Protein AF-A0A2V6CET7-F1 (afdb_monomer)

Mean predicted aligned error: 10.76 Å

Radius of gyration: 27.87 Å; Cα contacts (8 Å, |Δi|>4): 980; chains: 1; bounding box: 82×52×76 Å

Sequence (504 aa):
MLVLAQSVVQAQPVLPATASALKFRVLALAESGGHHVEFTKAATPWLTKCGNENGFEVDYITNTTAITDAFLARYQLVLQLDFVPYGWKPEAMAAFKAYIEEGRGGWVGLHHATLLGDFDGYPMWPWFSDFMGSIKFKNYIPKFSSGTVRVEDKAHPCMKDVPESFIISREEWYTYDRSPRANVHVLASVDESTYSDSSAVRMGDHPVIWTNERMAARNVYIFMGHGPWLFEDKAFTTLFRNAILWAAKKFGYDGVEIDGKRPHGNPLDWPKARCQELQRLAVGDGIEIHGVAANNDFSNPVPEVRETQICFVRELIRMTADLGAKHLRVFLAWWGITRHPKLATYDIAEGYWPIVHGKFSEEEIWGWCRESLIECARYAGEMGVTLALQNHKPIIKDHHDVLRMVREVSSPHLQVCLDAPLMPDKSAAAMRDAALAVGSMQVMSHFGGEFERNADGNITGVDRIDGVVTGETNQYYRDFARAMHEIGYNGYISYELCHQLPVV

pLDDT: mean 90.45, std 14.43, range [25.98, 98.88]

Nearest PDB structures (foldseek):
  4jqs-assembly1_A  TM=8.456E-01  e=1.223E-18  Bacteroides uniformis ATCC 8492
  4ovx-assembly1_A  TM=7.929E-01  e=1.196E-08  Planctopirus limnophila DSM 3776
  5hmq-assembly3_D  TM=7.119E-01  e=1.009E-07  Pseudomonas putida KT2440
  5hmq-assembly3_E  TM=7.057E-01  e=1.870E-07  Pseudomonas putida KT2440
  5hmq-assembly1_C  TM=7.026E-01  e=2.618E-07  Pseudomonas putida KT2440

Secondary structure (DSSP, 8-state):
---------PPPP------PPP-EEEEEEE--SGGGHHHHHHHHHHHHHHHHHHTEEEEEESSSTT--HHHHTT-SEEEEEB--SSS--HHHHHHHHHHHHTTSSEEEEEGGGG--SSBTTBPP-HHHHHHTTS--EEEE-SS-EEEEEEES-SSSGGGTT--SEEEEEEE--EEESS-GGGTSEEEEEEEGGG-SS------SS-EEEEE-TTSSS-EEEE---S-GGGGG-HHHHHHHHHHHHHHT-SSS-SEEEEESSTTS--TTT--HHHHHHHHHHHHHTT-EEEEEE---B---SSHHHHHHHHHHHHHHHHHHHHTT-SEEEE-SB----EEETTEEESHHHHHHHHHHHTTS-HHHHHHHHHHHHHHHHHHHHHTT-EEEEE--TTT--SHHHHHHHHHHHT-TTEEEE--GGG-S--SHHHHHHHHHHHGGGB-EEEE-SEEEE-TTS-EEEEEEETTEEEEE-HHHHHHHHHHHHHTT--SEEEE---SPPP--

Foldseek 3Di:
DDDDDDDDDDDDDDDDDPPPQQAAEEEEQAADDDQQNQLSVLVVVLVVVLCSVQRHDYDYDPAQPQAALVSCLRHQEYEHQLPAPWPHDPRNVVNVVCCWQVLSHFYEHEANLQQAACPPNTGGDQVSCLQQLVWHWDDKDPFWWKWKKAFPDCPPQLNPVADRIDIDHTDTDIATPADSVVQWAAGIFTDPVRIPDPDPDDRDGGGQKTFGPNISQTYIYHNDRRHSCLVVDPNSSSSVSSSVLCRSQSDPAQADEWECDPPTNPLVVQDLVNLVVVLSVCSNNNYYNAEYEQQAEQQFPDVVNNVVRLVRLLSRLVSCLSNVHAEYEDEHHRLDWDDDPVDIHCVVSVVCVCVRPVVDDLVVSLVRSLVSVLSSLVSNVVSNHAYAYECDDDNRQALVSLVVSCVSSVHPRYAHAYELVSHPDLDLVRLLVSLVVRQPSHAEYEDEFDWDQDPVRDIWGFDDDPRDTDDTDPVSVVSNVVSCVVSVNDHYHYYDDDGDDPPD

Structure (mmCIF, N/CA/C/O backbone):
data_AF-A0A2V6CET7-F1
#
_entry.id   AF-A0A2V6CET7-F1
#
loop_
_atom_site.group_PDB
_atom_site.id
_atom_site.type_symbol
_atom_site.label_atom_id
_atom_site.label_alt_id
_atom_site.label_comp_id
_atom_site.label_asym_id
_atom_site.label_entity_id
_atom_site.label_seq_id
_atom_site.pdbx_PDB_ins_code
_atom_site.Cartn_x
_atom_site.Cartn_y
_atom_site.Cartn_z
_atom_site.occupancy
_atom_site.B_iso_or_equiv
_atom_site.auth_seq_id
_atom_site.auth_comp_id
_atom_site.auth_asym_id
_atom_site.auth_atom_id
_atom_site.pdbx_PDB_model_num
ATOM 1 N N . MET A 1 1 ? -50.188 14.843 19.629 1.00 36.59 1 MET A N 1
ATOM 2 C CA . MET A 1 1 ? -50.633 15.481 18.373 1.00 36.59 1 MET A CA 1
ATOM 3 C C . MET A 1 1 ? -50.030 14.672 17.231 1.00 36.59 1 MET A C 1
ATOM 5 O O . MET A 1 1 ? -48.868 14.869 16.915 1.00 36.59 1 MET A O 1
ATOM 9 N N . LEU A 1 2 ? -50.749 13.660 16.732 1.00 26.80 2 LEU A N 1
ATOM 10 C CA . LEU A 1 2 ? -50.300 12.854 15.591 1.00 26.80 2 LEU A CA 1
ATOM 11 C C . LEU A 1 2 ? -50.705 13.577 14.305 1.00 26.80 2 LEU A C 1
ATOM 13 O O . LEU A 1 2 ? -51.890 13.841 14.109 1.00 26.80 2 LEU A O 1
ATOM 17 N N . VAL A 1 3 ? -49.740 13.868 13.437 1.00 25.98 3 VAL A N 1
ATOM 18 C CA . VAL A 1 3 ? -49.997 14.294 12.059 1.00 25.98 3 VAL A CA 1
ATOM 19 C C . VAL A 1 3 ? -49.563 13.147 11.153 1.00 25.98 3 VAL A C 1
ATOM 21 O O . VAL A 1 3 ? -48.378 12.844 11.051 1.00 25.98 3 VAL A O 1
ATOM 24 N N . LEU A 1 4 ? -50.539 12.479 10.540 1.00 30.36 4 LEU A N 1
ATOM 25 C CA . LEU A 1 4 ? -50.331 11.504 9.472 1.00 30.36 4 LEU A CA 1
ATOM 26 C C . LEU A 1 4 ? -50.345 12.255 8.139 1.00 30.36 4 LEU A C 1
ATOM 28 O O . LEU A 1 4 ? -51.364 12.836 7.774 1.00 30.36 4 LEU A O 1
ATOM 32 N N . ALA A 1 5 ? -49.230 12.223 7.411 1.00 30.02 5 ALA A N 1
ATOM 33 C CA . ALA A 1 5 ? -49.164 12.642 6.017 1.00 30.02 5 ALA A CA 1
ATOM 34 C C . ALA A 1 5 ? -48.819 11.418 5.159 1.00 30.02 5 ALA A C 1
ATOM 36 O O . ALA A 1 5 ? -47.759 10.816 5.320 1.00 30.02 5 ALA A O 1
ATOM 37 N N . GLN A 1 6 ? -49.734 11.033 4.269 1.00 32.34 6 GLN A N 1
ATOM 38 C CA . GLN A 1 6 ? -49.473 10.050 3.219 1.00 32.34 6 GLN A CA 1
ATOM 39 C C . GLN A 1 6 ? -48.675 10.724 2.099 1.00 32.34 6 GLN A C 1
ATOM 41 O O . GLN A 1 6 ? -49.139 11.705 1.519 1.00 32.34 6 GLN A O 1
ATOM 46 N N . SER A 1 7 ? -47.495 10.193 1.776 1.00 31.02 7 SER A N 1
ATOM 47 C CA . SER A 1 7 ? -46.768 10.536 0.555 1.00 31.02 7 SER A CA 1
ATOM 48 C C . SER A 1 7 ? -47.032 9.480 -0.520 1.00 31.02 7 SER A C 1
ATOM 50 O O . SER A 1 7 ? -46.944 8.275 -0.291 1.00 31.02 7 SER A O 1
ATOM 52 N N . VAL A 1 8 ? -47.398 9.950 -1.711 1.00 34.56 8 VAL A N 1
ATOM 53 C CA . VAL A 1 8 ? -47.565 9.130 -2.913 1.00 34.56 8 VAL A CA 1
ATOM 54 C C . VAL A 1 8 ? -46.180 8.919 -3.523 1.00 34.56 8 VAL A C 1
ATOM 56 O O . VAL A 1 8 ? -45.536 9.880 -3.941 1.00 34.56 8 VAL A O 1
ATOM 59 N N . VAL A 1 9 ? -45.708 7.672 -3.567 1.00 34.59 9 VAL A N 1
ATOM 60 C CA . VAL A 1 9 ? -44.454 7.305 -4.239 1.00 34.59 9 VAL A CA 1
ATOM 61 C C . VAL A 1 9 ? -44.719 7.215 -5.742 1.00 34.59 9 VAL A C 1
ATOM 63 O O . VAL A 1 9 ? -45.340 6.265 -6.214 1.00 34.59 9 VAL A O 1
ATOM 66 N N . GLN A 1 10 ? -44.247 8.199 -6.509 1.00 34.28 10 GLN A N 1
ATOM 67 C CA . GLN A 1 10 ? -44.046 8.026 -7.947 1.00 34.28 10 GLN A CA 1
ATOM 68 C C . GLN A 1 10 ? -42.676 7.383 -8.176 1.00 34.28 10 GLN A C 1
ATOM 70 O O . GLN A 1 10 ? -41.649 7.935 -7.784 1.00 34.28 10 GLN A O 1
ATOM 75 N N . ALA A 1 11 ? -42.663 6.213 -8.814 1.00 33.47 11 ALA A N 1
ATOM 76 C CA . ALA A 1 11 ? -41.436 5.570 -9.265 1.00 33.47 11 ALA A CA 1
ATOM 77 C C . ALA A 1 11 ? -40.783 6.426 -10.364 1.00 33.47 11 ALA A C 1
ATOM 79 O O . ALA A 1 11 ? -41.362 6.620 -11.433 1.00 33.47 11 ALA A O 1
ATOM 80 N N . GLN A 1 12 ? -39.583 6.946 -10.097 1.00 32.34 12 GLN A N 1
ATOM 81 C CA . GLN A 1 12 ? -38.742 7.544 -11.131 1.00 32.34 12 GLN A CA 1
ATOM 82 C C . GLN A 1 12 ? -38.093 6.445 -11.987 1.00 32.34 12 GLN A C 1
ATOM 84 O O . GLN A 1 12 ? -37.747 5.384 -11.461 1.00 32.34 12 GLN A O 1
ATOM 89 N N . PRO A 1 13 ? -37.904 6.678 -13.297 1.00 33.34 13 PRO A N 1
ATOM 90 C CA . PRO A 1 13 ? -37.226 5.725 -14.159 1.00 33.34 13 PRO A CA 1
ATOM 91 C C . PRO A 1 13 ? -35.753 5.613 -13.751 1.00 33.34 13 PRO A C 1
ATOM 93 O O . PRO A 1 13 ? -35.038 6.611 -13.659 1.00 33.34 13 PRO A O 1
ATOM 96 N N . VAL A 1 14 ? -35.303 4.380 -13.520 1.00 34.56 14 VAL A N 1
ATOM 97 C CA . VAL A 1 14 ? -33.890 4.052 -13.320 1.00 34.56 14 VAL A CA 1
ATOM 98 C C . VAL A 1 14 ? -33.174 4.268 -14.651 1.00 34.56 14 VAL A C 1
ATOM 100 O O . VAL A 1 14 ? -33.350 3.493 -15.590 1.00 34.56 14 VAL A O 1
ATOM 103 N N . LEU A 1 15 ? -32.385 5.337 -14.753 1.00 32.38 15 LEU A N 1
ATOM 104 C CA . LEU A 1 15 ? -31.419 5.474 -15.839 1.00 32.38 15 LEU A CA 1
ATOM 105 C C . LEU A 1 15 ? -30.267 4.483 -15.595 1.00 32.38 15 LEU A C 1
ATOM 107 O O . LEU A 1 15 ? -29.809 4.370 -14.453 1.00 32.38 15 LEU A O 1
ATOM 111 N N . PRO A 1 16 ? -29.768 3.772 -16.623 1.00 31.78 16 PRO A N 1
ATOM 112 C CA . PRO A 1 16 ? -28.618 2.900 -16.453 1.00 31.78 16 PRO A CA 1
ATOM 113 C C . PRO A 1 16 ? -27.387 3.765 -16.168 1.00 31.78 16 PRO A C 1
ATOM 115 O O . PRO A 1 16 ? -26.960 4.557 -17.008 1.00 31.78 16 PRO A O 1
ATOM 118 N N . ALA A 1 17 ? -26.805 3.615 -14.982 1.00 34.66 17 ALA A N 1
ATOM 119 C CA . ALA A 1 17 ? -25.507 4.189 -14.672 1.00 34.66 17 ALA A CA 1
ATOM 120 C C . ALA A 1 17 ? -24.415 3.328 -15.320 1.00 34.66 17 ALA A C 1
ATOM 122 O O . ALA A 1 17 ? -23.943 2.363 -14.729 1.00 34.66 17 ALA A O 1
ATOM 123 N N . THR A 1 18 ? -23.980 3.685 -16.525 1.00 36.72 18 THR A N 1
ATOM 124 C CA . THR A 1 18 ? -22.641 3.313 -17.003 1.00 36.72 18 THR A CA 1
ATOM 125 C C . THR A 1 18 ? -21.735 4.527 -16.865 1.00 36.72 18 THR A C 1
ATOM 127 O O . THR A 1 18 ? -21.389 5.185 -17.844 1.00 36.72 18 THR A O 1
ATOM 130 N N . ALA A 1 19 ? -21.393 4.862 -15.620 1.00 36.75 19 ALA A N 1
ATOM 131 C CA . ALA A 1 19 ? -20.262 5.734 -15.342 1.00 36.75 19 ALA A CA 1
ATOM 132 C C . ALA A 1 19 ? -18.995 4.886 -15.503 1.00 36.75 19 ALA A C 1
ATOM 134 O O . ALA A 1 19 ? -18.751 3.980 -14.707 1.00 36.75 19 ALA A O 1
ATOM 135 N N . SER A 1 20 ? -18.229 5.138 -16.567 1.00 38.84 20 SER A N 1
ATOM 136 C CA . SER A 1 20 ? -16.895 4.559 -16.739 1.00 38.84 20 SER A CA 1
ATOM 137 C C . SER A 1 20 ? -16.069 4.852 -15.486 1.00 38.84 20 SER A C 1
ATOM 139 O O . SER A 1 20 ? -15.962 6.014 -15.088 1.00 38.84 20 SER A O 1
ATOM 141 N N . ALA A 1 21 ? -15.510 3.819 -14.852 1.00 50.22 21 ALA A N 1
ATOM 142 C CA . ALA A 1 21 ? -14.551 3.994 -13.767 1.00 50.22 21 ALA A CA 1
ATOM 143 C C . ALA A 1 21 ? -13.409 4.907 -14.252 1.00 50.22 21 ALA A C 1
ATOM 145 O O . ALA A 1 21 ? -12.924 4.741 -15.374 1.00 50.22 21 ALA A O 1
ATOM 146 N N . LEU A 1 22 ? -13.025 5.901 -13.444 1.00 57.75 22 LEU A N 1
ATOM 147 C CA . LEU A 1 22 ? -11.852 6.732 -13.715 1.00 57.75 22 LEU A CA 1
ATOM 148 C C . LEU A 1 22 ? -10.616 5.834 -13.634 1.00 57.75 22 LEU A C 1
ATOM 150 O O . LEU A 1 22 ? -10.411 5.153 -12.633 1.00 57.75 22 LEU A O 1
ATOM 154 N N . LYS A 1 23 ? -9.839 5.808 -14.713 1.00 77.94 23 LYS A N 1
ATOM 155 C CA . LYS A 1 23 ? -8.645 4.980 -14.870 1.00 77.94 23 LYS A CA 1
ATOM 156 C C . LYS A 1 23 ? -7.393 5.846 -14.708 1.00 77.94 23 LYS A C 1
ATOM 158 O O . LYS A 1 23 ? -7.368 6.956 -15.246 1.00 77.94 23 LYS A O 1
ATOM 163 N N . PHE A 1 24 ? -6.358 5.361 -14.015 1.00 85.00 24 PHE A N 1
ATOM 164 C CA . PHE A 1 24 ? -5.068 6.065 -14.004 1.00 85.00 24 PHE A CA 1
ATOM 165 C C . PHE A 1 24 ? -4.405 5.980 -15.380 1.00 85.00 24 PHE A C 1
ATOM 167 O O . PHE A 1 24 ? -4.705 5.087 -16.178 1.00 85.00 24 PHE A O 1
ATOM 174 N N . ARG 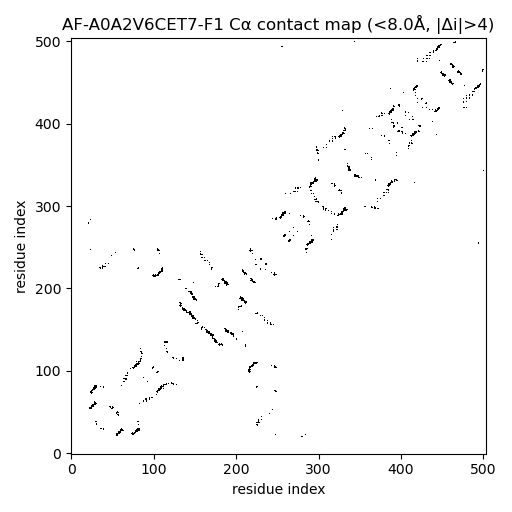A 1 25 ? -3.523 6.931 -15.695 1.00 92.12 25 ARG A N 1
ATOM 175 C CA . ARG A 1 25 ? -2.948 7.028 -17.041 1.00 92.12 25 ARG A CA 1
ATOM 176 C C . ARG A 1 25 ? -1.490 6.605 -17.052 1.00 92.12 25 ARG A C 1
ATOM 178 O O . ARG A 1 25 ? -0.673 7.111 -16.284 1.00 92.12 25 ARG A O 1
ATOM 185 N N . VAL A 1 26 ? -1.171 5.715 -17.981 1.00 96.81 26 VAL A N 1
ATOM 186 C CA . VAL A 1 26 ? 0.175 5.233 -18.282 1.00 96.81 26 VAL A CA 1
ATOM 187 C C . VAL A 1 26 ? 0.640 5.877 -19.581 1.00 96.81 26 VAL A C 1
ATOM 189 O O . VAL A 1 26 ? -0.079 5.863 -20.579 1.00 96.81 26 VAL A O 1
ATOM 192 N N . LEU A 1 27 ? 1.850 6.426 -19.585 1.00 98.38 27 LEU A N 1
ATOM 193 C CA . LEU A 1 27 ? 2.544 6.813 -20.806 1.00 98.38 27 LEU A CA 1
ATOM 194 C C . LEU A 1 27 ? 3.457 5.667 -21.236 1.00 98.38 27 LEU A C 1
ATOM 196 O O . LEU A 1 27 ? 4.448 5.406 -20.562 1.00 98.38 27 LEU A O 1
ATOM 200 N N . ALA A 1 28 ? 3.164 5.015 -22.356 1.00 98.25 28 ALA A N 1
ATOM 201 C CA . ALA A 1 28 ? 4.056 4.029 -22.950 1.00 98.25 28 ALA A CA 1
ATOM 202 C C . ALA A 1 28 ? 4.987 4.683 -23.981 1.00 98.25 28 ALA A C 1
ATOM 204 O O . ALA A 1 28 ? 4.533 5.186 -25.012 1.00 98.25 28 ALA A O 1
ATOM 205 N N . LEU A 1 29 ? 6.293 4.647 -23.713 1.00 97.12 29 LEU A N 1
ATOM 206 C CA . LEU A 1 29 ? 7.338 4.929 -24.696 1.00 97.12 29 LEU A CA 1
ATOM 207 C C . LEU A 1 29 ? 7.558 3.647 -25.492 1.00 97.12 29 LEU A C 1
ATOM 209 O O . LEU A 1 29 ? 8.215 2.730 -25.010 1.00 97.12 29 LEU A O 1
ATOM 213 N N . ALA A 1 30 ? 6.934 3.563 -26.658 1.00 94.69 30 ALA A N 1
ATOM 214 C CA . ALA A 1 30 ? 6.940 2.382 -27.504 1.00 94.69 30 ALA A CA 1
ATOM 215 C C . ALA A 1 30 ? 8.091 2.447 -28.508 1.00 94.69 30 ALA A C 1
ATOM 217 O O . ALA A 1 30 ? 8.163 3.388 -29.306 1.00 94.69 30 ALA A O 1
ATOM 218 N N . GLU A 1 31 ? 8.960 1.438 -28.494 1.00 88.19 31 GLU A N 1
ATOM 219 C CA . GLU A 1 31 ? 9.963 1.267 -29.542 1.00 88.19 31 GLU A CA 1
ATOM 220 C C . GLU A 1 31 ? 9.274 1.132 -30.908 1.00 88.19 31 GLU A C 1
ATOM 222 O O . GLU A 1 31 ? 8.283 0.416 -31.071 1.00 88.19 31 GLU A O 1
ATOM 227 N N . SER A 1 32 ? 9.755 1.888 -31.894 1.00 83.50 32 SER A N 1
ATOM 228 C CA . SER A 1 32 ? 9.086 2.003 -33.200 1.00 83.50 32 SER A CA 1
ATOM 229 C C . SER A 1 32 ? 9.902 1.443 -34.357 1.00 83.50 32 SER A C 1
ATOM 231 O O . SER A 1 32 ? 9.399 1.372 -35.481 1.00 83.50 32 SER A O 1
ATOM 233 N N . GLY A 1 33 ? 11.132 1.003 -34.085 1.00 77.25 33 GLY A N 1
ATOM 234 C CA . GLY A 1 33 ? 12.022 0.396 -35.063 1.00 77.25 33 GLY A CA 1
ATOM 235 C C . GLY A 1 33 ? 12.698 -0.874 -34.551 1.00 77.25 33 GLY A C 1
ATOM 236 O O . GLY A 1 33 ? 12.640 -1.220 -33.377 1.00 77.25 33 GLY A O 1
ATOM 237 N N . GLY A 1 34 ? 13.353 -1.588 -35.465 1.00 79.75 34 GLY A N 1
ATOM 238 C CA . GLY A 1 34 ? 14.201 -2.726 -35.114 1.00 79.75 34 GLY A CA 1
ATOM 239 C C . GLY A 1 34 ? 13.441 -3.993 -34.715 1.00 79.75 34 GLY A C 1
ATOM 240 O O . GLY A 1 34 ? 12.342 -4.271 -35.199 1.00 79.75 34 GLY A O 1
ATOM 241 N N . HIS A 1 35 ? 14.083 -4.808 -33.879 1.00 80.31 35 HIS A N 1
ATOM 242 C CA . HIS A 1 35 ? 13.651 -6.174 -33.586 1.00 80.31 35 HIS A CA 1
ATOM 243 C C . HIS A 1 35 ? 12.563 -6.280 -32.500 1.00 80.31 35 HIS A C 1
ATOM 245 O O . HIS A 1 35 ? 11.993 -7.356 -32.321 1.00 80.31 35 HIS A O 1
ATOM 251 N N . HIS A 1 36 ? 12.224 -5.167 -31.845 1.00 85.62 36 HIS A N 1
ATOM 252 C CA . HIS A 1 36 ? 11.301 -5.095 -30.701 1.00 85.62 36 HIS A CA 1
ATOM 253 C C . HIS A 1 36 ? 9.884 -4.674 -31.097 1.00 85.62 36 HIS A C 1
ATOM 255 O O . HIS A 1 36 ? 8.946 -4.818 -30.318 1.00 85.62 36 HIS A O 1
ATOM 261 N N . VAL A 1 37 ? 9.687 -4.252 -32.351 1.00 88.44 37 VAL A N 1
ATOM 262 C CA . VAL A 1 37 ? 8.378 -3.843 -32.891 1.00 88.44 37 VAL A CA 1
ATOM 263 C C . VAL A 1 37 ? 7.308 -4.920 -32.685 1.00 88.44 37 VAL A C 1
ATOM 265 O O . VAL A 1 37 ? 6.156 -4.604 -32.389 1.00 88.44 37 VAL A O 1
ATOM 268 N N . GLU A 1 38 ? 7.662 -6.198 -32.827 1.00 91.75 38 GLU A N 1
ATOM 269 C CA . GLU A 1 38 ? 6.712 -7.296 -32.620 1.00 91.75 38 GLU A CA 1
ATOM 270 C C . GLU A 1 38 ? 6.340 -7.479 -31.142 1.00 91.75 38 GLU A C 1
ATOM 272 O O . GLU A 1 38 ? 5.182 -7.780 -30.848 1.00 91.75 38 GLU A O 1
ATOM 277 N N . PHE A 1 39 ? 7.265 -7.230 -30.206 1.00 94.12 39 PHE A N 1
ATOM 278 C CA . PHE A 1 39 ? 6.939 -7.192 -28.781 1.00 94.12 39 PHE A CA 1
ATOM 279 C C . PHE A 1 39 ? 5.983 -6.038 -28.476 1.00 94.12 39 PHE A C 1
ATOM 281 O O . PHE A 1 39 ? 4.922 -6.266 -27.898 1.00 94.12 39 PHE A O 1
ATOM 288 N N . THR A 1 40 ? 6.283 -4.823 -28.945 1.00 92.19 40 THR A N 1
ATOM 289 C CA . THR A 1 40 ? 5.416 -3.650 -28.765 1.00 92.19 40 THR A CA 1
ATOM 290 C C . THR A 1 40 ? 4.009 -3.888 -29.325 1.00 92.19 40 THR A C 1
ATOM 292 O O . THR A 1 40 ? 3.017 -3.598 -28.654 1.00 92.19 40 THR A O 1
ATOM 295 N N . LYS A 1 41 ? 3.897 -4.477 -30.526 1.00 93.50 41 LYS A N 1
ATOM 296 C CA . LYS A 1 41 ? 2.606 -4.837 -31.138 1.00 93.50 41 LYS A CA 1
ATOM 297 C C . LYS A 1 41 ? 1.816 -5.848 -30.309 1.00 93.50 41 LYS A C 1
ATOM 299 O O . LYS A 1 41 ? 0.597 -5.721 -30.229 1.00 93.50 41 LYS A O 1
ATOM 304 N N . ALA A 1 42 ? 2.478 -6.842 -29.714 1.00 95.94 42 ALA A N 1
ATOM 305 C CA . ALA A 1 42 ? 1.832 -7.817 -28.833 1.00 95.94 42 ALA A CA 1
ATOM 306 C C . ALA A 1 42 ? 1.465 -7.215 -27.465 1.00 95.94 42 ALA A C 1
ATOM 308 O O . ALA A 1 42 ? 0.424 -7.555 -26.896 1.00 95.94 42 ALA A O 1
ATOM 309 N N . ALA A 1 43 ? 2.267 -6.267 -26.974 1.00 96.19 43 ALA A N 1
ATOM 310 C CA . ALA A 1 43 ? 2.027 -5.565 -25.723 1.00 96.19 43 ALA A CA 1
ATOM 311 C C . ALA A 1 43 ? 0.759 -4.715 -25.772 1.00 96.19 43 ALA A C 1
ATOM 313 O O . ALA A 1 43 ? 0.022 -4.690 -24.793 1.00 96.19 43 ALA A O 1
ATOM 314 N N . THR A 1 44 ? 0.460 -4.053 -26.895 1.00 95.25 44 THR A N 1
ATOM 315 C CA . THR A 1 44 ? -0.713 -3.170 -27.009 1.00 95.25 44 THR A CA 1
ATOM 316 C C . THR A 1 44 ? -2.044 -3.848 -26.641 1.00 95.25 44 THR A C 1
ATOM 318 O O . THR A 1 44 ? -2.693 -3.376 -25.705 1.00 95.25 44 THR A O 1
ATOM 321 N N . PRO A 1 45 ? -2.483 -4.950 -27.289 1.00 96.81 45 PRO A N 1
ATOM 322 C CA . PRO A 1 45 ? -3.738 -5.609 -26.927 1.00 96.81 45 PRO A CA 1
ATOM 323 C C . PRO A 1 45 ? -3.706 -6.207 -25.514 1.00 96.81 45 PRO A C 1
ATOM 325 O O . PRO A 1 45 ? -4.733 -6.201 -24.829 1.00 96.81 45 PRO A O 1
ATOM 328 N N . TRP A 1 46 ? -2.544 -6.680 -25.047 1.00 98.25 46 TRP A N 1
ATOM 329 C CA . TRP A 1 46 ? -2.396 -7.178 -23.681 1.00 98.25 46 TRP A CA 1
ATOM 330 C C . TRP A 1 46 ? -2.573 -6.059 -22.647 1.00 98.25 46 TRP A C 1
ATOM 332 O O . TRP A 1 46 ? -3.355 -6.215 -21.713 1.00 98.25 46 TRP A O 1
ATOM 342 N N . LEU A 1 47 ? -1.926 -4.907 -22.843 1.00 98.00 47 LEU A N 1
ATOM 343 C CA . LEU A 1 47 ? -2.022 -3.727 -21.982 1.00 98.00 47 LEU A CA 1
ATOM 344 C C . LEU A 1 47 ? -3.428 -3.130 -21.998 1.00 98.00 47 LEU A C 1
ATOM 346 O O . LEU A 1 47 ? -3.922 -2.733 -20.950 1.00 98.00 47 LEU A O 1
ATOM 350 N N . THR A 1 48 ? -4.110 -3.112 -23.147 1.00 95.62 48 THR A N 1
ATOM 351 C CA . THR A 1 48 ? -5.519 -2.700 -23.217 1.00 95.62 48 THR A CA 1
ATOM 352 C C . THR A 1 48 ? -6.405 -3.612 -22.372 1.00 95.62 48 THR A C 1
ATOM 354 O O . THR A 1 48 ? -7.233 -3.126 -21.601 1.00 95.62 48 THR A O 1
ATOM 357 N N . LYS A 1 49 ? -6.229 -4.935 -22.477 1.00 94.88 49 LYS A N 1
ATOM 358 C CA . LYS A 1 49 ? -6.976 -5.894 -21.655 1.00 94.88 49 LYS A CA 1
ATOM 359 C C . LYS A 1 49 ? -6.647 -5.727 -20.168 1.00 94.88 49 LYS A C 1
ATOM 361 O O . LYS A 1 49 ? -7.557 -5.571 -19.361 1.00 94.88 49 LYS A O 1
ATOM 366 N N . CYS A 1 50 ? -5.361 -5.696 -19.830 1.00 93.81 50 CYS A N 1
ATOM 367 C CA . CYS A 1 50 ? -4.863 -5.523 -18.470 1.00 93.81 50 CYS A CA 1
ATOM 368 C C . CYS A 1 50 ? -5.377 -4.215 -17.846 1.00 93.81 50 CYS A C 1
ATOM 370 O O . CYS A 1 50 ? -5.868 -4.220 -16.721 1.00 93.81 50 CYS A O 1
ATOM 372 N N . GLY A 1 51 ? -5.367 -3.114 -18.599 1.00 89.44 51 GLY A N 1
ATOM 373 C CA . GLY A 1 51 ? -5.890 -1.821 -18.167 1.00 89.44 51 GLY A CA 1
ATOM 374 C C . GLY A 1 51 ? -7.395 -1.819 -17.923 1.00 89.44 51 GLY A C 1
ATOM 375 O O . GLY A 1 51 ? -7.860 -1.244 -16.941 1.00 89.44 51 GLY A O 1
ATOM 376 N N . ASN A 1 52 ? -8.170 -2.525 -18.751 1.00 85.38 52 ASN A N 1
ATOM 377 C CA . ASN A 1 52 ? -9.605 -2.700 -18.518 1.00 85.38 52 ASN A CA 1
ATOM 378 C C . ASN A 1 52 ? -9.904 -3.536 -17.265 1.00 85.38 52 ASN A C 1
ATOM 380 O O . ASN A 1 52 ? -10.882 -3.259 -16.577 1.00 85.38 52 ASN A O 1
ATOM 384 N N . GLU A 1 53 ? -9.070 -4.532 -16.961 1.00 83.50 53 GLU A N 1
ATOM 385 C CA . GLU A 1 53 ? -9.213 -5.386 -15.775 1.00 83.50 53 GLU A CA 1
ATOM 386 C C . GLU A 1 53 ? -8.719 -4.708 -14.485 1.00 83.50 53 GLU A C 1
ATOM 388 O O . GLU A 1 53 ? -9.206 -5.040 -13.408 1.00 83.50 53 GLU A O 1
ATOM 393 N N . ASN A 1 54 ? -7.775 -3.762 -14.580 1.00 80.69 54 ASN A N 1
ATOM 394 C CA . ASN A 1 54 ? -7.064 -3.209 -13.419 1.00 80.69 54 ASN A CA 1
ATOM 395 C C . ASN A 1 54 ? -7.116 -1.672 -13.307 1.00 80.69 54 ASN A C 1
ATOM 397 O O . ASN A 1 54 ? -6.390 -1.092 -12.506 1.00 80.69 54 ASN A O 1
ATOM 401 N N . GLY A 1 55 ? -7.967 -1.002 -14.087 1.00 82.56 55 GLY A N 1
ATOM 402 C CA . GLY A 1 55 ? -8.269 0.418 -13.894 1.00 82.56 55 GLY A CA 1
ATOM 403 C C . GLY A 1 55 ? -7.233 1.400 -14.452 1.00 82.56 55 GLY A C 1
ATOM 404 O O . GLY A 1 55 ? -7.020 2.447 -13.845 1.00 82.56 55 GLY A O 1
ATOM 405 N N . PHE A 1 56 ? -6.624 1.115 -15.610 1.00 88.12 56 PHE A N 1
ATOM 406 C CA . PHE A 1 56 ? -5.715 2.057 -16.282 1.00 88.12 56 PHE A CA 1
ATOM 407 C C . PHE A 1 56 ? -5.907 2.157 -17.797 1.00 88.12 56 PHE A C 1
ATOM 409 O O . PHE A 1 56 ? -6.451 1.260 -18.443 1.00 88.12 56 PHE A O 1
ATOM 416 N N . GLU A 1 57 ? -5.450 3.268 -18.372 1.00 94.31 57 GLU A N 1
ATOM 417 C CA . GLU A 1 57 ? -5.357 3.482 -19.822 1.00 94.31 57 GLU A CA 1
ATOM 418 C C . GLU A 1 57 ? -3.930 3.817 -20.220 1.00 94.31 57 GLU A C 1
ATOM 420 O O . GLU A 1 57 ? -3.167 4.368 -19.426 1.00 94.31 57 GLU A O 1
ATOM 425 N N . VAL A 1 58 ? -3.575 3.482 -21.458 1.00 97.31 58 VAL A N 1
ATOM 426 C CA . VAL A 1 58 ? -2.223 3.665 -21.978 1.00 97.31 58 VAL A CA 1
ATOM 427 C C . VAL A 1 58 ? -2.259 4.614 -23.168 1.00 97.31 58 VAL A C 1
ATOM 429 O O . VAL A 1 58 ? -2.870 4.299 -24.190 1.00 97.31 58 VAL A O 1
ATOM 432 N N . ASP A 1 59 ? -1.572 5.746 -23.039 1.00 97.81 59 ASP A N 1
ATOM 433 C CA . ASP A 1 59 ? -1.233 6.611 -24.166 1.00 97.81 59 ASP A CA 1
ATOM 434 C C . ASP A 1 59 ? 0.137 6.184 -24.700 1.00 97.81 59 ASP A C 1
ATOM 436 O O . ASP A 1 59 ? 1.099 6.077 -23.940 1.00 97.81 59 ASP A O 1
ATOM 440 N N . TYR A 1 60 ? 0.244 5.968 -26.009 1.00 97.25 60 TYR A N 1
ATOM 441 C CA . TYR A 1 60 ? 1.486 5.532 -26.647 1.00 97.25 60 TYR A CA 1
ATOM 442 C C . TYR A 1 60 ? 2.160 6.698 -27.366 1.00 97.25 60 TYR A C 1
ATOM 444 O O . TYR A 1 60 ? 1.522 7.405 -28.149 1.00 97.25 60 TYR A O 1
ATOM 452 N N . ILE A 1 61 ? 3.465 6.860 -27.152 1.00 97.06 61 ILE A N 1
ATOM 453 C CA . ILE A 1 61 ? 4.321 7.725 -27.966 1.00 97.06 61 ILE A CA 1
ATOM 454 C C . ILE A 1 61 ? 5.536 6.938 -28.454 1.00 97.06 61 ILE A C 1
ATOM 456 O O . ILE A 1 61 ? 6.043 6.065 -27.761 1.00 97.06 61 ILE A O 1
ATOM 460 N N . THR A 1 62 ? 6.012 7.267 -29.650 1.00 95.19 62 THR A N 1
ATOM 461 C CA . THR A 1 62 ? 7.162 6.606 -30.298 1.00 95.19 62 THR A CA 1
ATOM 462 C C . THR A 1 62 ? 8.391 7.508 -30.388 1.00 95.19 62 THR A C 1
ATOM 464 O O . THR A 1 62 ? 9.366 7.200 -31.063 1.00 95.19 62 THR A O 1
ATOM 467 N N . ASN A 1 63 ? 8.332 8.678 -29.754 1.00 94.69 63 ASN A N 1
ATOM 468 C CA . ASN A 1 63 ? 9.450 9.594 -29.594 1.00 94.69 63 ASN A CA 1
ATOM 469 C C . ASN A 1 63 ? 9.205 10.487 -28.376 1.00 94.69 63 ASN A C 1
ATOM 471 O O . ASN A 1 63 ? 8.074 10.642 -27.922 1.00 94.69 63 ASN A O 1
ATOM 475 N N . THR A 1 64 ? 10.258 11.133 -27.890 1.00 96.62 64 THR A N 1
ATOM 476 C CA . THR A 1 64 ? 10.235 11.890 -26.633 1.00 96.62 64 THR A CA 1
ATOM 477 C C . THR A 1 64 ? 10.014 13.393 -26.816 1.00 96.62 64 THR A C 1
ATOM 479 O O . THR A 1 64 ? 10.100 14.146 -25.854 1.00 96.62 64 THR A O 1
ATOM 482 N N . THR A 1 65 ? 9.680 13.866 -28.027 1.00 96.31 65 THR A N 1
ATOM 483 C CA . THR A 1 65 ? 9.558 15.312 -28.317 1.00 96.31 65 THR A CA 1
ATOM 484 C C . THR A 1 65 ? 8.465 16.004 -27.503 1.00 96.31 65 THR A C 1
ATOM 486 O O . THR A 1 65 ? 8.599 17.185 -27.210 1.00 96.31 65 THR A O 1
ATOM 489 N N . ALA A 1 66 ? 7.393 15.296 -27.146 1.00 95.88 66 ALA A N 1
ATOM 490 C CA . ALA A 1 66 ? 6.297 15.865 -26.365 1.00 95.88 66 ALA A CA 1
ATOM 491 C C . ALA A 1 66 ? 6.567 15.883 -24.848 1.00 95.88 66 ALA A C 1
ATOM 493 O O . ALA A 1 66 ? 5.783 16.474 -24.109 1.00 95.88 66 ALA A O 1
ATOM 494 N N . ILE A 1 67 ? 7.633 15.220 -24.379 1.00 98.12 67 ILE A N 1
ATOM 495 C CA . ILE A 1 67 ? 7.908 15.058 -22.951 1.00 98.12 67 ILE A CA 1
ATOM 496 C C . ILE A 1 67 ? 8.408 16.382 -22.367 1.00 98.12 67 ILE A C 1
ATOM 498 O O . ILE A 1 67 ? 9.503 16.845 -22.671 1.00 98.12 67 ILE A O 1
ATOM 502 N N . THR A 1 68 ? 7.590 16.937 -21.481 1.00 98.25 68 THR A N 1
ATOM 503 C CA . THR A 1 68 ? 7.849 18.090 -20.612 1.00 98.25 68 THR A CA 1
ATOM 504 C C . THR A 1 68 ? 7.261 17.792 -19.230 1.00 98.25 68 THR A C 1
ATOM 506 O O . THR A 1 68 ? 6.474 16.851 -19.088 1.00 98.25 68 THR A O 1
ATOM 509 N N . ASP A 1 69 ? 7.566 18.602 -18.212 1.00 93.50 69 ASP A N 1
ATOM 510 C CA . ASP A 1 69 ? 6.961 18.452 -16.877 1.00 93.50 69 ASP A CA 1
ATOM 511 C C . ASP A 1 69 ? 5.426 18.462 -16.934 1.00 93.50 69 ASP A C 1
ATOM 513 O O . ASP A 1 69 ? 4.761 17.594 -16.367 1.00 93.50 69 ASP A O 1
ATOM 517 N N . ALA A 1 70 ? 4.855 19.411 -17.684 1.00 93.50 70 ALA A N 1
ATOM 518 C CA . ALA A 1 70 ? 3.410 19.532 -17.862 1.00 93.50 70 ALA A CA 1
ATOM 519 C C . ALA A 1 70 ? 2.812 18.330 -18.610 1.00 93.50 70 ALA A C 1
ATOM 521 O O . ALA A 1 70 ? 1.684 17.918 -18.333 1.00 93.50 70 ALA A O 1
ATOM 522 N N . PHE A 1 71 ? 3.558 17.751 -19.554 1.00 96.31 71 PHE A N 1
ATOM 523 C CA . PHE A 1 71 ? 3.128 16.551 -20.260 1.00 96.31 71 PHE A CA 1
ATOM 524 C C . PHE A 1 71 ? 3.096 15.336 -19.327 1.00 96.31 71 PHE A C 1
ATOM 526 O O . PHE A 1 71 ? 2.091 14.619 -19.327 1.00 96.31 71 PHE A O 1
ATOM 533 N N . LEU A 1 72 ? 4.163 15.132 -18.541 1.00 95.69 72 LEU A N 1
ATOM 534 C CA . LEU A 1 72 ? 4.309 14.008 -17.610 1.00 95.69 72 LEU A CA 1
ATOM 535 C C . LEU A 1 72 ? 3.356 14.093 -16.415 1.00 95.69 72 LEU A C 1
ATOM 537 O O . LEU A 1 72 ? 2.881 13.059 -15.967 1.00 95.69 72 LEU A O 1
ATOM 541 N N . ALA A 1 73 ? 2.979 15.294 -15.965 1.00 90.81 73 ALA A N 1
ATOM 542 C CA . ALA A 1 73 ? 2.024 15.494 -14.866 1.00 90.81 73 ALA A CA 1
ATOM 543 C C . ALA A 1 73 ? 0.638 14.847 -15.092 1.00 90.81 73 ALA A C 1
ATOM 545 O O . ALA A 1 73 ? -0.163 14.739 -14.167 1.00 90.81 73 ALA A O 1
ATOM 546 N N . ARG A 1 74 ? 0.335 14.423 -16.325 1.00 92.31 74 ARG A N 1
ATOM 547 C CA . ARG A 1 74 ? -0.914 13.743 -16.701 1.00 92.31 74 ARG A CA 1
ATOM 548 C C . ARG A 1 74 ? -0.869 12.224 -16.518 1.00 92.31 74 ARG A C 1
ATOM 550 O O . ARG A 1 74 ? -1.874 11.580 -16.823 1.00 92.31 74 ARG A O 1
ATOM 557 N N . TYR A 1 75 ? 0.275 11.667 -16.124 1.00 93.25 75 TYR A N 1
ATOM 558 C CA . TYR A 1 75 ? 0.532 10.230 -16.076 1.00 93.25 75 TYR A CA 1
ATOM 559 C C . TYR A 1 75 ? 1.051 9.817 -14.700 1.00 93.25 75 TYR A C 1
ATOM 561 O O . TYR A 1 75 ? 1.918 10.473 -14.133 1.00 93.25 75 TYR A O 1
ATOM 569 N N . GLN A 1 76 ? 0.519 8.711 -14.182 1.00 92.25 76 GLN A N 1
ATOM 570 C CA . GLN A 1 76 ? 0.953 8.094 -12.925 1.00 92.25 76 GLN A CA 1
ATOM 571 C C . GLN A 1 76 ? 2.115 7.119 -13.147 1.00 92.25 76 GLN A C 1
ATOM 573 O O . GLN A 1 76 ? 2.812 6.756 -12.203 1.00 92.25 76 GLN A O 1
ATOM 578 N N . LEU A 1 77 ? 2.327 6.683 -14.391 1.00 96.75 77 LEU A N 1
ATOM 579 C CA . LEU A 1 77 ? 3.369 5.733 -14.757 1.00 96.75 77 LEU A CA 1
ATOM 580 C C . LEU A 1 77 ? 3.960 6.078 -16.124 1.00 96.75 77 LEU A C 1
ATOM 582 O O . LEU A 1 77 ? 3.220 6.251 -17.095 1.00 96.75 77 LEU A O 1
ATOM 586 N N . VAL A 1 78 ? 5.289 6.088 -16.214 1.00 98.44 78 VAL A N 1
ATOM 587 C CA . VAL A 1 78 ? 6.013 6.001 -17.486 1.00 98.44 78 VAL A CA 1
ATOM 588 C C . VAL A 1 78 ? 6.438 4.550 -17.692 1.00 98.44 78 VAL A C 1
ATOM 590 O O . VAL A 1 78 ? 7.239 4.010 -16.934 1.00 98.44 78 VAL A O 1
ATOM 593 N N . LEU A 1 79 ? 5.892 3.915 -18.721 1.00 98.62 79 LEU A N 1
ATOM 594 C CA . LEU A 1 79 ? 6.257 2.579 -19.165 1.00 98.62 79 LEU A CA 1
ATOM 595 C C . LEU A 1 79 ? 7.218 2.704 -20.350 1.00 98.62 79 LEU A C 1
ATOM 597 O O . LEU A 1 79 ? 6.816 3.054 -21.457 1.00 98.62 79 LEU A O 1
ATOM 601 N N . GLN A 1 80 ? 8.495 2.424 -20.130 1.00 97.88 80 GLN A N 1
ATOM 602 C CA . GLN A 1 80 ? 9.496 2.380 -21.188 1.00 97.88 80 GLN A CA 1
ATOM 603 C C . GLN A 1 80 ? 9.458 0.996 -21.845 1.00 97.88 80 GLN A C 1
ATOM 605 O O . GLN A 1 80 ? 10.156 0.071 -21.434 1.00 97.88 80 GLN A O 1
ATOM 610 N N . LEU A 1 81 ? 8.565 0.869 -22.830 1.00 96.31 81 LEU A N 1
ATOM 611 C CA . LEU A 1 81 ? 8.245 -0.343 -23.583 1.00 96.31 81 LEU A CA 1
ATOM 612 C C . LEU A 1 81 ? 9.300 -0.552 -24.684 1.00 96.31 81 LEU A C 1
ATOM 614 O O . LEU A 1 81 ? 9.049 -0.308 -25.866 1.00 96.31 81 LEU A O 1
ATOM 618 N N . ASP A 1 82 ? 10.498 -0.919 -24.226 1.00 93.81 82 ASP A N 1
ATOM 619 C CA . ASP A 1 82 ? 11.732 -1.146 -24.993 1.00 93.81 82 ASP A CA 1
ATOM 620 C C . ASP A 1 82 ? 12.291 0.073 -25.734 1.00 93.81 82 ASP A C 1
ATOM 622 O O . ASP A 1 82 ? 13.150 -0.056 -26.602 1.00 93.81 82 ASP A O 1
ATOM 626 N N . PHE A 1 83 ? 11.843 1.278 -25.380 1.00 95.00 83 PHE A N 1
ATOM 627 C CA . PHE A 1 83 ? 12.414 2.500 -25.937 1.00 95.00 83 PHE A CA 1
ATOM 628 C C . PHE A 1 83 ? 13.835 2.728 -25.405 1.00 95.00 83 PHE A C 1
ATOM 630 O O . PHE A 1 83 ? 14.066 2.661 -24.195 1.00 95.00 83 PHE A O 1
ATOM 637 N N . VAL A 1 84 ? 14.789 3.041 -26.280 1.00 93.94 84 VAL A N 1
ATOM 638 C CA . VAL A 1 84 ? 16.198 3.254 -25.896 1.00 93.94 84 VAL A CA 1
ATOM 639 C C . VAL A 1 84 ? 16.421 4.498 -25.005 1.00 93.94 84 VAL A C 1
ATOM 641 O O . VAL A 1 84 ? 15.733 5.509 -25.172 1.00 93.94 84 VAL A O 1
ATOM 644 N N . PRO A 1 85 ? 17.398 4.492 -24.072 1.00 94.44 85 PRO A N 1
ATOM 645 C CA . PRO A 1 85 ? 17.675 5.599 -23.144 1.00 94.44 85 PRO A CA 1
ATOM 646 C C . PRO A 1 85 ? 18.648 6.658 -23.711 1.00 94.44 85 PRO A C 1
ATOM 648 O O . PRO A 1 85 ? 19.314 7.367 -22.955 1.00 94.44 85 PRO A O 1
ATOM 651 N N . TYR A 1 86 ? 18.767 6.766 -25.037 1.00 94.62 86 TYR A N 1
ATOM 652 C CA . TYR A 1 86 ? 19.622 7.737 -25.727 1.00 94.62 86 TYR A CA 1
ATOM 653 C C . TYR A 1 86 ? 18.867 8.429 -26.868 1.00 94.62 86 TYR A C 1
ATOM 655 O O . TYR A 1 86 ? 17.788 8.007 -27.272 1.00 94.62 86 TYR A O 1
ATOM 663 N N . GLY A 1 87 ? 19.397 9.552 -27.360 1.00 93.06 87 GLY A N 1
ATOM 664 C CA . GLY A 1 87 ? 18.733 10.356 -28.398 1.00 93.06 87 GLY A CA 1
ATOM 665 C C . GLY A 1 87 ? 17.537 11.184 -27.909 1.00 93.06 87 GLY A C 1
ATOM 666 O O . GLY A 1 87 ? 16.873 11.847 -28.707 1.00 93.06 87 GLY A O 1
ATOM 667 N N . TRP A 1 88 ? 17.266 11.194 -26.599 1.00 96.44 88 TRP A N 1
ATOM 668 C CA . TRP A 1 88 ? 16.233 12.038 -26.002 1.00 96.44 88 TRP A CA 1
ATOM 669 C C . TRP A 1 88 ? 16.669 13.504 -26.046 1.00 96.44 88 TRP A C 1
ATOM 671 O O . TRP A 1 88 ? 17.844 13.832 -25.875 1.00 96.44 88 TRP A O 1
ATOM 681 N N . LYS A 1 89 ? 15.715 14.412 -26.260 1.00 96.19 89 LYS A N 1
ATOM 682 C CA . LYS A 1 89 ? 15.999 15.852 -26.205 1.00 96.19 89 LYS A CA 1
ATOM 683 C C . LYS A 1 89 ? 16.309 16.275 -24.761 1.00 96.19 89 LYS A C 1
ATOM 685 O O . LYS A 1 89 ? 15.696 15.723 -23.846 1.00 96.19 89 LYS A O 1
ATOM 690 N N . PRO A 1 90 ? 17.161 17.295 -24.536 1.00 97.38 90 PRO A N 1
ATOM 691 C CA . PRO A 1 90 ? 17.503 17.760 -23.188 1.00 97.38 90 PRO A CA 1
ATOM 692 C C . PRO A 1 90 ? 16.294 18.078 -22.297 1.00 97.38 90 PRO A C 1
ATOM 694 O O . PRO A 1 90 ? 16.315 17.772 -21.110 1.00 97.38 90 PRO A O 1
ATOM 697 N N . GLU A 1 91 ? 15.223 18.638 -22.867 1.00 98.19 91 GLU A N 1
ATOM 698 C CA . GLU A 1 91 ? 13.973 18.919 -22.147 1.00 98.19 91 GLU A CA 1
ATOM 699 C C . GLU A 1 91 ? 13.285 17.638 -21.649 1.00 98.19 91 GLU A C 1
ATOM 701 O O . GLU A 1 91 ? 12.931 17.545 -20.475 1.00 98.19 91 GLU A O 1
ATOM 706 N N . ALA A 1 92 ? 13.183 16.616 -22.503 1.00 98.38 92 ALA A N 1
ATOM 707 C CA . ALA A 1 92 ? 12.627 15.316 -22.136 1.00 98.38 92 ALA A CA 1
ATOM 708 C C . ALA A 1 92 ? 13.477 14.612 -21.071 1.00 98.38 92 ALA A C 1
ATOM 710 O O . ALA A 1 92 ? 12.937 14.029 -20.133 1.00 98.38 92 ALA A O 1
ATOM 711 N N . MET A 1 93 ? 14.807 14.695 -21.197 1.00 98.38 93 MET A N 1
ATOM 712 C CA . MET A 1 93 ? 15.745 14.148 -20.216 1.00 98.38 93 MET A CA 1
ATOM 713 C C . MET A 1 93 ? 15.569 14.806 -18.842 1.00 98.38 93 MET A C 1
ATOM 715 O O . MET A 1 93 ? 15.507 14.111 -17.830 1.00 98.38 93 MET A O 1
ATOM 719 N N . ALA A 1 94 ? 15.467 16.138 -18.806 1.00 98.50 94 ALA A N 1
ATOM 720 C CA . ALA A 1 94 ? 15.280 16.899 -17.575 1.00 98.50 94 ALA A CA 1
ATOM 721 C C . ALA A 1 94 ? 13.922 16.605 -16.917 1.00 98.50 94 ALA A C 1
ATOM 723 O O . ALA A 1 94 ? 13.882 16.318 -15.722 1.00 98.50 94 ALA A O 1
ATOM 724 N N . ALA A 1 95 ? 12.837 16.602 -17.697 1.00 98.50 95 ALA A N 1
ATOM 725 C CA . ALA A 1 95 ? 11.495 16.307 -17.199 1.00 98.50 95 ALA A CA 1
ATOM 726 C C . ALA A 1 95 ? 11.380 14.871 -16.663 1.00 98.50 95 ALA A C 1
ATOM 728 O O . ALA A 1 95 ? 10.813 14.650 -15.595 1.00 98.50 95 ALA A O 1
ATOM 729 N N . PHE A 1 96 ? 11.955 13.888 -17.367 1.00 98.62 96 PHE A N 1
ATOM 730 C CA . PHE A 1 96 ? 11.979 12.502 -16.901 1.00 98.62 96 PHE A CA 1
ATOM 731 C C . PHE A 1 96 ? 12.792 12.352 -15.613 1.00 98.62 96 PHE A C 1
ATOM 733 O O . PHE A 1 96 ? 12.317 11.744 -14.658 1.00 98.62 96 PHE A O 1
ATOM 740 N N . LYS A 1 97 ? 13.982 12.962 -15.550 1.00 98.50 97 LYS A N 1
ATOM 741 C CA . LYS A 1 97 ? 14.804 12.972 -14.337 1.00 98.50 97 LYS A CA 1
ATOM 742 C C . LYS A 1 97 ? 14.036 13.539 -13.137 1.00 98.50 97 LYS A C 1
ATOM 744 O O . LYS A 1 97 ? 13.967 12.876 -12.107 1.00 98.50 97 LYS A O 1
ATOM 749 N N . ALA A 1 98 ? 13.415 14.710 -13.284 1.00 96.25 98 ALA A N 1
ATOM 750 C CA . ALA A 1 98 ? 12.623 15.332 -12.221 1.00 96.25 98 ALA A CA 1
ATOM 751 C C . ALA A 1 98 ? 11.421 14.465 -11.812 1.00 96.25 98 ALA A C 1
ATOM 753 O O . ALA A 1 98 ? 11.148 14.293 -10.629 1.00 96.25 98 ALA A O 1
ATOM 754 N N . TYR A 1 99 ? 10.729 13.861 -12.781 1.00 95.88 99 TYR A N 1
ATOM 755 C CA . TYR A 1 99 ? 9.614 12.949 -12.524 1.00 95.88 99 TYR A CA 1
ATOM 756 C C . TYR A 1 99 ? 10.016 11.761 -11.627 1.00 95.88 99 TYR A C 1
ATOM 758 O O . TYR A 1 99 ? 9.252 11.398 -10.730 1.00 95.88 99 TYR A O 1
ATOM 766 N N . ILE A 1 100 ? 11.219 11.206 -11.828 1.00 97.00 100 ILE A N 1
ATOM 767 C CA . ILE A 1 100 ? 11.764 10.099 -11.028 1.00 97.00 100 ILE A CA 1
ATOM 768 C C . ILE A 1 100 ? 12.291 10.571 -9.663 1.00 97.00 100 ILE A C 1
ATOM 770 O O . ILE A 1 100 ? 11.955 9.982 -8.634 1.00 97.00 100 ILE A O 1
ATOM 774 N N . GLU A 1 101 ? 13.100 11.633 -9.630 1.00 93.81 101 GLU A N 1
ATOM 775 C CA . GLU A 1 101 ? 13.737 12.127 -8.398 1.00 93.81 101 GLU A CA 1
ATOM 776 C C . GLU A 1 101 ? 12.733 12.728 -7.407 1.00 93.81 101 GLU A C 1
ATOM 778 O O . GLU A 1 101 ? 12.935 12.626 -6.201 1.00 93.81 101 GLU A O 1
ATOM 783 N N . GLU A 1 102 ? 11.635 13.310 -7.895 1.00 88.75 102 GLU A N 1
ATOM 784 C CA . GLU A 1 102 ? 10.610 13.946 -7.059 1.00 88.75 102 GLU A CA 1
ATOM 785 C C . GLU A 1 102 ? 9.400 13.042 -6.769 1.00 88.75 102 GLU A C 1
ATOM 787 O O . GLU A 1 102 ? 8.483 13.454 -6.061 1.00 88.75 102 GLU A O 1
ATOM 792 N N . GLY A 1 103 ? 9.356 11.824 -7.322 1.00 87.88 103 GLY A N 1
ATOM 793 C CA . GLY A 1 103 ? 8.262 10.882 -7.059 1.00 87.88 103 GLY A CA 1
ATOM 794 C C . GLY A 1 103 ? 6.913 11.334 -7.620 1.00 87.88 103 GLY A C 1
ATOM 795 O O . GLY A 1 103 ? 5.871 11.099 -7.011 1.00 87.88 103 GLY A O 1
ATOM 796 N N . ARG A 1 104 ? 6.907 11.998 -8.786 1.00 86.00 104 ARG A N 1
ATOM 797 C CA . ARG A 1 104 ? 5.671 12.509 -9.417 1.00 86.00 104 ARG A CA 1
ATOM 798 C C . ARG A 1 104 ? 4.777 11.395 -9.987 1.00 86.00 104 ARG A C 1
ATOM 800 O O . ARG A 1 104 ? 3.610 11.641 -10.282 1.00 86.00 104 ARG A O 1
ATOM 807 N N . GLY A 1 105 ? 5.320 10.188 -10.103 1.00 90.12 105 GLY A N 1
ATOM 808 C CA . GLY A 1 105 ? 4.638 8.939 -10.430 1.00 90.12 105 GLY A CA 1
ATOM 809 C C . GLY A 1 105 ? 5.639 7.784 -10.347 1.00 90.12 105 GLY A C 1
ATOM 810 O O . GLY A 1 105 ? 6.598 7.868 -9.580 1.00 90.12 105 GLY A O 1
ATOM 811 N N . GLY A 1 106 ? 5.449 6.727 -11.133 1.00 95.25 106 GLY A N 1
ATOM 812 C CA . GLY A 1 106 ? 6.380 5.597 -11.205 1.00 95.25 106 GLY A CA 1
ATOM 813 C C . GLY A 1 106 ? 6.968 5.340 -12.585 1.00 95.25 106 GLY A C 1
ATOM 814 O O . GLY A 1 106 ? 6.579 5.969 -13.576 1.00 95.25 106 GLY A O 1
ATOM 815 N N . TRP A 1 107 ? 7.877 4.365 -12.649 1.00 98.44 107 TRP A N 1
ATOM 816 C CA . TRP A 1 107 ? 8.494 3.892 -13.888 1.00 98.44 107 TRP A CA 1
ATOM 817 C C . TRP A 1 107 ? 8.602 2.368 -13.961 1.00 98.44 107 TRP A C 1
ATOM 819 O O . TRP A 1 107 ? 8.974 1.706 -12.994 1.00 98.44 107 TRP A O 1
ATOM 829 N N . VAL A 1 108 ? 8.318 1.817 -15.138 1.00 98.81 108 VAL A N 1
ATOM 830 C CA . VAL A 1 108 ? 8.656 0.433 -15.488 1.00 98.81 108 VAL A CA 1
ATOM 831 C C . VAL A 1 108 ? 9.470 0.471 -16.771 1.00 98.81 108 VAL A C 1
ATOM 833 O O . VAL A 1 108 ? 8.984 0.983 -17.778 1.00 98.81 108 VAL A O 1
ATOM 836 N N . GLY A 1 109 ? 10.688 -0.061 -16.745 1.00 98.44 109 GLY A N 1
ATOM 837 C CA . GLY A 1 109 ? 11.539 -0.160 -17.929 1.00 98.44 109 GLY A CA 1
ATOM 838 C C . GLY A 1 109 ? 11.776 -1.587 -18.360 1.00 98.44 109 GLY A C 1
ATOM 839 O O . GLY A 1 109 ? 11.987 -2.457 -17.517 1.00 98.44 109 GLY A O 1
ATOM 840 N N . LEU A 1 110 ? 11.769 -1.802 -19.672 1.00 98.19 110 LEU A N 1
ATOM 841 C CA . LEU A 1 110 ? 11.994 -3.106 -20.276 1.00 98.19 110 LEU A CA 1
ATOM 842 C C . LEU A 1 110 ? 13.276 -3.130 -21.102 1.00 98.19 110 LEU A C 1
ATOM 844 O O . LEU A 1 110 ? 13.622 -2.126 -21.726 1.00 98.19 110 LEU A O 1
ATOM 848 N N . HIS A 1 111 ? 13.969 -4.270 -21.060 1.00 95.69 111 HIS A N 1
ATOM 849 C CA . HIS A 1 111 ? 15.013 -4.713 -21.989 1.00 95.69 111 HIS A CA 1
ATOM 850 C C . HIS A 1 111 ? 15.971 -3.613 -22.474 1.00 95.69 111 HIS A C 1
ATOM 852 O O . HIS A 1 111 ? 16.995 -3.366 -21.838 1.00 95.69 111 HIS A O 1
ATOM 858 N N . HIS A 1 112 ? 15.616 -2.900 -23.546 1.00 94.81 112 HIS A N 1
ATOM 859 C CA . HIS A 1 112 ? 16.371 -1.787 -24.128 1.00 94.81 112 HIS A CA 1
ATOM 860 C C . HIS A 1 112 ? 16.629 -0.601 -23.197 1.00 94.81 112 HIS A C 1
ATOM 862 O O . HIS A 1 112 ? 17.558 0.165 -23.449 1.00 94.81 112 HIS A O 1
ATOM 868 N N . ALA A 1 113 ? 15.882 -0.448 -22.103 1.00 96.06 113 ALA A N 1
ATOM 869 C CA . ALA A 1 113 ? 16.155 0.574 -21.096 1.00 96.06 113 ALA A CA 1
ATOM 870 C C . ALA A 1 113 ? 17.583 0.483 -20.515 1.00 96.06 113 ALA A C 1
ATOM 872 O O . ALA A 1 113 ? 18.092 1.475 -19.997 1.00 96.06 113 ALA A O 1
ATOM 873 N N . THR A 1 114 ? 18.260 -0.667 -20.633 1.00 96.44 114 THR A N 1
ATOM 874 C CA . THR A 1 114 ? 19.661 -0.851 -20.218 1.00 96.44 114 THR A CA 1
ATOM 875 C C . THR A 1 114 ? 20.664 -0.869 -21.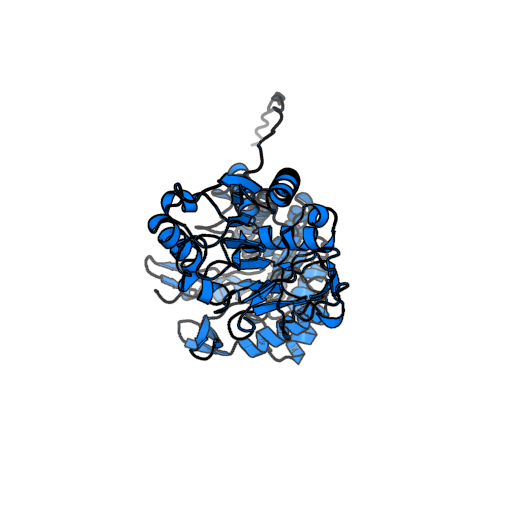366 1.00 96.44 114 THR A C 1
ATOM 877 O O . THR A 1 114 ? 21.842 -1.161 -21.134 1.00 96.44 114 THR A O 1
ATOM 880 N N . LEU A 1 115 ? 20.261 -0.495 -22.587 1.00 94.81 115 LEU A N 1
ATOM 881 C CA . LEU A 1 115 ? 21.174 -0.262 -23.709 1.00 94.81 115 LEU A CA 1
ATOM 882 C C . LEU A 1 115 ? 21.938 1.061 -23.496 1.00 94.81 115 LEU A C 1
ATOM 884 O O . LEU A 1 115 ? 21.773 2.056 -24.199 1.00 94.81 115 LEU A O 1
ATOM 888 N N . LEU A 1 116 ? 22.749 1.079 -22.437 1.00 96.06 116 LEU A N 1
ATOM 889 C CA . LEU A 1 116 ? 23.458 2.232 -21.903 1.00 96.06 116 LEU A CA 1
ATOM 890 C C . LEU A 1 116 ? 24.894 2.226 -22.404 1.00 96.06 116 LEU A C 1
ATOM 892 O O . LEU A 1 116 ? 25.703 1.390 -22.009 1.00 96.06 116 LEU A O 1
ATOM 896 N N . GLY A 1 117 ? 25.214 3.163 -23.282 1.00 96.12 117 GLY A N 1
ATOM 897 C CA . GLY A 1 117 ? 26.520 3.265 -23.909 1.00 96.12 117 GLY A CA 1
ATOM 898 C C . GLY A 1 117 ? 26.538 4.373 -24.948 1.00 96.12 117 GLY A C 1
ATOM 899 O O . GLY A 1 117 ? 25.628 5.195 -25.008 1.00 96.12 117 GLY A O 1
ATOM 900 N N . ASP A 1 118 ? 27.605 4.398 -25.735 1.00 95.94 118 ASP A N 1
ATOM 901 C CA . ASP A 1 118 ? 27.769 5.337 -26.836 1.00 95.94 118 ASP A CA 1
ATOM 902 C C . ASP A 1 118 ? 27.201 4.676 -28.099 1.00 95.94 118 ASP A C 1
ATOM 904 O O . ASP A 1 118 ? 27.845 3.809 -28.694 1.00 95.94 118 ASP A O 1
ATOM 908 N N . PHE A 1 119 ? 25.971 5.041 -28.463 1.00 94.25 119 PHE A N 1
ATOM 909 C CA . PHE A 1 119 ? 25.196 4.402 -29.530 1.00 94.25 119 PHE A CA 1
ATOM 910 C C . PHE A 1 119 ? 24.636 5.443 -30.491 1.00 94.25 119 PHE A C 1
ATOM 912 O O . PHE A 1 119 ? 24.240 6.529 -30.078 1.00 94.25 119 PHE A O 1
ATOM 919 N N . ASP A 1 120 ? 24.620 5.122 -31.786 1.00 90.81 120 ASP A N 1
ATOM 920 C CA . ASP A 1 120 ? 23.995 5.937 -32.840 1.00 90.81 120 ASP A CA 1
ATOM 921 C C . ASP A 1 120 ? 24.419 7.422 -32.856 1.00 90.81 120 ASP A C 1
ATOM 923 O O . ASP A 1 120 ? 23.666 8.305 -33.259 1.00 90.81 120 ASP A O 1
ATOM 927 N N . GLY A 1 121 ? 25.650 7.710 -32.419 1.00 93.75 121 GLY A N 1
ATOM 928 C CA . GLY A 1 121 ? 26.188 9.072 -32.326 1.00 93.75 121 GLY A CA 1
ATOM 929 C C . GLY A 1 121 ? 25.763 9.852 -31.075 1.00 93.75 121 GLY A C 1
ATOM 930 O O . GLY A 1 121 ? 26.124 11.021 -30.942 1.00 93.75 121 GLY A O 1
ATOM 931 N N . TYR A 1 122 ? 25.045 9.220 -30.146 1.00 95.81 122 TYR A N 1
ATOM 932 C CA . TYR A 1 122 ? 24.652 9.786 -28.860 1.00 95.81 122 TYR A CA 1
ATOM 933 C C . TYR A 1 122 ? 25.544 9.250 -27.730 1.00 95.81 122 TYR A C 1
ATOM 935 O O . TYR A 1 122 ? 25.777 8.041 -27.653 1.00 95.81 122 TYR A O 1
ATOM 943 N N . PRO A 1 123 ? 26.048 10.124 -26.838 1.00 95.94 123 PRO A N 1
ATOM 944 C CA . PRO A 1 123 ? 26.816 9.685 -25.682 1.00 95.94 123 PRO A CA 1
ATOM 945 C C . PRO A 1 123 ? 25.911 9.015 -24.646 1.00 95.94 123 PRO A C 1
ATOM 947 O O . PRO A 1 123 ? 24.724 9.338 -24.531 1.00 95.94 123 PRO A O 1
ATOM 950 N N . MET A 1 124 ? 26.498 8.141 -23.829 1.00 96.69 124 MET A N 1
ATOM 951 C CA . MET A 1 124 ? 25.792 7.528 -22.704 1.00 96.69 124 MET A CA 1
ATOM 952 C C . MET A 1 124 ? 25.268 8.596 -21.737 1.00 96.69 124 MET A C 1
ATOM 954 O O . MET A 1 124 ? 26.022 9.469 -21.308 1.00 96.69 124 MET A O 1
ATOM 958 N N . TRP A 1 125 ? 24.000 8.495 -21.336 1.00 97.50 125 TRP A N 1
ATOM 959 C CA . TRP A 1 125 ? 23.403 9.381 -20.338 1.00 97.50 125 TRP A CA 1
ATOM 960 C C . TRP A 1 125 ? 23.861 8.982 -18.920 1.00 97.50 125 TRP A C 1
ATOM 962 O O . TRP A 1 125 ? 23.406 7.958 -18.405 1.00 97.50 125 TRP A O 1
ATOM 972 N N . PRO A 1 126 ? 24.725 9.769 -18.237 1.00 97.62 126 PRO A N 1
ATOM 973 C CA . PRO A 1 126 ? 25.338 9.315 -16.985 1.00 97.62 126 PRO A CA 1
ATOM 974 C C . PRO A 1 126 ? 24.331 9.129 -15.848 1.00 97.62 126 PRO A C 1
ATOM 976 O O . PRO A 1 126 ? 24.440 8.181 -15.080 1.00 97.62 126 PRO A O 1
ATOM 979 N N . TRP A 1 127 ? 23.324 10.005 -15.767 1.00 98.25 127 TRP A N 1
ATOM 980 C CA . TRP A 1 127 ? 22.268 9.894 -14.759 1.00 98.25 127 TRP A CA 1
ATOM 981 C C . TRP A 1 127 ? 21.422 8.630 -14.954 1.00 98.25 127 TRP A C 1
ATOM 983 O O . TRP A 1 127 ? 21.140 7.948 -13.978 1.00 98.25 127 TRP A O 1
ATOM 993 N N . PHE A 1 128 ? 21.075 8.272 -16.197 1.00 98.50 128 PHE A N 1
ATOM 994 C CA . PHE A 1 128 ? 20.303 7.052 -16.453 1.00 98.50 128 PHE A CA 1
ATOM 995 C C . PHE A 1 128 ? 21.130 5.799 -16.131 1.00 98.50 128 PHE A C 1
ATOM 997 O O . PHE A 1 128 ? 20.608 4.838 -15.579 1.00 98.50 128 PHE A O 1
ATOM 1004 N N . SER A 1 129 ? 22.441 5.822 -16.397 1.00 98.25 129 SER A N 1
ATOM 1005 C CA . SER A 1 129 ? 23.338 4.743 -15.966 1.00 98.25 129 SER A CA 1
ATOM 1006 C C . SER A 1 129 ? 23.359 4.588 -14.442 1.00 98.25 129 SER A C 1
ATOM 1008 O O . SER A 1 129 ? 23.161 3.474 -13.964 1.00 98.25 129 SER A O 1
ATOM 1010 N N . ASP A 1 130 ? 23.505 5.678 -13.675 1.00 98.12 130 ASP A N 1
ATOM 1011 C CA . ASP A 1 130 ? 23.426 5.639 -12.201 1.00 98.12 130 ASP A CA 1
ATOM 1012 C C . ASP A 1 130 ? 22.062 5.131 -11.709 1.00 98.12 130 ASP A C 1
ATOM 1014 O O . ASP A 1 130 ? 21.993 4.264 -10.834 1.00 98.12 130 ASP A O 1
ATOM 1018 N N . PHE A 1 131 ? 20.977 5.609 -12.326 1.00 98.44 131 PHE A N 1
ATOM 1019 C CA . PHE A 1 131 ? 19.614 5.155 -12.061 1.00 98.44 131 PHE A CA 1
ATOM 1020 C C . PHE A 1 131 ? 19.465 3.637 -12.259 1.00 98.44 131 PHE A C 1
ATOM 1022 O O . PHE A 1 131 ? 18.832 2.974 -11.439 1.00 98.44 131 PHE A O 1
ATOM 1029 N N . MET A 1 132 ? 20.134 3.072 -13.264 1.00 98.19 132 MET A N 1
ATOM 1030 C CA . MET A 1 132 ? 20.142 1.638 -13.570 1.00 98.19 132 MET A CA 1
ATOM 1031 C C . MET A 1 132 ? 21.177 0.815 -12.784 1.00 98.19 132 MET A C 1
ATOM 1033 O O . MET A 1 132 ? 21.398 -0.353 -13.100 1.00 98.19 132 MET A O 1
ATOM 1037 N N . GLY A 1 133 ? 21.805 1.382 -11.751 1.00 97.69 133 GLY A N 1
ATOM 1038 C CA . GLY A 1 133 ? 22.787 0.685 -10.914 1.00 97.69 133 GLY A CA 1
ATOM 1039 C C . GLY A 1 133 ? 24.243 0.886 -11.341 1.00 97.69 133 GLY A C 1
ATOM 1040 O O . GLY A 1 133 ? 25.111 0.089 -10.979 1.00 97.69 133 GLY A O 1
ATOM 1041 N N . SER A 1 134 ? 24.518 1.961 -12.080 1.00 97.44 134 SER A N 1
ATOM 1042 C CA . SER A 1 134 ? 25.839 2.353 -12.594 1.00 97.44 134 SER A CA 1
ATOM 1043 C C . SER A 1 134 ? 26.435 1.344 -13.574 1.00 97.44 134 SER A C 1
ATOM 1045 O O . SER A 1 134 ? 27.637 1.075 -13.556 1.00 97.44 134 SER A O 1
ATOM 1047 N N . ILE A 1 135 ? 25.574 0.780 -14.423 1.00 97.75 135 ILE A N 1
ATOM 1048 C CA . ILE A 1 135 ? 25.933 -0.203 -15.448 1.00 97.75 135 ILE A CA 1
ATOM 1049 C C . ILE A 1 135 ? 26.162 0.454 -16.812 1.00 97.75 135 ILE A C 1
ATOM 1051 O O . ILE A 1 135 ? 25.512 1.443 -17.167 1.00 97.75 135 ILE A O 1
ATOM 1055 N N . LYS A 1 136 ? 27.059 -0.139 -17.602 1.00 98.06 136 LYS A N 1
ATOM 1056 C CA . LYS A 1 136 ? 27.228 0.123 -19.036 1.00 98.06 136 LYS A CA 1
ATOM 1057 C C . LYS A 1 136 ? 27.045 -1.181 -19.809 1.00 98.06 136 LYS A C 1
ATOM 1059 O O . LYS A 1 136 ? 27.584 -2.215 -19.413 1.00 98.06 136 LYS A O 1
ATOM 1064 N N . PHE A 1 137 ? 26.315 -1.136 -20.920 1.00 98.00 137 PHE A N 1
ATOM 1065 C CA . PHE A 1 137 ? 26.200 -2.262 -21.841 1.00 98.00 137 PHE A CA 1
ATOM 1066 C C . PHE A 1 137 ? 27.588 -2.702 -22.321 1.00 98.00 137 PHE A C 1
ATOM 1068 O O . PHE A 1 137 ? 28.414 -1.875 -22.717 1.00 98.00 137 PHE A O 1
ATOM 1075 N N . LYS A 1 138 ? 27.843 -4.012 -22.296 1.00 97.06 138 LYS A N 1
ATOM 1076 C CA . LYS A 1 138 ? 29.131 -4.595 -22.683 1.00 97.06 138 LYS A CA 1
ATOM 1077 C C . LYS A 1 138 ? 29.016 -5.500 -23.901 1.00 97.06 138 LYS A C 1
ATOM 1079 O O . LYS A 1 138 ? 29.824 -5.378 -24.817 1.00 97.06 138 LYS A O 1
ATOM 1084 N N . ASN A 1 139 ? 28.079 -6.443 -23.883 1.00 95.00 139 ASN A N 1
ATOM 1085 C CA . ASN A 1 139 ? 27.886 -7.418 -24.957 1.00 95.00 139 ASN A CA 1
ATOM 1086 C C . ASN A 1 139 ? 26.520 -8.104 -24.821 1.00 95.00 139 ASN A C 1
ATOM 1088 O O . ASN A 1 139 ? 25.822 -7.874 -23.839 1.00 95.00 139 ASN A O 1
ATOM 1092 N N . TYR A 1 140 ? 26.175 -9.000 -25.740 1.00 94.62 140 TYR A N 1
ATOM 1093 C CA . TYR A 1 140 ? 24.947 -9.792 -25.697 1.00 94.62 140 TYR A CA 1
ATOM 1094 C C . TYR A 1 140 ? 25.150 -11.183 -26.305 1.00 94.62 140 TYR A C 1
ATOM 1096 O O . TYR A 1 140 ? 26.130 -11.416 -27.017 1.00 94.62 140 TYR A O 1
ATOM 1104 N N . ILE A 1 141 ? 24.243 -12.120 -26.016 1.00 92.31 141 ILE A N 1
ATOM 1105 C CA . ILE A 1 141 ? 24.173 -13.408 -26.718 1.00 92.31 141 ILE A CA 1
ATOM 1106 C C . ILE A 1 141 ? 23.427 -13.193 -28.048 1.00 92.31 141 ILE A C 1
ATOM 1108 O O . ILE A 1 141 ? 22.221 -12.973 -28.015 1.00 92.31 141 ILE A O 1
ATOM 1112 N N . PRO A 1 142 ? 24.083 -13.301 -29.225 1.00 83.19 142 PRO A N 1
ATOM 1113 C CA . PRO A 1 142 ? 23.453 -12.940 -30.505 1.00 83.19 142 PRO A CA 1
ATOM 1114 C C . PRO A 1 142 ? 22.364 -13.906 -30.990 1.00 83.19 142 PRO A C 1
ATOM 1116 O O . PRO A 1 142 ? 21.651 -13.620 -31.947 1.00 83.19 142 PRO A O 1
ATOM 1119 N N . LYS A 1 143 ? 22.274 -15.097 -30.387 1.00 86.50 143 LYS A N 1
ATOM 1120 C CA . LYS A 1 143 ? 21.190 -16.054 -30.624 1.00 86.50 143 LYS A CA 1
ATOM 1121 C C . LYS A 1 143 ? 20.277 -16.055 -29.410 1.00 86.50 143 LYS A C 1
ATOM 1123 O O . LYS A 1 143 ? 20.769 -16.126 -28.289 1.00 86.50 143 LYS A O 1
ATOM 1128 N N . PHE A 1 144 ? 18.964 -16.078 -29.634 1.00 91.50 144 PHE A N 1
ATOM 1129 C CA . PHE A 1 144 ? 18.021 -16.271 -28.536 1.00 91.50 144 PHE A CA 1
ATOM 1130 C C . PHE A 1 144 ? 18.360 -17.539 -27.756 1.00 91.50 144 PHE A C 1
ATOM 1132 O O . PHE A 1 144 ? 18.475 -18.619 -28.340 1.00 91.50 144 PHE A O 1
ATOM 1139 N N . SER A 1 145 ? 18.484 -17.397 -26.441 1.00 93.56 145 SER A N 1
ATOM 1140 C CA . SER A 1 145 ? 18.729 -18.507 -25.528 1.00 93.56 145 SER A CA 1
ATOM 1141 C C . SER A 1 145 ? 17.641 -18.547 -24.470 1.00 93.56 145 SER A C 1
ATOM 1143 O O . SER A 1 145 ? 17.176 -17.500 -24.013 1.00 93.56 145 SER A O 1
ATOM 1145 N N . SER A 1 146 ? 17.267 -19.751 -24.040 1.00 96.12 146 SER A N 1
ATOM 1146 C CA . SER A 1 146 ? 16.497 -19.888 -22.812 1.00 96.12 146 SER A CA 1
ATOM 1147 C C . SER A 1 146 ? 17.355 -19.526 -21.600 1.00 96.12 146 SER A C 1
ATOM 1149 O O . SER A 1 146 ? 18.582 -19.549 -21.693 1.00 96.12 146 SER A O 1
ATOM 1151 N N . GLY A 1 147 ? 16.727 -19.253 -20.462 1.00 96.56 147 GLY A N 1
ATOM 1152 C CA . GLY A 1 147 ? 17.388 -19.083 -19.171 1.00 96.56 147 GLY A CA 1
ATOM 1153 C C . GLY A 1 147 ? 16.392 -19.214 -18.023 1.00 96.56 147 GLY A C 1
ATOM 1154 O O . GLY A 1 147 ? 15.245 -18.782 -18.132 1.00 96.56 147 GLY A O 1
ATOM 1155 N N . THR A 1 148 ? 16.818 -19.841 -16.930 1.00 98.38 148 THR A N 1
ATOM 1156 C CA . THR A 1 148 ? 16.024 -19.939 -15.701 1.00 98.38 148 THR A CA 1
ATOM 1157 C C . THR A 1 148 ? 16.263 -18.698 -14.859 1.00 98.38 148 THR A C 1
ATOM 1159 O O . THR A 1 148 ? 17.382 -18.455 -14.413 1.00 98.38 148 THR A O 1
ATOM 1162 N N . VAL A 1 149 ? 15.211 -17.929 -14.614 1.00 98.69 149 VAL A N 1
ATOM 1163 C CA . VAL A 1 149 ? 15.220 -16.794 -13.694 1.00 98.69 149 VAL A CA 1
ATOM 1164 C C . VAL A 1 149 ? 14.841 -17.292 -12.303 1.00 98.69 149 VAL A C 1
ATOM 1166 O O . VAL A 1 149 ? 13.867 -18.029 -12.145 1.00 98.69 149 VAL A O 1
ATOM 1169 N N . ARG A 1 150 ? 15.623 -16.909 -11.292 1.00 98.75 150 ARG A N 1
ATOM 1170 C CA . ARG A 1 150 ? 15.399 -17.217 -9.876 1.00 98.75 150 ARG A CA 1
ATOM 1171 C C . ARG A 1 150 ? 14.968 -15.946 -9.154 1.00 98.75 150 ARG A C 1
ATOM 1173 O O . ARG A 1 150 ? 15.665 -14.935 -9.229 1.00 98.75 150 ARG A O 1
ATOM 1180 N N . VAL A 1 151 ? 13.833 -16.008 -8.465 1.00 98.69 151 VAL A N 1
ATOM 1181 C CA . VAL A 1 151 ? 13.335 -14.914 -7.626 1.00 98.69 151 VAL A CA 1
ATOM 1182 C C . VAL A 1 151 ? 14.153 -14.871 -6.338 1.00 98.69 151 VAL A C 1
ATOM 1184 O O . VAL A 1 151 ? 14.282 -15.879 -5.646 1.00 98.69 151 VAL A O 1
ATOM 1187 N N . GLU A 1 152 ? 14.707 -13.701 -6.029 1.00 98.44 152 GLU A N 1
ATOM 1188 C CA . GLU A 1 152 ? 15.508 -13.458 -4.824 1.00 98.44 152 GLU A CA 1
ATOM 1189 C C . GLU A 1 152 ? 14.675 -12.825 -3.704 1.00 98.44 152 GLU A C 1
ATOM 1191 O O . GLU A 1 152 ? 14.850 -13.177 -2.539 1.00 98.44 152 GLU A O 1
ATOM 1196 N N . ASP A 1 153 ? 13.723 -11.953 -4.054 1.00 96.62 153 ASP A N 1
ATOM 1197 C CA . ASP A 1 153 ? 12.802 -11.321 -3.107 1.00 96.62 153 ASP A CA 1
ATOM 1198 C C . ASP A 1 153 ? 11.343 -11.638 -3.458 1.00 96.62 153 ASP A C 1
ATOM 1200 O O . ASP A 1 153 ? 10.683 -10.946 -4.235 1.00 96.62 153 ASP A O 1
ATOM 1204 N N . LYS A 1 154 ? 10.825 -12.706 -2.848 1.00 93.69 154 LYS A N 1
ATOM 1205 C CA . LYS A 1 154 ? 9.433 -13.146 -3.011 1.00 93.69 154 LYS A CA 1
ATOM 1206 C C . LYS A 1 154 ? 8.430 -12.265 -2.252 1.00 93.69 154 LYS A C 1
ATOM 1208 O O . LYS A 1 154 ? 7.234 -12.352 -2.519 1.00 93.69 154 LYS A O 1
ATOM 1213 N N . ALA A 1 155 ? 8.890 -11.455 -1.296 1.00 90.31 155 ALA A N 1
ATOM 1214 C CA . ALA A 1 155 ? 8.027 -10.575 -0.512 1.00 90.31 155 ALA A CA 1
ATOM 1215 C C . ALA A 1 155 ? 7.701 -9.276 -1.263 1.00 90.31 155 ALA A C 1
ATOM 1217 O O . ALA A 1 155 ? 6.660 -8.667 -1.004 1.00 90.31 155 ALA A O 1
ATOM 1218 N N . HIS A 1 156 ? 8.550 -8.867 -2.212 1.00 93.00 156 HIS A N 1
ATOM 1219 C CA . HIS A 1 156 ? 8.316 -7.668 -3.008 1.00 93.00 156 HIS A CA 1
ATOM 1220 C C . HIS A 1 156 ? 6.973 -7.740 -3.769 1.00 93.00 156 HIS A C 1
ATOM 1222 O O . HIS A 1 156 ? 6.709 -8.741 -4.444 1.00 93.00 156 HIS A O 1
ATOM 1228 N N . PRO A 1 157 ? 6.137 -6.678 -3.775 1.00 91.88 157 PRO A N 1
ATOM 1229 C CA . PRO A 1 157 ? 4.824 -6.701 -4.430 1.00 91.88 157 PRO A CA 1
ATOM 1230 C C . PRO A 1 157 ? 4.848 -7.087 -5.917 1.00 91.88 157 PRO A C 1
ATOM 1232 O O . PRO A 1 157 ? 3.937 -7.765 -6.392 1.00 91.88 157 PRO A O 1
ATOM 1235 N N . CYS A 1 158 ? 5.905 -6.719 -6.651 1.00 95.25 158 CYS A N 1
ATOM 1236 C CA . CYS A 1 158 ? 6.098 -7.141 -8.047 1.00 95.25 158 CYS A CA 1
ATOM 1237 C C . CYS A 1 158 ? 6.164 -8.672 -8.215 1.00 95.25 158 CYS A C 1
ATOM 1239 O O . CYS A 1 158 ? 5.735 -9.186 -9.246 1.00 95.25 158 CYS A O 1
ATOM 1241 N N . MET A 1 159 ? 6.642 -9.399 -7.201 1.00 97.75 159 MET A N 1
ATOM 1242 C CA . MET A 1 159 ? 6.825 -10.856 -7.220 1.00 97.75 159 MET A CA 1
ATOM 1243 C C . MET A 1 159 ? 5.634 -11.635 -6.655 1.00 97.75 159 MET A C 1
ATOM 1245 O O . MET A 1 159 ? 5.665 -12.865 -6.603 1.00 97.75 159 MET A O 1
ATOM 1249 N N . LYS A 1 160 ? 4.548 -10.951 -6.273 1.00 92.25 160 LYS A N 1
ATOM 1250 C CA . LYS A 1 160 ? 3.329 -11.611 -5.799 1.00 92.25 160 LYS A CA 1
ATOM 1251 C C . LYS A 1 160 ? 2.787 -12.583 -6.855 1.00 92.25 160 LYS A C 1
ATOM 1253 O O . LYS A 1 160 ? 2.550 -12.201 -7.998 1.00 92.25 160 LYS A O 1
ATOM 1258 N N . ASP A 1 161 ? 2.569 -13.835 -6.457 1.00 94.62 161 ASP A N 1
ATOM 1259 C CA . ASP A 1 161 ? 2.108 -14.936 -7.320 1.00 94.62 161 ASP A CA 1
ATOM 1260 C C . ASP A 1 161 ? 3.052 -15.290 -8.490 1.00 94.62 161 ASP A C 1
ATOM 1262 O O . ASP A 1 161 ? 2.689 -16.077 -9.370 1.00 94.62 161 ASP A O 1
ATOM 1266 N N . VAL A 1 162 ? 4.281 -14.762 -8.493 1.00 98.00 162 VAL A N 1
ATOM 1267 C CA . VAL A 1 162 ? 5.354 -15.199 -9.392 1.00 98.00 162 VAL A CA 1
ATOM 1268 C C . VAL A 1 162 ? 6.026 -16.439 -8.773 1.00 98.00 162 VAL A C 1
ATOM 1270 O O . VAL A 1 162 ? 6.312 -16.446 -7.571 1.00 98.00 162 VAL A O 1
ATOM 1273 N N . PRO A 1 163 ? 6.258 -17.521 -9.541 1.00 98.06 163 PRO A N 1
ATOM 1274 C CA . PRO A 1 163 ? 6.969 -18.697 -9.041 1.00 98.06 163 PRO A CA 1
ATOM 1275 C C . PRO A 1 163 ? 8.382 -18.362 -8.543 1.00 98.06 163 PRO A C 1
ATOM 1277 O O . PRO A 1 163 ? 9.021 -17.455 -9.062 1.00 98.06 163 PRO A O 1
ATOM 1280 N N . GLU A 1 164 ? 8.908 -19.146 -7.595 1.00 97.75 164 GLU A N 1
ATOM 1281 C CA . GLU A 1 164 ? 10.284 -18.985 -7.077 1.00 97.75 164 GLU A CA 1
ATOM 1282 C C . GLU A 1 164 ? 11.357 -19.072 -8.170 1.00 97.75 164 GLU A C 1
ATOM 1284 O O . GLU A 1 164 ? 12.431 -18.483 -8.056 1.00 97.75 164 GLU A O 1
ATOM 1289 N N . SER A 1 165 ? 11.059 -19.787 -9.252 1.00 98.12 165 SER A N 1
ATOM 1290 C CA . SER A 1 165 ? 11.827 -19.748 -10.486 1.00 98.12 165 SER A CA 1
ATOM 1291 C C . SER A 1 165 ? 10.927 -19.974 -11.697 1.00 98.12 165 SER A C 1
ATOM 1293 O O . SER A 1 165 ? 9.907 -20.662 -11.618 1.00 98.12 165 SER A O 1
ATOM 1295 N N . PHE A 1 166 ? 11.302 -19.393 -12.832 1.00 98.19 166 PHE A N 1
ATOM 1296 C CA . PHE A 1 166 ? 10.594 -19.546 -14.102 1.00 98.19 166 PHE A CA 1
ATOM 1297 C C . PHE A 1 166 ? 11.581 -19.545 -15.269 1.00 98.19 166 PHE A C 1
ATOM 1299 O O . PHE A 1 166 ? 12.685 -19.013 -15.170 1.00 98.19 166 PHE A O 1
ATOM 1306 N N . ILE A 1 167 ? 11.201 -20.180 -16.376 1.00 97.75 167 ILE A N 1
ATOM 1307 C CA . ILE A 1 167 ? 12.053 -20.295 -17.561 1.00 97.75 167 ILE A CA 1
ATOM 1308 C C . ILE A 1 167 ? 11.601 -19.258 -18.576 1.00 97.75 167 ILE A C 1
ATOM 1310 O O . ILE A 1 167 ? 10.488 -19.339 -19.081 1.00 97.75 167 ILE A O 1
ATOM 1314 N N . ILE A 1 168 ? 12.496 -18.350 -18.945 1.00 97.25 168 ILE A N 1
ATOM 1315 C CA . ILE A 1 168 ? 12.332 -17.556 -20.157 1.00 97.25 168 ILE A CA 1
ATOM 1316 C C . ILE A 1 168 ? 12.865 -18.393 -21.308 1.00 97.25 168 ILE A C 1
ATOM 1318 O O . ILE A 1 168 ? 14.043 -18.738 -21.341 1.00 97.25 168 ILE A O 1
ATOM 1322 N N . SER A 1 169 ? 11.986 -18.791 -22.224 1.00 94.44 169 SER A N 1
ATOM 1323 C CA . SER A 1 169 ? 12.315 -19.761 -23.275 1.00 94.44 169 SER A CA 1
ATOM 1324 C C . SER A 1 169 ? 13.212 -19.185 -24.370 1.00 94.44 169 SER A C 1
ATOM 1326 O O . SER A 1 169 ? 13.978 -19.925 -24.988 1.00 94.44 169 SER A O 1
ATOM 1328 N N . ARG A 1 170 ? 13.109 -17.878 -24.631 1.00 93.94 170 ARG A N 1
ATOM 1329 C CA . ARG A 1 170 ? 13.818 -17.179 -25.706 1.00 93.94 170 ARG A CA 1
ATOM 1330 C C . ARG A 1 170 ? 14.050 -15.724 -25.307 1.00 93.94 170 ARG A C 1
ATOM 1332 O O . ARG A 1 170 ? 13.085 -14.976 -25.194 1.00 93.94 170 ARG A O 1
ATOM 1339 N N . GLU A 1 171 ? 15.303 -15.328 -25.125 1.00 94.50 171 GLU A N 1
ATOM 1340 C CA . GLU A 1 171 ? 15.674 -13.931 -24.862 1.00 94.50 171 GLU A CA 1
ATOM 1341 C C . GLU A 1 171 ? 17.084 -13.619 -25.390 1.00 94.50 171 GLU A C 1
ATOM 1343 O O . GLU A 1 171 ? 17.908 -14.525 -25.568 1.00 94.50 171 GLU A O 1
ATOM 1348 N N . GLU A 1 172 ? 17.336 -12.346 -25.693 1.00 94.19 172 GLU A N 1
ATOM 1349 C CA . GLU A 1 172 ? 18.648 -11.794 -26.031 1.00 94.19 172 GLU A CA 1
ATOM 1350 C C . GLU A 1 172 ? 19.337 -11.318 -24.748 1.00 94.19 172 GLU A C 1
ATOM 1352 O O . GLU A 1 172 ? 19.143 -10.202 -24.272 1.00 94.19 172 GLU A O 1
ATOM 1357 N N . TRP A 1 173 ? 20.138 -12.193 -24.140 1.00 95.69 173 TRP A N 1
ATOM 1358 C CA . TRP A 1 173 ? 20.777 -11.871 -22.867 1.00 95.69 173 TRP A CA 1
ATOM 1359 C C . TRP A 1 173 ? 21.933 -10.874 -23.056 1.00 95.69 173 TRP A C 1
ATOM 1361 O O . TRP A 1 173 ? 23.039 -11.254 -23.445 1.00 95.69 173 TRP A O 1
ATOM 1371 N N . TYR A 1 174 ? 21.673 -9.597 -22.776 1.00 96.25 174 TYR A N 1
ATOM 1372 C CA . TYR A 1 174 ? 22.658 -8.546 -22.510 1.00 96.25 174 TYR A CA 1
ATOM 1373 C C . TYR A 1 174 ? 23.561 -8.878 -21.329 1.00 96.25 174 TYR A C 1
ATOM 1375 O O . TYR A 1 174 ? 23.190 -9.575 -20.398 1.00 96.25 174 TYR A O 1
ATOM 1383 N N . THR A 1 175 ? 24.771 -8.342 -21.375 1.00 97.19 175 THR A N 1
ATOM 1384 C CA . THR A 1 175 ? 25.742 -8.359 -20.288 1.00 97.19 175 THR A CA 1
ATOM 1385 C C . THR A 1 175 ? 26.238 -6.942 -20.078 1.00 97.19 175 THR A C 1
ATOM 1387 O O . THR A 1 175 ? 26.416 -6.175 -21.034 1.00 97.19 175 THR A O 1
ATOM 1390 N N . TYR A 1 176 ? 26.496 -6.607 -18.822 1.00 97.88 176 TYR A N 1
ATOM 1391 C CA . TYR A 1 176 ? 26.973 -5.290 -18.431 1.00 97.88 176 TYR A CA 1
ATOM 1392 C C . TYR A 1 176 ? 28.441 -5.344 -18.000 1.00 97.88 176 TYR A C 1
ATOM 1394 O O . TYR A 1 176 ? 29.030 -6.412 -17.813 1.00 97.88 176 TYR A O 1
ATOM 1402 N N . ASP A 1 177 ? 29.067 -4.180 -17.866 1.00 97.12 177 ASP A N 1
ATOM 1403 C CA . ASP A 1 177 ? 30.445 -4.063 -17.388 1.00 97.12 177 ASP A CA 1
ATOM 1404 C C . ASP A 1 177 ? 30.614 -4.468 -15.913 1.00 97.12 177 ASP A C 1
ATOM 1406 O O . ASP A 1 177 ? 31.718 -4.845 -15.513 1.00 97.12 177 ASP A O 1
ATOM 1410 N N . ARG A 1 178 ? 29.527 -4.435 -15.131 1.00 96.69 178 ARG A N 1
ATOM 1411 C CA . ARG A 1 178 ? 29.450 -4.842 -13.721 1.00 96.69 178 ARG A CA 1
ATOM 1412 C C . ARG A 1 178 ? 28.029 -5.248 -13.322 1.00 96.69 178 ARG A C 1
ATOM 1414 O O . ARG A 1 178 ? 27.071 -4.859 -13.984 1.00 96.69 178 ARG A O 1
ATOM 1421 N N . SER A 1 179 ? 27.893 -5.972 -12.210 1.00 97.88 179 SER A N 1
ATOM 1422 C CA . SER A 1 179 ? 26.584 -6.229 -11.589 1.00 97.88 179 SER A CA 1
ATOM 1423 C C . SER A 1 179 ? 26.009 -4.949 -10.963 1.00 97.88 179 SER A C 1
ATOM 1425 O O . SER A 1 179 ? 26.745 -4.256 -10.251 1.00 97.88 179 SER A O 1
ATOM 1427 N N . PRO A 1 180 ? 24.712 -4.634 -11.171 1.00 97.81 180 PRO A N 1
ATOM 1428 C CA . PRO A 1 180 ? 24.070 -3.469 -10.561 1.00 97.81 180 PRO A CA 1
ATOM 1429 C C . PRO A 1 180 ? 23.828 -3.642 -9.055 1.00 97.81 180 PRO A C 1
ATOM 1431 O O . PRO A 1 180 ? 23.557 -2.658 -8.370 1.00 97.81 180 PRO A O 1
ATOM 1434 N N . ARG A 1 181 ? 23.938 -4.871 -8.526 1.00 97.44 181 ARG A N 1
ATOM 1435 C CA . ARG A 1 181 ? 23.510 -5.296 -7.179 1.00 97.44 181 ARG A CA 1
ATOM 1436 C C . ARG A 1 181 ? 23.991 -4.410 -6.027 1.00 97.44 181 ARG A C 1
ATOM 1438 O O . ARG A 1 181 ? 23.310 -4.310 -5.018 1.00 97.44 181 ARG A O 1
ATOM 1445 N N . ALA A 1 182 ? 25.150 -3.765 -6.154 1.00 96.31 182 ALA A N 1
ATOM 1446 C CA . ALA A 1 182 ? 25.660 -2.866 -5.116 1.00 96.31 182 ALA A CA 1
ATOM 1447 C C . ALA A 1 182 ? 24.849 -1.561 -4.970 1.00 96.31 182 ALA A C 1
ATOM 1449 O O . ALA A 1 182 ? 24.944 -0.902 -3.940 1.00 96.31 182 ALA A O 1
ATOM 1450 N N . ASN A 1 183 ? 24.081 -1.182 -5.995 1.00 96.69 183 ASN A N 1
ATOM 1451 C CA . ASN A 1 183 ? 23.410 0.116 -6.107 1.00 96.69 183 ASN A CA 1
ATOM 1452 C C . ASN A 1 183 ? 21.880 0.007 -6.233 1.00 96.69 183 ASN A C 1
ATOM 1454 O O . ASN A 1 183 ? 21.210 1.038 -6.327 1.00 96.69 183 ASN A O 1
ATOM 1458 N N . VAL A 1 184 ? 21.341 -1.215 -6.292 1.00 98.25 184 VAL A N 1
ATOM 1459 C CA . VAL A 1 184 ? 19.918 -1.506 -6.521 1.00 98.25 184 VAL A CA 1
ATOM 1460 C C . VAL A 1 184 ? 19.468 -2.666 -5.639 1.00 98.25 184 VAL A C 1
ATOM 1462 O O . VAL A 1 184 ? 20.277 -3.508 -5.251 1.00 98.25 184 VAL A O 1
ATOM 1465 N N . HIS A 1 185 ? 18.167 -2.751 -5.378 1.00 98.50 185 HIS A N 1
ATOM 1466 C CA . HIS A 1 185 ? 17.558 -3.912 -4.738 1.00 98.50 185 HIS A CA 1
ATOM 1467 C C . HIS A 1 185 ? 17.160 -4.937 -5.805 1.00 98.50 185 HIS A C 1
ATOM 1469 O O . HIS A 1 185 ? 16.310 -4.674 -6.663 1.00 98.50 185 HIS A O 1
ATOM 1475 N N . VAL A 1 186 ? 17.830 -6.091 -5.798 1.00 98.75 186 VAL A N 1
ATOM 1476 C CA . VAL A 1 186 ? 17.643 -7.154 -6.796 1.00 98.75 186 VAL A CA 1
ATOM 1477 C C . VAL A 1 186 ? 16.433 -8.002 -6.425 1.00 98.75 186 VAL A C 1
ATOM 1479 O O . VAL A 1 186 ? 16.374 -8.574 -5.342 1.00 98.75 186 VAL A O 1
ATOM 1482 N N . LEU A 1 187 ? 15.486 -8.121 -7.356 1.00 98.81 187 LEU A N 1
ATOM 1483 C CA . LEU A 1 187 ? 14.285 -8.935 -7.182 1.00 98.81 187 LEU A CA 1
ATOM 1484 C C . LEU A 1 187 ? 14.443 -10.327 -7.806 1.00 98.81 187 LEU A C 1
ATOM 1486 O O . LEU A 1 187 ? 13.865 -11.293 -7.306 1.00 98.81 187 LEU A O 1
ATOM 1490 N N . ALA A 1 188 ? 15.209 -10.446 -8.894 1.00 98.81 188 ALA A N 1
ATOM 1491 C CA . ALA A 1 188 ? 15.517 -11.726 -9.526 1.00 98.81 188 ALA A CA 1
ATOM 1492 C C . ALA A 1 188 ? 16.804 -11.682 -10.361 1.00 98.81 188 ALA A C 1
ATOM 1494 O O . ALA A 1 188 ? 17.131 -10.655 -10.967 1.00 98.81 188 ALA A O 1
ATOM 1495 N N . SER A 1 189 ? 17.459 -12.837 -10.472 1.00 98.75 189 SER A N 1
ATOM 1496 C CA . SER A 1 189 ? 18.651 -13.049 -11.303 1.00 98.75 189 SER A CA 1
ATOM 1497 C C . SER A 1 189 ? 18.487 -14.251 -12.219 1.00 98.75 189 SER A C 1
ATOM 1499 O O . SER A 1 189 ? 17.778 -15.206 -11.894 1.00 98.75 189 SER A O 1
ATOM 1501 N N . VAL A 1 190 ? 19.155 -14.221 -13.369 1.00 98.12 190 VAL A N 1
ATOM 1502 C CA . VAL A 1 190 ? 19.175 -15.357 -14.291 1.00 98.12 190 VAL A CA 1
ATOM 1503 C C . VAL A 1 190 ? 20.329 -16.305 -13.964 1.00 98.12 190 VAL A C 1
ATOM 1505 O O . VAL A 1 190 ? 21.453 -15.891 -13.695 1.00 98.12 190 VAL A O 1
ATOM 1508 N N . ASP A 1 191 ? 20.044 -17.605 -13.978 1.00 97.31 191 ASP A N 1
ATOM 1509 C CA . ASP A 1 191 ? 21.031 -18.665 -13.812 1.00 97.31 191 ASP A CA 1
ATOM 1510 C C . ASP A 1 191 ? 21.662 -18.995 -15.168 1.00 97.31 191 ASP A C 1
ATOM 1512 O O . ASP A 1 191 ? 21.141 -19.800 -15.948 1.00 97.31 191 ASP A O 1
ATOM 1516 N N . GLU A 1 192 ? 22.804 -18.369 -15.457 1.00 95.94 192 GLU A N 1
ATOM 1517 C CA . GLU A 1 192 ? 23.482 -18.499 -16.751 1.00 95.94 192 GLU A CA 1
ATOM 1518 C C . GLU A 1 192 ? 23.994 -19.924 -17.052 1.00 95.94 192 GLU A C 1
ATOM 1520 O O . GLU A 1 192 ? 24.370 -20.230 -18.190 1.00 95.94 192 GLU A O 1
ATOM 1525 N N . SER A 1 193 ? 24.020 -20.820 -16.054 1.00 94.75 193 SER A N 1
ATOM 1526 C CA . SER A 1 193 ? 24.336 -22.240 -16.269 1.00 94.75 193 SER A CA 1
ATOM 1527 C C . SER A 1 193 ? 23.215 -22.982 -17.004 1.00 94.75 193 SER A C 1
ATOM 1529 O O . SER A 1 193 ? 23.454 -24.030 -17.599 1.00 94.75 193 SER A O 1
ATOM 1531 N N . THR A 1 194 ? 22.005 -22.413 -17.010 1.00 96.12 194 THR A N 1
ATOM 1532 C CA . THR A 1 194 ? 20.811 -22.991 -17.645 1.00 96.12 194 THR A CA 1
ATOM 1533 C C . THR A 1 194 ? 20.564 -22.501 -19.071 1.00 96.12 194 THR A C 1
ATOM 1535 O O . THR A 1 194 ? 19.546 -22.849 -19.674 1.00 96.12 194 THR A O 1
ATOM 1538 N N . TYR A 1 195 ? 21.469 -21.690 -19.624 1.00 95.50 195 TYR A N 1
ATOM 1539 C CA . TYR A 1 195 ? 21.338 -21.233 -21.001 1.00 95.50 195 TYR A CA 1
ATOM 1540 C C . TYR A 1 195 ? 21.379 -22.402 -21.982 1.00 95.50 195 TYR A C 1
ATOM 1542 O O . TYR A 1 195 ? 22.272 -23.246 -21.925 1.00 95.50 195 TYR A O 1
ATOM 1550 N N . SER A 1 196 ? 20.408 -22.439 -22.899 1.00 91.75 196 SER A N 1
ATOM 1551 C CA . SER A 1 196 ? 20.353 -23.451 -23.958 1.00 91.75 196 SER A CA 1
ATOM 1552 C C . SER A 1 196 ? 21.465 -23.278 -24.990 1.00 91.75 196 SER A C 1
ATOM 1554 O O . SER A 1 196 ? 21.816 -24.232 -25.680 1.00 91.75 196 SER A O 1
ATOM 1556 N N . ASP A 1 197 ? 21.981 -22.057 -25.138 1.00 82.62 197 ASP A N 1
ATOM 1557 C CA . ASP A 1 197 ? 23.079 -21.769 -26.051 1.00 82.62 197 ASP A CA 1
ATOM 1558 C C . ASP A 1 197 ? 24.451 -21.985 -25.392 1.00 82.62 197 ASP A C 1
ATOM 1560 O O . ASP A 1 197 ? 24.676 -21.672 -24.219 1.00 82.62 197 ASP A O 1
ATOM 1564 N N . SER A 1 198 ? 25.406 -22.471 -26.188 1.00 77.69 198 SER A N 1
ATOM 1565 C CA . SER A 1 198 ? 26.788 -22.706 -25.761 1.00 77.69 198 SER A CA 1
ATOM 1566 C C . SER A 1 198 ? 27.663 -21.446 -25.820 1.00 77.69 198 SER A C 1
ATOM 1568 O O . SER A 1 198 ? 28.890 -21.563 -25.832 1.00 77.69 198 SER A O 1
ATOM 1570 N N . SER A 1 199 ? 27.073 -20.247 -25.928 1.00 79.75 199 SER A N 1
ATOM 1571 C CA . SER A 1 199 ? 27.816 -18.985 -25.947 1.00 79.75 199 SER A CA 1
ATOM 1572 C C . SER A 1 199 ? 28.723 -18.864 -24.727 1.00 79.75 199 SER A C 1
ATOM 1574 O O . SER A 1 199 ? 28.318 -19.140 -23.599 1.00 79.75 199 SER A O 1
ATOM 1576 N N . ALA A 1 200 ? 29.949 -18.397 -24.962 1.00 85.69 200 ALA A N 1
ATOM 1577 C CA . ALA A 1 200 ? 30.896 -18.041 -23.910 1.00 85.69 200 ALA A CA 1
ATOM 1578 C C . ALA A 1 200 ? 30.578 -16.678 -23.262 1.00 85.69 200 ALA A C 1
ATOM 1580 O O . ALA A 1 200 ? 31.218 -16.302 -22.282 1.00 85.69 200 ALA A O 1
ATOM 1581 N N . VAL A 1 201 ? 29.618 -15.921 -23.807 1.00 91.19 201 VAL A N 1
ATOM 1582 C CA . VAL A 1 201 ? 29.175 -14.642 -23.242 1.00 91.19 201 VAL A CA 1
ATOM 1583 C C . VAL A 1 201 ? 28.386 -14.925 -21.965 1.00 91.19 201 VAL A C 1
ATOM 1585 O O . VAL A 1 201 ? 27.356 -15.605 -21.982 1.00 91.19 201 VAL A O 1
ATOM 1588 N N . ARG A 1 202 ? 28.935 -14.441 -20.852 1.00 91.62 202 ARG A N 1
ATOM 1589 C CA . ARG A 1 202 ? 28.467 -14.637 -19.481 1.00 91.62 202 ARG A CA 1
ATOM 1590 C C . ARG A 1 202 ? 28.816 -13.394 -18.665 1.00 91.62 202 ARG A C 1
ATOM 1592 O O . ARG A 1 202 ? 29.866 -12.786 -18.893 1.00 91.62 202 ARG A O 1
ATOM 1599 N N . MET A 1 203 ? 27.942 -13.020 -17.742 1.00 94.88 203 MET A N 1
ATOM 1600 C CA . MET A 1 203 ? 28.121 -11.896 -16.825 1.00 94.88 203 MET A CA 1
ATOM 1601 C C . MET A 1 203 ? 28.603 -12.353 -15.440 1.00 94.88 203 MET A C 1
ATOM 1603 O O . MET A 1 203 ? 29.297 -11.598 -14.758 1.00 94.88 203 MET A O 1
ATOM 1607 N N . GLY A 1 204 ? 28.294 -13.592 -15.039 1.00 94.75 204 GLY A N 1
ATOM 1608 C CA . GLY A 1 204 ? 28.501 -14.085 -13.678 1.00 94.75 204 GLY A CA 1
ATOM 1609 C C . GLY A 1 204 ? 27.291 -13.777 -12.797 1.00 94.75 204 GLY A C 1
ATOM 1610 O O . GLY A 1 204 ? 26.253 -14.413 -12.943 1.00 94.75 204 GLY A O 1
ATOM 1611 N N . ASP A 1 205 ? 27.417 -12.813 -11.880 1.00 97.00 205 ASP A N 1
ATOM 1612 C CA . ASP A 1 205 ? 26.251 -12.291 -11.155 1.00 97.00 205 ASP A CA 1
ATOM 1613 C C . ASP A 1 205 ? 25.395 -11.458 -12.114 1.00 97.00 205 ASP A C 1
ATOM 1615 O O . ASP A 1 205 ? 25.813 -10.377 -12.539 1.00 97.00 205 ASP A O 1
ATOM 1619 N N . HIS A 1 206 ? 24.220 -11.981 -12.467 1.00 97.94 206 HIS A N 1
ATOM 1620 C CA . HIS A 1 206 ? 23.376 -11.441 -13.529 1.00 97.94 206 HIS A CA 1
ATOM 1621 C C . HIS A 1 206 ? 21.947 -11.141 -13.037 1.00 97.94 206 HIS A C 1
ATOM 1623 O O . HIS A 1 206 ? 21.005 -11.877 -13.353 1.00 97.94 206 HIS A O 1
ATOM 1629 N N . PRO A 1 207 ? 21.759 -10.048 -12.273 1.00 98.50 207 PRO A N 1
ATOM 1630 C CA . PRO A 1 207 ? 20.437 -9.501 -11.993 1.00 98.50 207 PRO A CA 1
ATOM 1631 C C . PRO A 1 207 ? 19.681 -9.180 -13.281 1.00 98.50 207 PRO A C 1
ATOM 1633 O O . PRO A 1 207 ? 20.248 -8.614 -14.214 1.00 98.50 207 PRO A O 1
ATOM 1636 N N . VAL A 1 208 ? 18.394 -9.523 -13.318 1.00 98.56 208 VAL A N 1
ATOM 1637 C CA . VAL A 1 208 ? 17.504 -9.302 -14.475 1.00 98.56 208 VAL A CA 1
ATOM 1638 C C . VAL A 1 208 ? 16.200 -8.603 -14.096 1.00 98.56 208 VAL A C 1
ATOM 1640 O O . VAL A 1 208 ? 15.464 -8.143 -14.963 1.00 98.56 208 VAL A O 1
ATOM 1643 N N . ILE A 1 209 ? 15.895 -8.489 -12.804 1.00 98.81 209 ILE A N 1
ATOM 1644 C CA . ILE A 1 209 ? 14.783 -7.673 -12.313 1.00 98.81 209 ILE A CA 1
ATOM 1645 C C . ILE A 1 209 ? 15.249 -6.951 -11.052 1.00 98.81 209 ILE A C 1
ATOM 1647 O O . ILE A 1 209 ? 15.708 -7.606 -10.114 1.00 98.81 209 ILE A O 1
ATOM 1651 N N . TRP A 1 210 ? 15.140 -5.624 -11.011 1.00 98.81 210 TRP A N 1
ATOM 1652 C CA . TRP A 1 210 ? 15.559 -4.829 -9.850 1.00 98.81 210 TRP A CA 1
ATOM 1653 C C . TRP A 1 210 ? 14.826 -3.488 -9.745 1.00 98.81 210 TRP A C 1
ATOM 1655 O O . TRP A 1 210 ? 14.270 -2.990 -10.724 1.00 98.81 210 TRP A O 1
ATOM 1665 N N . THR A 1 211 ? 14.854 -2.900 -8.548 1.00 98.50 211 THR A N 1
ATOM 1666 C CA . THR A 1 211 ? 14.372 -1.543 -8.230 1.00 98.50 211 THR A CA 1
ATOM 1667 C C . THR A 1 211 ? 15.515 -0.696 -7.668 1.00 98.50 211 THR A C 1
ATOM 1669 O O . THR A 1 211 ? 16.405 -1.209 -6.990 1.00 98.50 211 THR A O 1
ATOM 1672 N N . ASN A 1 212 ? 15.511 0.606 -7.940 1.00 97.62 212 ASN A N 1
ATOM 1673 C CA . ASN A 1 212 ? 16.418 1.570 -7.330 1.00 97.62 212 ASN A CA 1
ATOM 1674 C C . ASN A 1 212 ? 15.684 2.378 -6.250 1.00 97.62 212 ASN A C 1
ATOM 1676 O O . ASN A 1 212 ? 15.044 3.391 -6.532 1.00 97.62 212 ASN A O 1
ATOM 1680 N N . GLU A 1 213 ? 15.815 1.946 -4.998 1.00 92.81 213 GLU A N 1
ATOM 1681 C CA . GLU A 1 213 ? 15.141 2.551 -3.839 1.00 92.81 213 GLU A CA 1
ATOM 1682 C C . GLU A 1 213 ? 15.698 3.927 -3.437 1.00 92.81 213 GLU A C 1
ATOM 1684 O O . GLU A 1 213 ? 15.140 4.587 -2.564 1.00 92.81 213 GLU A O 1
ATOM 1689 N N . ARG A 1 214 ? 16.783 4.396 -4.076 1.00 94.38 214 ARG A N 1
ATOM 1690 C CA . ARG A 1 214 ? 17.301 5.760 -3.867 1.00 94.38 214 ARG A CA 1
ATOM 1691 C C . ARG A 1 214 ? 16.417 6.829 -4.512 1.00 94.38 214 ARG A C 1
ATOM 1693 O O . ARG A 1 214 ? 16.571 8.005 -4.193 1.00 94.38 214 ARG A O 1
ATOM 1700 N N . MET A 1 215 ? 15.542 6.442 -5.440 1.00 92.56 215 MET A N 1
ATOM 1701 C CA . MET A 1 215 ? 14.637 7.359 -6.131 1.00 92.56 215 MET A CA 1
ATOM 1702 C C . MET A 1 215 ? 13.325 7.502 -5.361 1.00 92.56 215 MET A C 1
ATOM 1704 O O . MET A 1 215 ? 12.812 6.525 -4.821 1.00 92.56 215 MET A O 1
ATOM 1708 N N . ALA A 1 216 ? 12.744 8.705 -5.357 1.00 87.56 216 ALA A N 1
ATOM 1709 C CA . ALA A 1 216 ? 11.436 8.925 -4.742 1.00 87.56 216 ALA A CA 1
ATOM 1710 C C . ALA A 1 216 ? 10.308 8.224 -5.521 1.00 87.56 216 ALA A C 1
ATOM 1712 O O . ALA A 1 216 ? 9.357 7.722 -4.922 1.00 87.56 216 ALA A O 1
ATOM 1713 N N . ALA A 1 217 ? 10.413 8.162 -6.854 1.00 91.12 217 ALA A N 1
ATOM 1714 C CA . ALA A 1 217 ? 9.497 7.394 -7.687 1.00 91.12 217 ALA A CA 1
ATOM 1715 C C . ALA A 1 217 ? 9.724 5.889 -7.527 1.00 91.12 217 ALA A C 1
ATOM 1717 O O . ALA A 1 217 ? 10.845 5.389 -7.680 1.00 91.12 217 ALA A O 1
ATOM 1718 N N . ARG A 1 218 ? 8.631 5.141 -7.344 1.00 94.00 218 ARG A N 1
ATOM 1719 C CA . ARG A 1 218 ? 8.660 3.681 -7.466 1.00 94.00 218 ARG A CA 1
ATOM 1720 C C . ARG A 1 218 ? 9.087 3.304 -8.876 1.00 94.00 218 ARG A C 1
ATOM 1722 O O . ARG A 1 218 ? 8.518 3.782 -9.859 1.00 94.00 218 ARG A O 1
ATOM 1729 N N . ASN A 1 219 ? 10.092 2.449 -8.977 1.00 97.44 219 ASN A N 1
ATOM 1730 C CA . ASN A 1 219 ? 10.679 2.079 -10.250 1.00 97.44 219 ASN A CA 1
ATOM 1731 C C . ASN A 1 219 ? 11.025 0.594 -10.273 1.00 97.44 219 ASN A C 1
ATOM 1733 O O . ASN A 1 219 ? 11.393 0.022 -9.256 1.00 97.44 219 ASN A O 1
ATOM 1737 N N . VAL A 1 220 ? 10.877 -0.050 -11.423 1.00 98.62 220 VAL A N 1
ATOM 1738 C CA . VAL A 1 220 ? 11.348 -1.422 -11.606 1.00 98.62 220 VAL A CA 1
ATOM 1739 C C . VAL A 1 220 ? 11.806 -1.616 -13.037 1.00 98.62 220 VAL A C 1
ATOM 1741 O O . VAL A 1 220 ? 11.124 -1.236 -13.989 1.00 98.62 220 VAL A O 1
ATOM 1744 N N . TYR A 1 221 ? 12.976 -2.217 -13.183 1.00 98.81 221 TYR A N 1
ATOM 1745 C CA . TYR A 1 221 ? 13.456 -2.706 -14.459 1.00 98.81 221 TYR A CA 1
ATOM 1746 C C . TYR A 1 221 ? 13.176 -4.198 -14.581 1.00 98.81 221 TYR A C 1
ATOM 1748 O O . TYR A 1 221 ? 13.402 -4.958 -13.637 1.00 98.81 221 TYR A O 1
ATOM 1756 N N . ILE A 1 222 ? 12.696 -4.606 -15.751 1.00 98.75 222 ILE A N 1
ATOM 1757 C CA . ILE A 1 222 ? 12.495 -5.997 -16.135 1.00 98.75 222 ILE A CA 1
ATOM 1758 C C . ILE A 1 222 ? 13.302 -6.228 -17.408 1.00 98.75 222 ILE A C 1
ATOM 1760 O O . ILE A 1 222 ? 13.074 -5.598 -18.434 1.00 98.75 222 ILE A O 1
ATOM 1764 N N . PHE A 1 223 ? 14.245 -7.156 -17.353 1.00 98.31 223 PHE A N 1
ATOM 1765 C CA . PHE A 1 223 ? 15.132 -7.431 -18.476 1.00 98.31 223 PHE A CA 1
ATOM 1766 C C . PHE A 1 223 ? 14.411 -7.960 -19.712 1.00 98.31 223 PHE A C 1
ATOM 1768 O O . PHE A 1 223 ? 14.809 -7.668 -20.836 1.00 98.31 223 PHE A O 1
ATOM 1775 N N . MET A 1 224 ? 13.373 -8.767 -19.514 1.00 96.88 224 MET A N 1
ATOM 1776 C CA . MET A 1 224 ? 12.656 -9.401 -20.611 1.00 96.88 224 MET A CA 1
ATOM 1777 C C . MET A 1 224 ? 11.813 -8.384 -21.382 1.00 96.88 224 MET A C 1
ATOM 1779 O O . MET A 1 224 ? 11.057 -7.624 -20.777 1.00 96.88 224 MET A O 1
ATOM 1783 N N . GLY A 1 225 ? 11.907 -8.423 -22.710 1.00 92.62 225 GLY A N 1
ATOM 1784 C CA . GLY A 1 225 ? 11.186 -7.492 -23.589 1.00 92.62 225 GLY A CA 1
ATOM 1785 C C . GLY A 1 225 ? 11.442 -7.677 -25.084 1.00 92.62 225 GLY A C 1
ATOM 1786 O O . GLY A 1 225 ? 10.870 -6.970 -25.901 1.00 92.62 225 GLY A O 1
ATOM 1787 N N . HIS A 1 226 ? 12.261 -8.643 -25.510 1.00 92.06 226 HIS A N 1
ATOM 1788 C CA . HIS A 1 226 ? 12.617 -8.701 -26.928 1.00 92.06 226 HIS A CA 1
ATOM 1789 C C . HIS A 1 226 ? 11.489 -9.226 -27.835 1.00 92.06 226 HIS A C 1
ATOM 1791 O O . HIS A 1 226 ? 11.352 -8.782 -28.979 1.00 92.06 226 HIS A O 1
ATOM 1797 N N . GLY A 1 227 ? 10.688 -10.200 -27.387 1.00 91.56 227 GLY A N 1
ATOM 1798 C CA . GLY A 1 227 ? 9.814 -10.952 -28.294 1.00 91.56 227 GLY A CA 1
ATOM 1799 C C . GLY A 1 227 ? 8.379 -11.175 -27.819 1.00 91.56 227 GLY A C 1
ATOM 1800 O O . GLY A 1 227 ? 8.137 -11.363 -26.627 1.00 91.56 227 GLY A O 1
ATOM 1801 N N . PRO A 1 228 ? 7.408 -11.252 -28.750 1.00 94.75 228 PRO A N 1
ATOM 1802 C CA . PRO A 1 228 ? 5.978 -11.321 -28.430 1.00 94.75 228 PRO A CA 1
ATOM 1803 C C . PRO A 1 228 ? 5.569 -12.575 -27.643 1.00 94.75 228 PRO A C 1
ATOM 1805 O O . PRO A 1 228 ? 4.562 -12.553 -26.940 1.00 94.75 228 PRO A O 1
ATOM 1808 N N . TRP A 1 229 ? 6.360 -13.651 -27.717 1.00 95.12 229 TRP A N 1
ATOM 1809 C CA . TRP A 1 229 ? 6.136 -14.897 -26.972 1.00 95.12 229 TRP A CA 1
ATOM 1810 C C . TRP A 1 229 ? 6.111 -14.695 -25.452 1.00 95.12 229 TRP A C 1
ATOM 1812 O O . TRP A 1 229 ? 5.527 -15.507 -24.741 1.00 95.12 229 TRP A O 1
ATOM 1822 N N . LEU A 1 230 ? 6.695 -13.608 -24.937 1.00 96.56 230 LEU A N 1
ATOM 1823 C CA . LEU A 1 230 ? 6.639 -13.270 -23.514 1.00 96.56 230 LEU A CA 1
ATOM 1824 C C . LEU A 1 230 ? 5.196 -13.087 -23.012 1.00 96.56 230 LEU A C 1
ATOM 1826 O O . LEU A 1 230 ? 4.910 -13.401 -21.861 1.00 96.56 230 LEU A O 1
ATOM 1830 N N . PHE A 1 231 ? 4.256 -12.671 -23.867 1.00 97.12 231 PHE A N 1
ATOM 1831 C CA . PHE A 1 231 ? 2.844 -12.527 -23.486 1.00 97.12 231 PHE A CA 1
ATOM 1832 C C . PHE A 1 231 ? 2.082 -13.859 -23.378 1.00 97.12 231 PHE A C 1
ATOM 1834 O O . PHE A 1 231 ? 0.951 -13.874 -22.890 1.00 97.12 231 PHE A O 1
ATOM 1841 N N . GLU A 1 232 ? 2.696 -14.974 -23.784 1.00 95.81 232 GLU A N 1
ATOM 1842 C CA . GLU A 1 232 ? 2.201 -16.334 -23.532 1.00 95.81 232 GLU A CA 1
ATOM 1843 C C . GLU A 1 232 ? 2.736 -16.897 -22.201 1.00 95.81 232 GLU A C 1
ATOM 1845 O O . GLU A 1 232 ? 2.186 -17.863 -21.666 1.00 95.81 232 GLU A O 1
ATOM 1850 N N . ASP A 1 233 ? 3.778 -16.279 -21.632 1.00 97.19 233 ASP A N 1
ATOM 1851 C CA . ASP A 1 233 ? 4.383 -16.690 -20.370 1.00 97.19 233 ASP A CA 1
ATOM 1852 C C . ASP A 1 233 ? 3.624 -16.105 -19.166 1.00 97.19 233 ASP A C 1
ATOM 1854 O O . ASP A 1 233 ? 3.479 -14.889 -18.978 1.00 97.19 233 ASP A O 1
ATOM 1858 N N . LYS A 1 234 ? 3.122 -16.996 -18.306 1.00 97.69 234 LYS A N 1
ATOM 1859 C CA . LYS A 1 234 ? 2.327 -16.607 -17.137 1.00 97.69 234 LYS A CA 1
ATOM 1860 C C . LYS A 1 234 ? 3.158 -15.890 -16.071 1.00 97.69 234 LYS A C 1
ATOM 1862 O O . LYS A 1 234 ? 2.624 -15.000 -15.409 1.00 97.69 234 LYS A O 1
ATOM 1867 N N . ALA A 1 235 ? 4.423 -16.262 -15.879 1.00 98.06 235 ALA A N 1
ATOM 1868 C CA . ALA A 1 235 ? 5.286 -15.614 -14.898 1.00 98.06 235 ALA A CA 1
ATOM 1869 C C . ALA A 1 235 ? 5.615 -14.185 -15.346 1.00 98.06 235 ALA A C 1
ATOM 1871 O O . ALA A 1 235 ? 5.427 -13.252 -14.565 1.00 98.06 235 ALA A O 1
ATOM 1872 N N . PHE A 1 236 ? 5.980 -14.000 -16.620 1.00 98.38 236 PHE A N 1
ATOM 1873 C CA . PHE A 1 236 ? 6.214 -12.677 -17.201 1.00 98.38 236 PHE A CA 1
ATOM 1874 C C . PHE A 1 236 ? 4.974 -11.780 -17.115 1.00 98.38 236 PHE A C 1
ATOM 1876 O O . PHE A 1 236 ? 5.046 -10.673 -16.587 1.00 98.38 236 PHE A O 1
ATOM 1883 N N . THR A 1 237 ? 3.813 -12.250 -17.580 1.00 98.31 237 THR A N 1
ATOM 1884 C CA . THR A 1 237 ? 2.584 -11.433 -17.577 1.00 98.31 237 THR A CA 1
ATOM 1885 C C . THR A 1 237 ? 2.086 -11.107 -16.164 1.00 98.31 237 THR A C 1
ATOM 1887 O O . THR A 1 237 ? 1.574 -10.009 -15.933 1.00 98.31 237 THR A O 1
ATOM 1890 N N . THR A 1 238 ? 2.280 -12.012 -15.198 1.00 98.31 238 THR A N 1
ATOM 1891 C CA . THR A 1 238 ? 1.990 -11.759 -13.775 1.00 98.31 238 THR A CA 1
ATOM 1892 C C . THR A 1 238 ? 2.913 -10.680 -13.211 1.00 98.31 238 THR A C 1
ATOM 1894 O O . THR A 1 238 ? 2.420 -9.686 -12.676 1.00 98.31 238 THR A O 1
ATOM 1897 N N . LEU A 1 239 ? 4.229 -10.831 -13.392 1.00 98.62 239 LEU A N 1
ATOM 1898 C CA . LEU A 1 239 ? 5.234 -9.846 -12.984 1.00 98.62 239 LEU A CA 1
ATOM 1899 C C . LEU A 1 239 ? 4.952 -8.473 -13.602 1.00 98.62 239 LEU A C 1
ATOM 1901 O O . LEU A 1 239 ? 4.952 -7.467 -12.897 1.00 98.62 239 LEU A O 1
ATOM 1905 N N . PHE A 1 240 ? 4.693 -8.426 -14.909 1.00 98.62 240 PHE A N 1
ATOM 1906 C CA . PHE A 1 240 ? 4.526 -7.176 -15.638 1.00 98.62 240 PHE A CA 1
ATOM 1907 C C . PHE A 1 240 ? 3.284 -6.405 -15.177 1.00 98.62 240 PHE A C 1
ATOM 1909 O O . PHE A 1 240 ? 3.355 -5.201 -14.929 1.00 98.62 240 PHE A O 1
ATOM 1916 N N . ARG A 1 241 ? 2.160 -7.103 -14.961 1.00 97.75 241 ARG A N 1
ATOM 1917 C CA . ARG A 1 241 ? 0.965 -6.506 -14.348 1.00 97.75 241 ARG A CA 1
ATOM 1918 C C . ARG A 1 241 ? 1.279 -5.969 -12.953 1.00 97.75 241 ARG A C 1
ATOM 1920 O O . ARG A 1 241 ? 0.933 -4.830 -12.653 1.00 97.75 241 ARG A O 1
ATOM 1927 N N . ASN A 1 242 ? 1.919 -6.770 -12.101 1.00 97.19 242 ASN A N 1
ATOM 1928 C CA . ASN A 1 242 ? 2.221 -6.360 -10.730 1.00 97.19 242 ASN A CA 1
ATOM 1929 C C . ASN A 1 242 ? 3.146 -5.132 -10.697 1.00 97.19 242 ASN A C 1
ATOM 1931 O O . ASN A 1 242 ? 2.909 -4.221 -9.910 1.00 97.19 242 ASN A O 1
ATOM 1935 N N . ALA A 1 243 ? 4.150 -5.081 -11.578 1.00 97.88 243 ALA A N 1
ATOM 1936 C CA . ALA A 1 243 ? 5.064 -3.954 -11.736 1.00 97.88 243 ALA A CA 1
ATOM 1937 C C . ALA A 1 243 ? 4.330 -2.654 -12.095 1.00 97.88 243 ALA A C 1
ATOM 1939 O O . ALA A 1 243 ? 4.553 -1.634 -11.446 1.00 97.88 243 ALA A O 1
ATOM 1940 N N . ILE A 1 244 ? 3.410 -2.701 -13.068 1.00 96.50 244 ILE A N 1
ATOM 1941 C CA . ILE A 1 244 ? 2.580 -1.551 -13.466 1.00 96.50 244 ILE A CA 1
ATOM 1942 C C . ILE A 1 244 ? 1.761 -1.036 -12.278 1.00 96.50 244 ILE A C 1
ATOM 1944 O O . ILE A 1 244 ? 1.803 0.154 -11.968 1.00 96.50 244 ILE A O 1
ATOM 1948 N N . LEU A 1 245 ? 1.042 -1.927 -11.590 1.00 91.31 245 LEU A N 1
ATOM 1949 C CA . LEU A 1 245 ? 0.155 -1.544 -10.486 1.00 91.31 245 LEU A CA 1
ATOM 1950 C C . LEU A 1 245 ? 0.923 -1.038 -9.266 1.00 91.31 245 LEU A C 1
ATOM 1952 O O . LEU A 1 245 ? 0.481 -0.109 -8.596 1.00 91.31 245 LEU A O 1
ATOM 1956 N N . TRP A 1 246 ? 2.075 -1.637 -8.970 1.00 91.94 246 TRP A N 1
ATOM 1957 C CA . TRP A 1 246 ? 2.909 -1.218 -7.853 1.00 91.94 246 TRP A CA 1
ATOM 1958 C C . TRP A 1 246 ? 3.571 0.138 -8.113 1.00 91.94 246 TRP A C 1
ATOM 1960 O O . TRP A 1 246 ? 3.544 0.995 -7.225 1.00 91.94 246 TRP A O 1
ATOM 1970 N N . ALA A 1 247 ? 4.127 0.341 -9.312 1.00 93.06 247 ALA A N 1
ATOM 1971 C CA . ALA A 1 247 ? 4.830 1.569 -9.668 1.00 93.06 247 ALA A CA 1
ATOM 1972 C C . ALA A 1 247 ? 3.879 2.766 -9.810 1.00 93.06 247 ALA A C 1
ATOM 1974 O O . ALA A 1 247 ? 4.247 3.875 -9.444 1.00 93.06 247 ALA A O 1
ATOM 1975 N N . ALA A 1 248 ? 2.645 2.556 -10.280 1.00 88.50 248 ALA A N 1
ATOM 1976 C CA . ALA A 1 248 ? 1.671 3.634 -10.460 1.00 88.50 248 ALA A CA 1
ATOM 1977 C C . ALA A 1 248 ? 1.124 4.234 -9.147 1.00 88.50 248 ALA A C 1
ATOM 1979 O O . ALA A 1 248 ? 0.513 5.304 -9.186 1.00 88.50 248 ALA A O 1
ATOM 1980 N N . LYS A 1 249 ? 1.325 3.589 -7.984 1.00 77.81 249 LYS A N 1
ATOM 1981 C CA . LYS A 1 249 ? 0.837 4.130 -6.704 1.00 77.81 249 LYS A CA 1
ATOM 1982 C C . LYS A 1 249 ? 1.597 5.407 -6.339 1.00 77.81 249 LYS A C 1
ATOM 1984 O O . LYS A 1 249 ? 2.800 5.372 -6.084 1.00 77.81 249 LYS A O 1
ATOM 1989 N N . LYS A 1 250 ? 0.868 6.521 -6.243 1.00 64.19 250 LYS A N 1
ATOM 1990 C CA . LYS A 1 250 ? 1.413 7.839 -5.882 1.00 64.19 250 LYS A CA 1
ATOM 1991 C C . LYS A 1 250 ? 1.927 7.902 -4.446 1.00 64.19 250 LYS A C 1
ATOM 1993 O O . LYS A 1 250 ? 2.929 8.554 -4.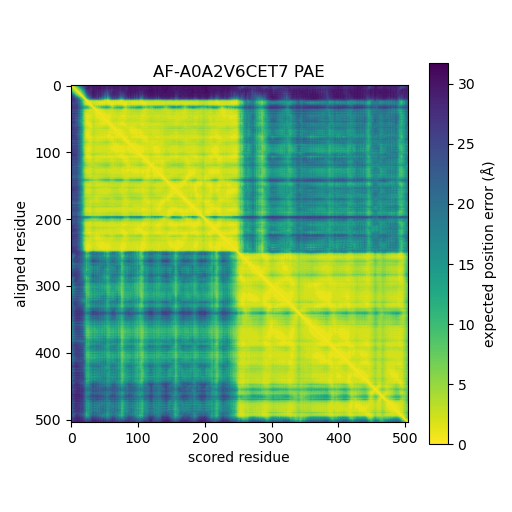171 1.00 64.19 250 LYS A O 1
ATOM 1998 N N . PHE A 1 251 ? 1.220 7.257 -3.525 1.00 62.41 251 PHE A N 1
ATOM 1999 C CA . PHE A 1 251 ? 1.577 7.242 -2.116 1.00 62.41 251 PHE A CA 1
ATOM 2000 C C . PHE A 1 251 ? 2.036 5.844 -1.712 1.00 62.41 251 PHE A C 1
ATOM 2002 O O . PHE A 1 251 ? 1.542 4.838 -2.220 1.00 62.41 251 PHE A O 1
ATOM 2009 N N . GLY A 1 252 ? 2.983 5.781 -0.775 1.00 68.62 252 GLY A N 1
ATOM 2010 C CA . GLY A 1 252 ? 3.547 4.532 -0.263 1.00 68.62 252 GLY A CA 1
ATOM 2011 C C . GLY A 1 252 ? 2.539 3.596 0.420 1.00 68.62 252 GLY A C 1
ATOM 2012 O O . GLY A 1 252 ? 2.913 2.482 0.768 1.00 68.62 252 GLY A O 1
ATOM 2013 N N . TYR A 1 253 ? 1.297 4.044 0.609 1.00 78.25 253 TYR A N 1
ATOM 2014 C CA . TYR A 1 253 ? 0.266 3.391 1.404 1.00 78.25 253 TYR A CA 1
ATOM 2015 C C . TYR A 1 253 ? -0.606 2.448 0.574 1.00 78.25 253 TYR A C 1
ATOM 2017 O O . TYR A 1 253 ? -0.985 2.746 -0.558 1.00 78.25 253 TYR A O 1
ATOM 2025 N N . ASP A 1 254 ? -0.974 1.319 1.175 1.00 81.19 254 ASP A N 1
ATOM 2026 C CA . ASP A 1 254 ? -1.915 0.361 0.588 1.00 81.19 254 ASP A CA 1
ATOM 2027 C C . ASP A 1 254 ? -3.380 0.697 0.880 1.00 81.19 254 ASP A C 1
ATOM 2029 O O . ASP A 1 254 ? -4.282 0.152 0.243 1.00 81.19 254 ASP A O 1
ATOM 2033 N N . GLY A 1 255 ? -3.627 1.587 1.838 1.00 88.75 255 GLY A N 1
ATOM 2034 C CA . GLY A 1 255 ? -4.965 1.986 2.225 1.00 88.75 255 GLY A CA 1
ATOM 2035 C C . GLY A 1 255 ? -4.988 3.228 3.102 1.00 88.75 255 GLY A C 1
ATOM 2036 O O . GLY A 1 255 ? -3.950 3.724 3.538 1.00 88.75 255 GLY A O 1
ATOM 2037 N N . VAL A 1 256 ? -6.196 3.728 3.331 1.00 92.19 256 VAL A N 1
ATOM 2038 C CA . VAL A 1 256 ? -6.491 4.883 4.170 1.00 92.19 256 VAL A CA 1
ATOM 2039 C C . VAL A 1 256 ? -7.673 4.576 5.085 1.00 92.19 256 VAL A C 1
ATOM 2041 O O . VAL A 1 256 ? -8.672 3.990 4.658 1.00 92.19 256 VAL A O 1
ATOM 2044 N N . GLU A 1 257 ? -7.561 5.003 6.338 1.00 96.00 257 GLU A N 1
ATOM 2045 C CA . GLU A 1 257 ? -8.688 5.115 7.258 1.00 96.00 257 GLU A CA 1
ATOM 2046 C C . GLU A 1 257 ? -9.170 6.569 7.281 1.00 96.00 257 GLU A C 1
ATOM 2048 O O . GLU A 1 257 ? -8.368 7.500 7.386 1.00 96.00 257 GLU A O 1
ATOM 2053 N N . ILE A 1 258 ? -10.480 6.789 7.169 1.00 95.69 258 ILE A N 1
ATOM 2054 C CA . ILE A 1 258 ? -11.053 8.137 7.218 1.00 95.69 258 ILE A CA 1
ATOM 2055 C C . ILE A 1 258 ? -11.501 8.459 8.643 1.00 95.69 258 ILE A C 1
ATOM 2057 O O . ILE A 1 258 ? -12.447 7.867 9.158 1.00 95.69 258 ILE A O 1
ATOM 2061 N N . ASP A 1 259 ? -10.885 9.466 9.258 1.00 95.00 259 ASP A N 1
ATOM 2062 C CA . ASP A 1 259 ? -11.338 9.996 10.545 1.00 95.00 259 ASP A CA 1
ATOM 2063 C C . ASP A 1 259 ? -12.761 10.578 10.424 1.00 95.00 259 ASP A C 1
ATOM 2065 O O . ASP A 1 259 ? -13.010 11.531 9.680 1.00 95.00 259 ASP A O 1
ATOM 2069 N N . GLY A 1 260 ? -13.712 10.001 11.158 1.00 95.50 260 GLY A N 1
ATOM 2070 C CA . GLY A 1 260 ? -15.157 10.232 11.065 1.00 95.50 260 GLY A CA 1
ATOM 2071 C C . GLY A 1 260 ? -15.644 11.562 11.649 1.00 95.50 260 GLY A C 1
ATOM 2072 O O . GLY A 1 260 ? -16.781 11.681 12.105 1.00 95.50 260 GLY A O 1
ATOM 2073 N N . LYS A 1 261 ? -14.790 12.585 11.699 1.00 91.44 261 LYS A N 1
ATOM 2074 C CA . LYS A 1 261 ? -15.109 13.923 12.218 1.00 91.44 261 LYS A CA 1
ATOM 2075 C C . LYS A 1 261 ? -14.546 15.012 11.311 1.00 91.44 261 LYS A C 1
ATOM 2077 O O . LYS A 1 261 ? -13.744 14.772 10.415 1.00 91.44 261 LYS A O 1
ATOM 2082 N N . ARG A 1 262 ? -14.980 16.254 11.540 1.00 89.56 262 ARG A N 1
ATOM 2083 C CA . ARG A 1 262 ? -14.466 17.414 10.795 1.00 89.56 262 ARG A CA 1
ATOM 2084 C C . ARG A 1 262 ? -12.994 17.667 11.156 1.00 89.56 262 ARG A C 1
ATOM 2086 O O . ARG A 1 262 ? -12.658 17.568 12.336 1.00 89.56 262 ARG A O 1
ATOM 2093 N N . PRO A 1 263 ? -12.152 18.085 10.193 1.00 87.69 263 PRO A N 1
ATOM 2094 C CA . PRO A 1 263 ? -12.501 18.474 8.818 1.00 87.69 263 PRO A CA 1
ATOM 2095 C C . PRO A 1 263 ? -12.521 17.320 7.799 1.00 87.69 263 PRO A C 1
ATOM 2097 O O . PRO A 1 263 ? -12.764 17.579 6.625 1.00 87.69 263 PRO A O 1
ATOM 2100 N N . HIS A 1 264 ? -12.269 16.081 8.228 1.00 89.50 264 HIS A N 1
ATOM 2101 C CA . HIS A 1 264 ? -12.167 14.906 7.364 1.00 89.50 264 HIS A CA 1
ATOM 2102 C C . HIS A 1 264 ? -13.554 14.340 7.008 1.00 89.50 264 HIS A C 1
ATOM 2104 O O . HIS A 1 264 ? -14.275 14.944 6.216 1.00 89.50 264 HIS A O 1
ATOM 2110 N N . GLY A 1 265 ? -13.946 13.197 7.576 1.00 91.25 265 GLY A N 1
ATOM 2111 C CA . GLY A 1 265 ? -15.131 12.414 7.224 1.00 91.25 265 GLY A CA 1
ATOM 2112 C C . GLY A 1 265 ? -16.328 12.631 8.143 1.00 91.25 265 GLY A C 1
ATOM 2113 O O . GLY A 1 265 ? -16.845 11.673 8.702 1.00 91.25 265 GLY A O 1
ATOM 2114 N N . ASN A 1 266 ? -16.791 13.866 8.362 1.00 95.12 266 ASN A N 1
ATOM 2115 C CA . ASN A 1 266 ? -18.018 14.038 9.149 1.00 95.12 266 ASN A CA 1
ATOM 2116 C C . ASN A 1 266 ? -19.256 13.641 8.322 1.00 95.12 266 ASN A C 1
ATOM 2118 O O . ASN A 1 266 ? -19.496 14.261 7.289 1.00 95.12 266 ASN A O 1
ATOM 2122 N N . PRO A 1 267 ? -20.108 12.707 8.771 1.00 95.88 267 PRO A N 1
ATOM 2123 C CA . PRO A 1 267 ? -21.196 12.187 7.946 1.00 95.88 267 PRO A CA 1
ATOM 2124 C C . PRO A 1 267 ? -22.232 13.247 7.533 1.00 95.88 267 PRO A C 1
ATOM 2126 O O . PRO A 1 267 ? -22.927 13.050 6.538 1.00 95.88 267 PRO A O 1
ATOM 2129 N N . LEU A 1 268 ? -22.303 14.390 8.228 1.00 94.12 268 LEU A N 1
ATOM 2130 C CA . LEU A 1 268 ? -23.154 15.521 7.842 1.00 94.12 268 LEU A CA 1
ATOM 2131 C C . LEU A 1 268 ? -22.645 16.262 6.590 1.00 94.12 268 LEU A C 1
ATOM 2133 O O . LEU A 1 268 ? -23.439 16.887 5.895 1.00 94.12 268 LEU A O 1
ATOM 2137 N N . ASP A 1 269 ? -21.346 16.181 6.287 1.00 96.25 269 ASP A N 1
ATOM 2138 C CA . ASP A 1 269 ? -20.712 16.815 5.117 1.00 96.25 269 ASP A CA 1
ATOM 2139 C C . ASP A 1 269 ? -20.435 15.810 3.978 1.00 96.25 269 ASP A C 1
ATOM 2141 O O . ASP A 1 269 ? -19.876 16.170 2.932 1.00 96.25 269 ASP A O 1
ATOM 2145 N N . TRP A 1 270 ? -20.800 14.541 4.191 1.00 96.69 270 TRP A N 1
ATOM 2146 C CA . TRP A 1 270 ? -20.483 13.402 3.330 1.00 96.69 270 TRP A CA 1
ATOM 2147 C C . TRP A 1 270 ? -21.755 12.673 2.874 1.00 96.69 270 TRP A C 1
ATOM 2149 O O . TRP A 1 270 ? -22.085 11.579 3.356 1.00 96.69 270 TRP A O 1
ATOM 2159 N N . PRO A 1 271 ? -22.495 13.265 1.915 1.00 97.00 271 PRO A N 1
ATOM 2160 C CA . PRO A 1 271 ? -23.557 12.550 1.227 1.00 97.00 271 PRO A CA 1
ATOM 2161 C C . PRO A 1 271 ? -22.967 11.401 0.400 1.00 97.00 271 PRO A C 1
ATOM 2163 O O . PRO A 1 271 ? -21.801 11.433 -0.007 1.00 97.00 271 PRO A O 1
ATOM 2166 N N . LYS A 1 272 ? -23.803 10.409 0.081 1.00 97.38 272 LYS A N 1
ATOM 2167 C CA . LYS A 1 272 ? -23.414 9.219 -0.688 1.00 97.38 272 LYS A CA 1
ATOM 2168 C C . LYS A 1 272 ? -22.605 9.529 -1.950 1.00 97.38 272 LYS A C 1
ATOM 2170 O O . LYS A 1 272 ? -21.577 8.906 -2.185 1.00 97.38 272 LYS A O 1
ATOM 2175 N N . ALA A 1 273 ? -23.029 10.521 -2.736 1.00 94.94 273 ALA A N 1
ATOM 2176 C CA . ALA A 1 273 ? -22.354 10.890 -3.982 1.00 94.94 273 ALA A CA 1
ATOM 2177 C C . ALA A 1 273 ? -20.879 11.280 -3.770 1.00 94.94 273 ALA A C 1
ATOM 2179 O O . ALA A 1 273 ? -20.022 10.877 -4.556 1.00 94.94 273 ALA A O 1
ATOM 2180 N N . ARG A 1 274 ? -20.584 12.003 -2.681 1.00 95.81 274 ARG A N 1
ATOM 2181 C CA . ARG A 1 274 ? -19.223 12.408 -2.309 1.00 95.81 274 ARG A CA 1
ATOM 2182 C C . ARG A 1 274 ? -18.397 11.223 -1.806 1.00 95.81 274 ARG A C 1
ATOM 2184 O O . ARG A 1 274 ? -17.225 11.112 -2.144 1.00 95.81 274 ARG A O 1
ATOM 2191 N N . CYS A 1 275 ? -19.010 10.311 -1.049 1.00 96.81 275 CYS A N 1
ATOM 2192 C CA . CYS A 1 275 ? -18.353 9.072 -0.617 1.00 96.81 275 CYS A CA 1
ATOM 2193 C C . CYS A 1 275 ? -17.924 8.234 -1.828 1.00 96.81 275 CYS A C 1
ATOM 2195 O O . CYS A 1 275 ? -16.768 7.840 -1.942 1.00 96.81 275 CYS A O 1
ATOM 2197 N N . GLN A 1 276 ? -18.831 8.054 -2.789 1.00 89.62 276 GLN A N 1
ATOM 2198 C CA . GLN A 1 276 ? -18.556 7.320 -4.023 1.00 89.62 276 GLN A CA 1
ATOM 2199 C C . GLN A 1 276 ? -17.520 8.024 -4.912 1.00 89.62 276 GLN A C 1
ATOM 2201 O O . GLN A 1 276 ? -16.794 7.366 -5.650 1.00 89.62 276 GLN A O 1
ATOM 2206 N N . GLU A 1 277 ? -17.453 9.356 -4.882 1.00 85.44 277 GLU A N 1
ATOM 2207 C CA . GLU A 1 277 ? -16.394 10.112 -5.556 1.00 85.44 277 GLU A CA 1
ATOM 2208 C C . GLU A 1 277 ? -15.022 9.832 -4.943 1.00 85.44 277 GLU A C 1
ATOM 2210 O O . GLU A 1 277 ? -14.108 9.465 -5.680 1.00 85.44 277 GLU A O 1
ATOM 2215 N N . LEU A 1 278 ? -14.897 9.913 -3.615 1.00 87.94 278 LEU A N 1
ATOM 2216 C CA . LEU A 1 278 ? -13.649 9.577 -2.930 1.00 87.94 278 LEU A CA 1
ATOM 2217 C C . LEU A 1 278 ? -13.255 8.114 -3.163 1.00 87.94 278 LEU A C 1
ATOM 2219 O O . LEU A 1 278 ? -12.097 7.842 -3.455 1.00 87.94 278 LEU A O 1
ATOM 2223 N N . GLN A 1 279 ? -14.212 7.186 -3.103 1.00 85.38 279 GLN A N 1
ATOM 2224 C CA . GLN A 1 279 ? -13.972 5.775 -3.400 1.00 85.38 279 GLN A CA 1
ATOM 2225 C C . GLN A 1 279 ? -13.380 5.587 -4.804 1.00 85.38 279 GLN A C 1
ATOM 2227 O O . GLN A 1 279 ? -12.407 4.856 -4.969 1.00 85.38 279 GLN A O 1
ATOM 2232 N N . ARG A 1 280 ? -13.925 6.271 -5.822 1.00 75.06 280 ARG A N 1
ATOM 2233 C CA . ARG A 1 280 ? -13.390 6.212 -7.194 1.00 75.06 280 ARG A CA 1
ATOM 2234 C C . ARG A 1 280 ? -11.967 6.755 -7.285 1.00 75.06 280 ARG A C 1
ATOM 2236 O O . ARG A 1 280 ? -11.153 6.154 -7.978 1.00 75.06 280 ARG A O 1
ATOM 2243 N N . LEU A 1 281 ? -11.676 7.865 -6.606 1.00 76.31 281 LEU A N 1
ATOM 2244 C CA . LEU A 1 281 ? -10.326 8.437 -6.564 1.00 76.31 281 LEU A CA 1
ATOM 2245 C C . LEU A 1 281 ? -9.338 7.472 -5.899 1.00 76.31 281 LEU A C 1
ATOM 2247 O O . LEU A 1 281 ? -8.288 7.193 -6.466 1.00 76.31 281 LEU A O 1
ATOM 2251 N N . ALA A 1 282 ? -9.711 6.902 -4.753 1.00 76.38 282 ALA A N 1
ATOM 2252 C CA . ALA A 1 282 ? -8.878 5.958 -4.016 1.00 76.38 282 ALA A CA 1
ATOM 2253 C C . ALA A 1 282 ? -8.574 4.696 -4.845 1.00 76.38 282 ALA A C 1
ATOM 2255 O O . ALA A 1 282 ? -7.417 4.294 -4.953 1.00 76.38 282 ALA A O 1
ATOM 2256 N N . VAL A 1 283 ? -9.581 4.133 -5.527 1.00 71.19 283 VAL A N 1
ATOM 2257 C CA . VAL A 1 283 ? -9.391 3.013 -6.467 1.00 71.19 283 VAL A CA 1
ATOM 2258 C C . VAL A 1 283 ? -8.453 3.395 -7.615 1.00 71.19 283 VAL A C 1
ATOM 2260 O O . VAL A 1 283 ? -7.571 2.609 -7.953 1.00 71.19 283 VAL A O 1
ATOM 2263 N N . GLY A 1 284 ? -8.610 4.593 -8.190 1.00 56.56 284 GLY A N 1
ATOM 2264 C CA . GLY A 1 284 ? -7.733 5.098 -9.252 1.00 56.56 284 GLY A CA 1
ATOM 2265 C C . GLY A 1 284 ? -6.270 5.235 -8.816 1.00 56.56 284 GLY A C 1
ATOM 2266 O O . GLY A 1 284 ? -5.375 4.951 -9.606 1.00 56.56 284 GLY A O 1
ATOM 2267 N N . ASP A 1 285 ? -6.033 5.586 -7.552 1.00 66.31 285 ASP A N 1
ATOM 2268 C CA . ASP A 1 285 ? -4.694 5.699 -6.962 1.00 66.31 285 ASP A CA 1
ATOM 2269 C C . ASP A 1 285 ? -4.164 4.367 -6.383 1.00 66.31 285 ASP A C 1
ATOM 2271 O O . ASP A 1 285 ? -3.040 4.310 -5.876 1.00 66.31 285 ASP A O 1
ATOM 2275 N N . GLY A 1 286 ? -4.945 3.281 -6.454 1.00 66.56 286 GLY A N 1
ATOM 2276 C CA . GLY A 1 286 ? -4.574 1.971 -5.909 1.00 66.56 286 GLY A CA 1
ATOM 2277 C C . GLY A 1 286 ? -4.528 1.919 -4.375 1.00 66.56 286 GLY A C 1
ATOM 2278 O O . GLY A 1 286 ? -3.745 1.143 -3.813 1.00 66.56 286 GLY A O 1
ATOM 2279 N N . ILE A 1 287 ? -5.342 2.748 -3.714 1.00 79.62 287 ILE A N 1
ATOM 2280 C CA . ILE A 1 287 ? -5.459 2.893 -2.258 1.00 79.62 287 ILE A CA 1
ATOM 2281 C C . ILE A 1 287 ? -6.835 2.383 -1.818 1.00 79.62 287 ILE A C 1
ATOM 2283 O O . ILE A 1 287 ? -7.868 2.879 -2.265 1.00 79.62 287 ILE A O 1
ATOM 2287 N N . GLU A 1 288 ? -6.876 1.404 -0.915 1.00 85.44 288 GLU A N 1
ATOM 2288 C CA . GLU A 1 288 ? -8.138 0.936 -0.332 1.00 85.44 288 GLU A CA 1
ATOM 2289 C C . GLU A 1 288 ? -8.618 1.887 0.774 1.00 85.44 288 GLU A C 1
ATOM 2291 O O . GLU A 1 288 ? -7.865 2.218 1.686 1.00 85.44 288 GLU A O 1
ATOM 2296 N N . ILE A 1 289 ? -9.890 2.287 0.762 1.00 94.12 289 ILE A N 1
ATOM 2297 C CA . ILE A 1 289 ? -10.511 2.900 1.946 1.00 94.12 289 ILE A CA 1
ATOM 2298 C C . ILE A 1 289 ? -10.930 1.759 2.872 1.00 94.12 289 ILE A C 1
ATOM 2300 O O . ILE A 1 289 ? -12.033 1.227 2.759 1.00 94.12 289 ILE A O 1
ATOM 2304 N N . HIS A 1 290 ? -10.023 1.326 3.745 1.00 94.94 290 HIS A N 1
ATOM 2305 C CA . HIS A 1 290 ? -10.223 0.096 4.515 1.00 94.94 290 HIS A CA 1
ATOM 2306 C C . HIS A 1 290 ? -11.129 0.293 5.741 1.00 94.94 290 HIS A C 1
ATOM 2308 O O . HIS A 1 290 ? -11.680 -0.683 6.267 1.00 94.94 290 HIS A O 1
ATOM 2314 N N . GLY A 1 291 ? -11.297 1.539 6.198 1.00 97.19 291 GLY A N 1
ATOM 2315 C CA . GLY A 1 291 ? -12.094 1.845 7.378 1.00 97.19 291 GLY A CA 1
ATOM 2316 C C . GLY A 1 291 ? -12.447 3.319 7.564 1.00 97.19 291 GLY A C 1
ATOM 2317 O O . GLY A 1 291 ? -11.950 4.211 6.873 1.00 97.19 291 GLY A O 1
ATOM 2318 N N . VAL A 1 292 ? -13.329 3.550 8.530 1.00 98.19 292 VAL A N 1
ATOM 2319 C CA . VAL A 1 292 ? -13.678 4.864 9.079 1.00 98.19 292 VAL A CA 1
ATOM 2320 C C . VAL A 1 292 ? -13.480 4.816 10.593 1.00 98.19 292 VAL A C 1
ATOM 2322 O O . VAL A 1 292 ? -13.765 3.793 11.211 1.00 98.19 292 VAL A O 1
ATOM 2325 N N . ALA A 1 293 ? -13.065 5.925 11.201 1.00 97.00 293 ALA A N 1
ATOM 2326 C CA . ALA A 1 293 ? -12.811 6.028 12.637 1.00 97.00 293 ALA A CA 1
ATOM 2327 C C . ALA A 1 293 ? -13.877 6.871 13.370 1.00 97.00 293 ALA A C 1
ATOM 2329 O O . ALA A 1 293 ? -14.007 8.075 13.142 1.00 97.00 293 ALA A O 1
ATOM 2330 N N . ALA A 1 294 ? -14.643 6.272 14.286 1.00 96.94 294 ALA A N 1
ATOM 2331 C CA . ALA A 1 294 ? -15.661 6.964 15.079 1.00 96.94 294 ALA A CA 1
ATOM 2332 C C . ALA A 1 294 ? -15.089 7.580 16.361 1.00 96.94 294 ALA A C 1
ATOM 2334 O O . ALA A 1 294 ? -14.492 6.917 17.198 1.00 96.94 294 ALA A O 1
ATOM 2335 N N . ASN A 1 295 ? -15.349 8.864 16.579 1.00 93.75 295 ASN A N 1
ATOM 2336 C CA . ASN A 1 295 ? -14.930 9.582 17.783 1.00 93.75 295 ASN A CA 1
ATOM 2337 C C . ASN A 1 295 ? -16.086 9.651 18.805 1.00 93.75 295 ASN A C 1
ATOM 2339 O O . ASN A 1 295 ? -16.496 10.751 19.169 1.00 93.75 295 ASN A O 1
ATOM 2343 N N . ASN A 1 296 ? -16.659 8.505 19.192 1.00 96.69 296 ASN A N 1
ATOM 2344 C CA . ASN A 1 296 ? -17.909 8.426 19.963 1.00 96.69 296 ASN A CA 1
ATOM 2345 C C . ASN A 1 296 ? -17.722 8.169 21.474 1.00 96.69 296 ASN A C 1
ATOM 2347 O O . ASN A 1 296 ? -16.728 7.586 21.904 1.00 96.69 296 ASN A O 1
ATOM 2351 N N . ASP A 1 297 ? -18.734 8.538 22.263 1.00 96.81 297 ASP A N 1
ATOM 2352 C CA . ASP A 1 297 ? -18.806 8.296 23.713 1.00 96.81 297 ASP A CA 1
ATOM 2353 C C . ASP A 1 297 ? -20.173 7.712 24.117 1.00 96.81 297 ASP A C 1
ATOM 2355 O O . ASP A 1 297 ? -21.192 8.393 24.063 1.00 96.81 297 ASP A O 1
ATOM 2359 N N . PHE A 1 298 ? -20.213 6.447 24.530 1.00 98.25 298 PHE A N 1
ATOM 2360 C CA . PHE A 1 298 ? -21.420 5.770 25.014 1.00 98.25 298 PHE A CA 1
ATOM 2361 C C . PHE A 1 298 ? -21.536 5.741 26.544 1.00 98.25 298 PHE A C 1
ATOM 2363 O O . PHE A 1 298 ? -22.518 5.212 27.067 1.00 98.25 298 PHE A O 1
ATOM 2370 N N . SER A 1 299 ? -20.567 6.295 27.275 1.00 97.38 299 SER A N 1
ATOM 2371 C CA . SER A 1 299 ? -20.477 6.141 28.729 1.00 97.38 299 SER A CA 1
ATOM 2372 C C . SER A 1 299 ? -21.282 7.177 29.509 1.00 97.38 299 SER A C 1
ATOM 2374 O O . SER A 1 299 ? -21.472 7.029 30.715 1.00 97.38 299 SER A O 1
ATOM 2376 N N . ASN A 1 300 ? -21.753 8.234 28.844 1.00 96.44 300 ASN A N 1
ATOM 2377 C CA . ASN A 1 300 ? -22.407 9.351 29.513 1.00 96.44 300 ASN A CA 1
ATOM 2378 C C . ASN A 1 300 ? -23.675 8.897 30.266 1.00 96.44 300 ASN A C 1
ATOM 2380 O O . ASN A 1 300 ? -24.509 8.224 29.666 1.00 96.44 300 ASN A O 1
ATOM 2384 N N . PRO A 1 301 ? -23.896 9.283 31.536 1.00 96.75 301 PRO A N 1
ATOM 2385 C CA . PRO A 1 301 ? -25.073 8.883 32.311 1.00 96.75 301 PRO A CA 1
ATOM 2386 C C . PRO A 1 301 ? -26.382 9.500 31.806 1.00 96.75 301 PRO A C 1
ATOM 2388 O O . PRO A 1 301 ? -27.450 8.951 32.082 1.00 96.75 301 PRO A O 1
ATOM 2391 N N . VAL A 1 302 ? -26.324 10.607 31.057 1.00 97.50 302 VAL A N 1
ATOM 2392 C CA . VAL A 1 302 ? -27.502 11.275 30.490 1.00 97.50 302 VAL A CA 1
ATOM 2393 C C . VAL A 1 302 ? -27.956 10.524 29.231 1.00 97.50 302 VAL A C 1
ATOM 2395 O O . VAL A 1 302 ? -27.214 10.520 28.243 1.00 97.50 302 VAL A O 1
ATOM 2398 N N . PRO A 1 303 ? -29.158 9.911 29.219 1.00 97.56 303 PRO A N 1
ATOM 2399 C CA . PRO A 1 303 ? -29.625 9.116 28.084 1.00 97.56 303 PRO A CA 1
ATOM 2400 C C . PRO A 1 303 ? -29.607 9.885 26.765 1.00 97.56 303 PRO A C 1
ATOM 2402 O O . PRO A 1 303 ? -29.097 9.378 25.775 1.00 97.56 303 PRO A O 1
ATOM 2405 N N . GLU A 1 304 ? -30.056 11.138 26.754 1.00 98.31 304 GLU A N 1
ATOM 2406 C CA . GLU A 1 304 ? -30.116 11.965 25.549 1.00 98.31 304 GLU A CA 1
ATOM 2407 C C . GLU A 1 304 ? -28.729 12.208 24.938 1.00 98.31 304 GLU A C 1
ATOM 2409 O O . GLU A 1 304 ? -28.601 12.293 23.718 1.00 98.31 304 GLU A O 1
ATOM 2414 N N . VAL A 1 305 ? -27.673 12.269 25.758 1.00 97.00 305 VAL A N 1
ATOM 2415 C CA . VAL A 1 305 ? -26.298 12.356 25.248 1.00 97.00 305 VAL A CA 1
ATOM 2416 C C . VAL A 1 305 ? -25.916 11.050 24.556 1.00 97.00 305 VAL A C 1
ATOM 2418 O O . VAL A 1 305 ? -25.404 11.097 23.439 1.00 97.00 305 VAL A O 1
ATOM 2421 N N . ARG A 1 306 ? -26.233 9.889 25.141 1.00 97.38 306 ARG A N 1
ATOM 2422 C CA . ARG A 1 306 ? -25.974 8.587 24.503 1.00 97.38 306 ARG A CA 1
ATOM 2423 C C . ARG A 1 306 ? -26.765 8.408 23.207 1.00 97.38 306 ARG A C 1
ATOM 2425 O O . ARG A 1 306 ? -26.189 8.001 22.203 1.00 97.38 306 ARG A O 1
ATOM 2432 N N . GLU A 1 307 ? -28.035 8.807 23.179 1.00 98.19 307 GLU A N 1
ATOM 2433 C CA . GLU A 1 307 ? -28.881 8.751 21.977 1.00 98.19 307 GLU A CA 1
ATOM 2434 C C . GLU A 1 307 ? -28.270 9.543 20.809 1.00 98.19 307 GLU A C 1
ATOM 2436 O O . GLU A 1 307 ? -28.246 9.079 19.664 1.00 98.19 307 GLU A O 1
ATOM 2441 N N . THR A 1 308 ? -27.692 10.721 21.081 1.00 97.94 308 THR A N 1
ATOM 2442 C CA . THR A 1 308 ? -26.996 11.497 20.037 1.00 97.94 308 THR A CA 1
ATOM 2443 C C . THR A 1 308 ? -25.752 10.786 19.505 1.00 97.94 308 THR A C 1
ATOM 2445 O O . THR A 1 308 ? -25.447 10.894 18.317 1.00 97.94 308 THR A O 1
ATOM 2448 N N . GLN A 1 309 ? -25.064 10.017 20.350 1.00 97.75 309 GLN A N 1
ATOM 2449 C CA . GLN A 1 309 ? -23.856 9.275 19.992 1.00 97.75 309 GLN A CA 1
ATOM 2450 C C . GLN A 1 309 ? -24.209 8.034 19.169 1.00 97.75 309 GLN A C 1
ATOM 2452 O O . GLN A 1 309 ? -23.558 7.769 18.161 1.00 97.75 309 GLN A O 1
ATOM 2457 N N . ILE A 1 310 ? -25.304 7.346 19.506 1.00 98.69 310 ILE A N 1
ATOM 2458 C CA . ILE A 1 310 ? -25.868 6.257 18.694 1.00 98.69 310 ILE A CA 1
ATOM 2459 C C . ILE A 1 310 ? -26.288 6.786 17.315 1.00 98.69 310 ILE A C 1
ATOM 2461 O O . ILE A 1 310 ? -25.935 6.197 16.293 1.00 98.69 310 ILE A O 1
ATOM 2465 N N . CYS A 1 311 ? -26.971 7.936 17.250 1.00 98.44 311 CYS A N 1
ATOM 2466 C CA . CYS A 1 311 ? -27.337 8.567 15.976 1.00 98.44 311 CYS A CA 1
ATOM 2467 C C . CYS A 1 311 ? -26.108 8.930 15.132 1.00 98.44 311 CYS A C 1
ATOM 2469 O O . CYS A 1 311 ? -26.095 8.700 13.922 1.00 98.44 311 CYS A O 1
ATOM 2471 N N . PHE A 1 312 ? -25.068 9.476 15.763 1.00 98.06 312 PHE A N 1
ATOM 2472 C CA . PHE A 1 312 ? -23.817 9.813 15.093 1.00 98.06 312 PHE A CA 1
ATOM 2473 C C . PHE A 1 312 ? -23.105 8.572 14.541 1.00 98.06 312 PHE A C 1
ATOM 2475 O O . PHE A 1 312 ? -22.721 8.558 13.371 1.00 98.06 312 PHE A O 1
ATOM 2482 N N . VAL A 1 313 ? -22.994 7.506 15.340 1.00 98.69 313 VAL A N 1
ATOM 2483 C CA . VAL A 1 313 ? -22.405 6.232 14.905 1.00 98.69 313 VAL A CA 1
ATOM 2484 C C . VAL A 1 313 ? -23.235 5.591 13.795 1.00 98.69 313 VAL A C 1
ATOM 2486 O O . VAL A 1 313 ? -22.661 5.108 12.826 1.00 98.69 313 VAL A O 1
ATOM 2489 N N . ARG A 1 314 ? -24.570 5.664 13.840 1.00 98.62 314 ARG A N 1
ATOM 2490 C CA . ARG A 1 314 ? -25.431 5.189 12.745 1.00 98.62 314 ARG A CA 1
ATOM 2491 C C . ARG A 1 314 ? -25.154 5.915 11.426 1.00 98.62 314 ARG A C 1
ATOM 2493 O O . ARG A 1 314 ? -25.073 5.281 10.377 1.00 98.62 314 ARG A O 1
ATOM 2500 N N . GLU A 1 315 ? -24.970 7.232 11.462 1.00 98.56 315 GLU A N 1
ATOM 2501 C CA . GLU A 1 315 ? -24.609 7.999 10.265 1.00 98.56 315 GLU A CA 1
ATOM 2502 C C . GLU A 1 315 ? -23.183 7.703 9.774 1.00 98.56 315 GLU A C 1
ATOM 2504 O O . GLU A 1 315 ? -22.930 7.707 8.567 1.00 98.56 315 GLU A O 1
ATOM 2509 N N . LEU A 1 316 ? -22.258 7.383 10.682 1.00 98.69 316 LEU A N 1
ATOM 2510 C CA . LEU A 1 316 ? -20.930 6.889 10.317 1.00 98.69 316 LEU A CA 1
ATOM 2511 C C . LEU A 1 316 ? -20.980 5.493 9.695 1.00 98.69 316 LEU A C 1
ATOM 2513 O O . LEU A 1 316 ? -20.269 5.257 8.724 1.00 98.69 316 LEU A O 1
ATOM 2517 N N . ILE A 1 317 ? -21.839 4.593 10.179 1.00 98.88 317 ILE A N 1
ATOM 2518 C CA . ILE A 1 317 ? -22.077 3.277 9.565 1.00 98.88 317 ILE A CA 1
ATOM 2519 C C . ILE A 1 317 ? -22.559 3.468 8.123 1.00 98.88 317 ILE A C 1
ATOM 2521 O O . ILE A 1 317 ? -21.994 2.873 7.204 1.00 98.88 317 ILE A O 1
ATOM 2525 N N . ARG A 1 318 ? -23.526 4.371 7.902 1.00 98.56 318 ARG A N 1
ATOM 2526 C CA . ARG A 1 318 ? -23.974 4.736 6.550 1.00 98.56 318 ARG A CA 1
ATOM 2527 C C . ARG A 1 318 ? -22.819 5.222 5.684 1.00 98.56 318 ARG A C 1
ATOM 2529 O O . ARG A 1 318 ? -22.643 4.727 4.574 1.00 98.56 318 ARG A O 1
ATOM 2536 N N . MET A 1 319 ? -22.045 6.188 6.173 1.00 98.50 319 MET A N 1
ATOM 2537 C CA . MET A 1 319 ? -20.914 6.744 5.431 1.00 98.50 319 MET A CA 1
ATOM 2538 C C . MET A 1 319 ? -19.852 5.677 5.120 1.00 98.50 319 MET A C 1
ATOM 2540 O O . MET A 1 319 ? -19.338 5.649 4.008 1.00 98.50 319 MET A O 1
ATOM 2544 N N . THR A 1 320 ? -19.569 4.774 6.060 1.00 98.62 320 THR A N 1
ATOM 2545 C CA . THR A 1 320 ? -18.632 3.648 5.896 1.00 98.62 320 THR A CA 1
ATOM 2546 C C . THR A 1 320 ? -19.071 2.745 4.745 1.00 98.62 320 THR A C 1
ATOM 2548 O O . THR A 1 320 ? -18.288 2.482 3.832 1.00 98.62 320 THR A O 1
ATOM 2551 N N . ALA A 1 321 ? -20.351 2.362 4.720 1.00 98.25 321 ALA A N 1
ATOM 2552 C CA . ALA A 1 321 ? -20.924 1.581 3.628 1.00 98.25 321 ALA A CA 1
ATOM 2553 C C . ALA A 1 321 ? -20.900 2.340 2.287 1.00 98.25 321 ALA A C 1
ATOM 2555 O O . ALA A 1 321 ? -20.555 1.768 1.254 1.00 98.25 321 ALA A O 1
ATOM 2556 N N . ASP A 1 322 ? -21.227 3.637 2.283 1.00 97.94 322 ASP A N 1
ATOM 2557 C CA . ASP A 1 322 ? -21.213 4.471 1.072 1.00 97.94 322 ASP A CA 1
ATOM 2558 C C . ASP A 1 322 ? -19.789 4.715 0.521 1.00 97.94 322 ASP A C 1
ATOM 2560 O O . ASP A 1 322 ? -19.640 4.952 -0.679 1.00 97.94 322 ASP A O 1
ATOM 2564 N N . LEU A 1 323 ? -18.752 4.650 1.367 1.00 96.56 323 LEU A N 1
ATOM 2565 C CA . LEU A 1 323 ? -17.332 4.654 0.977 1.00 96.56 323 LEU A CA 1
ATOM 2566 C C . LEU A 1 323 ? -16.859 3.286 0.453 1.00 96.56 323 LEU A C 1
ATOM 2568 O O . LEU A 1 323 ? -15.780 3.191 -0.130 1.00 96.56 323 LEU A O 1
ATOM 2572 N N . GLY A 1 324 ? -17.651 2.229 0.657 1.00 95.56 324 GLY A N 1
ATOM 2573 C CA . GLY A 1 324 ? -17.273 0.845 0.372 1.00 95.56 324 GLY A CA 1
ATOM 2574 C C . GLY A 1 324 ? -16.248 0.264 1.346 1.00 95.56 324 GLY A C 1
ATOM 2575 O O . GLY A 1 324 ? -15.648 -0.765 1.041 1.00 95.56 324 GLY A O 1
ATOM 2576 N N . ALA A 1 325 ? -16.047 0.910 2.495 1.00 96.56 325 ALA A N 1
ATOM 2577 C CA . ALA A 1 325 ? -15.204 0.403 3.565 1.00 96.56 325 ALA A CA 1
ATOM 2578 C C . ALA A 1 325 ? -15.933 -0.714 4.326 1.00 96.56 325 ALA A C 1
ATOM 2580 O O . ALA A 1 325 ? -17.156 -0.694 4.475 1.00 96.56 325 ALA A O 1
ATOM 2581 N N . LYS A 1 326 ? -15.180 -1.693 4.836 1.00 93.31 326 LYS A N 1
ATOM 2582 C CA . LYS A 1 326 ? -15.753 -2.828 5.583 1.00 93.31 326 LYS A CA 1
ATOM 2583 C C . LYS A 1 326 ? -15.947 -2.531 7.061 1.00 93.31 326 LYS A C 1
ATOM 2585 O O . LYS A 1 326 ? -16.824 -3.119 7.693 1.00 93.31 326 LYS A O 1
ATOM 2590 N N . HIS A 1 327 ? -15.118 -1.650 7.611 1.00 98.31 327 HIS A N 1
ATOM 2591 C CA . HIS A 1 327 ? -14.996 -1.508 9.049 1.00 98.31 327 HIS A CA 1
ATOM 2592 C C . HIS A 1 327 ? -15.205 -0.073 9.527 1.00 98.31 327 HIS A C 1
ATOM 2594 O O . HIS A 1 327 ? -14.721 0.878 8.913 1.00 98.31 327 HIS A O 1
ATOM 2600 N N . LEU A 1 328 ? -15.882 0.060 10.666 1.00 98.69 328 LEU A N 1
ATOM 2601 C CA . LEU A 1 328 ? -15.977 1.300 11.429 1.00 98.69 328 LEU A CA 1
ATOM 2602 C C . LEU A 1 328 ? -15.334 1.079 12.798 1.00 98.69 328 LEU A C 1
ATOM 2604 O O . LEU A 1 328 ? -15.869 0.331 13.621 1.00 98.69 328 LEU A O 1
ATOM 2608 N N . ARG A 1 329 ? -14.200 1.726 13.057 1.00 98.25 329 ARG A N 1
ATOM 2609 C CA . ARG A 1 329 ? -13.562 1.706 14.371 1.00 98.25 329 ARG A CA 1
ATOM 2610 C C . ARG A 1 329 ? -14.409 2.491 15.359 1.00 98.25 329 ARG A C 1
ATOM 2612 O O . ARG A 1 329 ? -14.810 3.612 15.063 1.00 98.25 329 ARG A O 1
ATOM 2619 N N . VAL A 1 330 ? -14.667 1.933 16.537 1.00 98.44 330 VAL A N 1
ATOM 2620 C CA . VAL A 1 330 ? -15.489 2.566 17.580 1.00 98.44 330 VAL A CA 1
ATOM 2621 C C . VAL A 1 330 ? -14.775 2.598 18.924 1.00 98.44 330 VAL A C 1
ATOM 2623 O O . VAL A 1 330 ? -13.962 1.729 19.246 1.00 98.44 330 VAL A O 1
ATOM 2626 N N . PHE A 1 331 ? -15.122 3.605 19.717 1.00 97.69 331 PHE A N 1
ATOM 2627 C CA . PHE A 1 331 ? -14.750 3.717 21.121 1.00 97.69 331 PHE A CA 1
ATOM 2628 C C . PHE A 1 331 ? -15.932 3.355 22.022 1.00 97.69 331 PHE A C 1
ATOM 2630 O O . PHE A 1 331 ? -17.084 3.406 21.595 1.00 97.69 331 PHE A O 1
ATOM 2637 N N . LEU A 1 332 ? -15.665 3.037 23.292 1.00 97.44 332 LEU A N 1
ATOM 2638 C CA . LEU A 1 332 ? -16.722 3.073 24.309 1.00 97.44 332 LEU A CA 1
ATOM 2639 C C . LEU A 1 332 ? -16.911 4.470 24.891 1.00 97.44 332 LEU A C 1
ATOM 2641 O O . LEU A 1 332 ? -18.034 4.841 25.200 1.00 97.44 332 LEU A O 1
ATOM 2645 N N . ALA A 1 333 ? -15.822 5.213 25.075 1.00 95.69 333 ALA A N 1
ATOM 2646 C CA . ALA A 1 333 ? -15.813 6.386 25.938 1.00 95.69 333 ALA A CA 1
ATOM 2647 C C . ALA A 1 333 ? -14.753 7.402 25.499 1.00 95.69 333 ALA A C 1
ATOM 2649 O O . ALA A 1 333 ? -13.773 7.644 26.207 1.00 95.69 333 ALA A O 1
ATOM 2650 N N . TRP A 1 334 ? -14.902 7.967 24.298 1.00 93.31 334 TRP A N 1
ATOM 2651 C CA . TRP A 1 334 ? -13.976 8.994 23.843 1.00 93.31 334 TRP A CA 1
ATOM 2652 C C . TRP A 1 334 ? -14.325 10.375 24.396 1.00 93.31 334 TRP A C 1
ATOM 2654 O O . TRP A 1 334 ? -15.237 11.034 23.903 1.00 93.31 334 TRP A O 1
ATOM 2664 N N . TRP A 1 335 ? -13.555 10.853 25.374 1.00 87.75 335 TRP A N 1
ATOM 2665 C CA . TRP A 1 335 ? -13.780 12.165 25.994 1.00 87.75 335 TRP A CA 1
ATOM 2666 C C . TRP A 1 335 ? -13.588 13.358 25.042 1.00 87.75 335 TRP A C 1
ATOM 2668 O O . TRP A 1 335 ? -14.135 14.432 25.288 1.00 87.75 335 TRP A O 1
ATOM 2678 N N . GLY A 1 336 ? -12.868 13.186 23.928 1.00 88.19 336 GLY A N 1
ATOM 2679 C CA . GLY A 1 336 ? -12.699 14.214 22.900 1.00 88.19 336 GLY A CA 1
ATOM 2680 C C . GLY A 1 336 ? -11.536 15.182 23.145 1.00 88.19 336 GLY A C 1
ATOM 2681 O O . GLY A 1 336 ? -10.670 14.954 23.981 1.00 88.19 336 GLY A O 1
ATOM 2682 N N . ILE A 1 337 ? -11.511 16.269 22.367 1.00 87.62 337 ILE A N 1
ATOM 2683 C CA . ILE A 1 337 ? -10.513 17.349 22.453 1.00 87.62 337 ILE A CA 1
ATOM 2684 C C . ILE A 1 337 ? -11.197 18.705 22.581 1.00 87.62 337 ILE A C 1
ATOM 2686 O O . ILE A 1 337 ? -12.291 18.914 22.053 1.00 87.62 337 ILE A O 1
ATOM 2690 N N . THR A 1 338 ? -10.495 19.666 23.171 1.00 88.06 338 THR A N 1
ATOM 2691 C CA . THR A 1 338 ? -10.840 21.086 23.075 1.00 88.06 338 THR A CA 1
ATOM 2692 C C . THR A 1 338 ? -9.968 21.759 22.023 1.00 88.06 338 THR A C 1
ATOM 2694 O O . THR A 1 338 ? -8.774 21.490 21.919 1.00 88.06 338 THR A O 1
ATOM 2697 N N . ARG A 1 339 ? -10.566 22.629 21.200 1.00 83.81 339 ARG A N 1
ATOM 2698 C CA . ARG A 1 339 ? -9.864 23.359 20.135 1.00 83.81 339 ARG A CA 1
ATOM 2699 C C . ARG A 1 339 ? -9.792 24.848 20.452 1.00 83.81 339 ARG A C 1
ATOM 2701 O O . ARG A 1 339 ? -10.812 25.495 20.664 1.00 83.81 339 ARG A O 1
ATOM 2708 N N . HIS A 1 340 ? -8.589 25.395 20.374 1.00 80.31 340 HIS A N 1
ATOM 2709 C CA . HIS A 1 340 ? -8.272 26.817 20.334 1.00 80.31 340 HIS A CA 1
ATOM 2710 C C . HIS A 1 340 ? -7.670 27.144 18.949 1.00 80.31 340 HIS A C 1
ATOM 2712 O O . HIS A 1 340 ? -7.078 26.260 18.329 1.00 80.31 340 HIS A O 1
ATOM 2718 N N . PRO A 1 341 ? -7.749 28.383 18.424 1.00 80.88 341 PRO A N 1
ATOM 2719 C CA . PRO A 1 341 ? -7.231 28.714 17.087 1.00 80.88 341 PRO A CA 1
ATOM 2720 C C . PRO A 1 341 ? -5.784 28.294 16.773 1.00 80.88 341 PRO A C 1
ATOM 2722 O O . PRO A 1 341 ? -5.431 28.190 15.604 1.00 80.88 341 PRO A O 1
ATOM 2725 N N . LYS A 1 342 ? -4.944 28.068 17.792 1.00 78.00 342 LYS A N 1
ATOM 2726 C CA . LYS A 1 342 ? -3.530 27.678 17.645 1.00 78.00 342 LYS A CA 1
ATOM 2727 C C . LYS A 1 342 ? -3.194 26.277 18.170 1.00 78.00 342 LYS A C 1
ATOM 2729 O O . LYS A 1 342 ? -2.076 25.823 17.966 1.00 78.00 342 LYS A O 1
ATOM 2734 N N . LEU A 1 343 ? -4.106 25.632 18.896 1.00 77.31 343 LEU A N 1
ATOM 2735 C CA . LEU A 1 343 ? -3.805 24.425 19.668 1.00 77.31 343 LEU A CA 1
ATOM 2736 C C . LEU A 1 343 ? -5.066 23.579 19.852 1.00 77.31 343 LEU A C 1
ATOM 2738 O O . LEU A 1 343 ? -6.157 24.120 20.010 1.00 77.31 343 LEU A O 1
ATOM 2742 N N . ALA A 1 344 ? -4.907 22.262 19.868 1.00 81.56 344 ALA A N 1
ATOM 2743 C CA . ALA A 1 344 ? -5.909 21.336 20.379 1.00 81.56 344 ALA A CA 1
ATOM 2744 C C . ALA A 1 344 ? -5.334 20.613 21.604 1.00 81.56 344 ALA A C 1
ATOM 2746 O O . ALA A 1 344 ? -4.156 20.261 21.586 1.00 81.56 344 ALA A O 1
ATOM 2747 N N . THR A 1 345 ? -6.141 20.420 22.647 1.00 83.56 345 THR A N 1
ATOM 2748 C CA . THR A 1 345 ? -5.722 19.835 23.933 1.00 83.56 345 THR A CA 1
ATOM 2749 C C . THR A 1 345 ? -6.763 18.862 24.480 1.00 83.56 345 THR A C 1
ATOM 2751 O O . THR A 1 345 ? -7.940 18.918 24.110 1.00 83.56 345 THR A O 1
ATOM 2754 N N . TYR A 1 346 ? -6.327 17.986 25.388 1.00 84.81 346 TYR A N 1
ATOM 2755 C CA . TYR A 1 346 ? -7.198 17.070 26.134 1.00 84.81 346 TYR A CA 1
ATOM 2756 C C . TYR A 1 346 ? -7.643 17.620 27.493 1.00 84.81 346 TYR A C 1
ATOM 2758 O O . TYR A 1 346 ? -8.698 17.229 27.974 1.00 84.81 346 TYR A O 1
ATOM 2766 N N . ASP A 1 347 ? -6.886 18.552 28.074 1.00 83.00 347 ASP A N 1
ATOM 2767 C CA . ASP A 1 347 ? -7.020 19.067 29.447 1.00 83.00 347 ASP A CA 1
ATOM 2768 C C . ASP A 1 347 ? -8.462 19.300 29.939 1.00 83.00 347 ASP A C 1
ATOM 2770 O O . ASP A 1 347 ? -8.860 18.791 30.988 1.00 83.00 347 ASP A O 1
ATOM 2774 N N . ILE A 1 348 ? -9.273 20.041 29.182 1.00 87.56 348 ILE A N 1
ATOM 2775 C CA . ILE A 1 348 ? -10.659 20.342 29.565 1.00 87.56 348 ILE A CA 1
ATOM 2776 C C . ILE A 1 348 ? -11.559 19.113 29.392 1.00 87.56 348 ILE A C 1
ATOM 2778 O O . ILE A 1 348 ? -12.390 18.829 30.255 1.00 87.56 348 ILE A O 1
ATOM 2782 N N . ALA A 1 349 ? -11.400 18.392 28.280 1.00 87.69 349 ALA A N 1
ATOM 2783 C CA . ALA A 1 349 ? -12.228 17.237 27.944 1.00 87.69 349 ALA A CA 1
ATOM 2784 C C . ALA A 1 349 ? -12.009 16.083 28.936 1.00 87.69 349 ALA A C 1
ATOM 2786 O O . ALA A 1 349 ? -12.968 15.512 29.454 1.00 87.69 349 ALA A O 1
ATOM 2787 N N . GLU A 1 350 ? -10.750 15.807 29.273 1.00 86.56 350 GLU A N 1
ATOM 2788 C CA . GLU A 1 350 ? -10.353 14.827 30.282 1.00 86.56 350 GLU A CA 1
ATOM 2789 C C . GLU A 1 350 ? -10.872 15.220 31.677 1.00 86.56 350 GLU A C 1
ATOM 2791 O O . GLU A 1 350 ? -11.409 14.384 32.406 1.00 86.56 350 GLU A O 1
ATOM 2796 N N . GLY A 1 351 ? -10.818 16.512 32.025 1.00 90.62 351 GLY A N 1
ATOM 2797 C CA . GLY A 1 351 ? -11.322 17.034 33.298 1.00 90.62 351 GLY A CA 1
ATOM 2798 C C . GLY A 1 351 ? -12.828 16.834 33.530 1.00 90.62 351 GLY A C 1
ATOM 2799 O O . GLY A 1 351 ? -13.269 16.806 34.683 1.00 90.62 351 GLY A O 1
ATOM 2800 N N . TYR A 1 352 ? -13.632 16.647 32.476 1.00 90.75 352 TYR A N 1
ATOM 2801 C CA . TYR A 1 352 ? -15.063 16.351 32.616 1.00 90.75 352 TYR A CA 1
ATOM 2802 C C . TYR A 1 352 ? -15.350 14.925 33.068 1.00 90.75 352 TYR A C 1
ATOM 2804 O O . TYR A 1 352 ? -16.371 14.699 33.723 1.00 90.75 352 TYR A O 1
ATOM 2812 N N . TRP A 1 353 ? -14.461 13.976 32.770 1.00 91.94 353 TRP A N 1
ATOM 2813 C CA . TRP A 1 353 ? -14.672 12.569 33.088 1.00 91.94 353 TRP A CA 1
ATOM 2814 C C . TRP A 1 353 ? -15.055 12.323 34.560 1.00 91.94 353 TRP A C 1
ATOM 2816 O O . TRP A 1 353 ? -16.142 11.779 34.793 1.00 91.94 353 TRP A O 1
ATOM 2826 N N . PRO A 1 354 ? -14.258 12.755 35.564 1.00 92.94 354 PRO A N 1
ATOM 2827 C CA . PRO A 1 354 ? -14.584 12.522 36.972 1.00 92.94 354 PRO A CA 1
ATOM 2828 C C . PRO A 1 354 ? -15.854 13.253 37.433 1.00 92.94 354 PRO A C 1
ATOM 2830 O O . PRO A 1 354 ? -16.524 12.788 38.353 1.00 92.94 354 PRO A O 1
ATOM 2833 N N . ILE A 1 355 ? -16.214 14.374 36.800 1.00 94.88 355 ILE A N 1
ATOM 2834 C CA . ILE A 1 355 ? -17.409 15.159 37.148 1.00 94.88 355 ILE A CA 1
ATOM 2835 C C . ILE A 1 355 ? -18.676 14.439 36.683 1.00 94.88 355 ILE A C 1
ATOM 2837 O O . ILE A 1 355 ? -19.648 14.338 37.433 1.00 94.88 355 ILE A O 1
ATOM 2841 N N . VAL A 1 356 ? -18.663 13.947 35.444 1.00 95.00 356 VAL A N 1
ATOM 2842 C CA . VAL A 1 356 ? -19.813 13.302 34.805 1.00 95.00 356 VAL A CA 1
ATOM 2843 C C . VAL A 1 356 ? -20.038 11.898 35.372 1.00 95.00 356 VAL A C 1
ATOM 2845 O O . VAL A 1 356 ? -21.176 11.531 35.657 1.00 95.00 356 VAL A O 1
ATOM 2848 N N . HIS A 1 357 ? -18.966 11.134 35.592 1.00 96.25 357 HIS A N 1
ATOM 2849 C CA . HIS A 1 357 ? -19.056 9.707 35.918 1.00 96.25 357 HIS A CA 1
ATOM 2850 C C . HIS A 1 357 ? -18.872 9.385 37.408 1.00 96.25 357 HIS A C 1
ATOM 2852 O O . HIS A 1 357 ? -19.234 8.295 37.836 1.00 96.25 357 HIS A O 1
ATOM 2858 N N . GLY A 1 358 ? -18.371 10.314 38.233 1.00 95.44 358 GLY A N 1
ATOM 2859 C CA . GLY A 1 358 ? -17.949 10.031 39.615 1.00 95.44 358 GLY A CA 1
ATOM 2860 C C . GLY A 1 358 ? -19.044 9.580 40.595 1.00 95.44 358 GLY A C 1
ATOM 2861 O O . GLY A 1 358 ? -18.734 9.231 41.731 1.00 95.44 358 GLY A O 1
ATOM 2862 N N . LYS A 1 359 ? -20.319 9.596 40.187 1.00 97.00 359 LYS A N 1
ATOM 2863 C CA . LYS A 1 359 ? -21.464 9.118 40.985 1.00 97.00 359 LYS A CA 1
ATOM 2864 C C . LYS A 1 359 ? -21.948 7.719 40.597 1.00 97.00 359 LYS A C 1
ATOM 2866 O O . LYS A 1 359 ? -22.906 7.246 41.201 1.00 97.00 359 LYS A O 1
ATOM 2871 N N . PHE A 1 360 ? -21.322 7.091 39.607 1.00 97.81 360 PHE A N 1
ATOM 2872 C CA . PHE A 1 360 ? -21.759 5.827 39.027 1.00 97.81 360 PHE A CA 1
ATOM 2873 C C . PHE A 1 360 ? -20.646 4.787 39.133 1.00 97.81 360 PHE A C 1
ATOM 2875 O O . PHE A 1 360 ? -19.460 5.117 39.109 1.00 97.81 360 PHE A O 1
ATOM 2882 N N . SER A 1 361 ? -21.031 3.527 39.285 1.00 97.94 361 SER A N 1
ATOM 2883 C CA . SER A 1 361 ? -20.095 2.406 39.306 1.00 97.94 361 SER A CA 1
ATOM 2884 C C . SER A 1 361 ? -19.539 2.105 37.909 1.00 97.94 361 SER A C 1
ATOM 2886 O O . SER A 1 361 ? -20.187 2.382 36.900 1.00 97.94 361 SER A O 1
ATOM 2888 N N . GLU A 1 362 ? -18.354 1.484 37.843 1.00 96.19 362 GLU A N 1
ATOM 2889 C CA . GLU A 1 362 ? -17.775 1.033 36.565 1.00 96.19 362 GLU A CA 1
ATOM 2890 C C . GLU A 1 362 ? -18.740 0.101 35.804 1.00 96.19 362 GLU A C 1
ATOM 2892 O O . GLU A 1 362 ? -18.843 0.200 34.586 1.00 96.19 362 GLU A O 1
ATOM 2897 N N . GLU A 1 363 ? -19.502 -0.745 36.509 1.00 97.81 363 GLU A N 1
ATOM 2898 C CA . GLU A 1 363 ? -20.465 -1.672 35.895 1.00 97.81 363 GLU A CA 1
ATOM 2899 C C . GLU A 1 363 ? -21.732 -0.983 35.361 1.00 97.81 363 GLU A C 1
ATOM 2901 O O . GLU A 1 363 ? -22.262 -1.404 34.334 1.00 97.81 363 GLU A O 1
ATOM 2906 N N . GLU A 1 364 ? -22.216 0.094 35.995 1.00 98.38 364 GLU A N 1
ATOM 2907 C CA . GLU A 1 364 ? -23.308 0.902 35.423 1.00 98.38 364 GLU A CA 1
ATOM 2908 C C . GLU A 1 364 ? -22.869 1.548 34.107 1.00 98.38 364 GLU A C 1
ATOM 2910 O O . GLU A 1 364 ? -23.573 1.462 33.100 1.00 98.38 364 GLU A O 1
ATOM 2915 N N . ILE A 1 365 ? -21.667 2.130 34.102 1.00 98.44 365 ILE A N 1
ATOM 2916 C CA . ILE A 1 365 ? -21.091 2.772 32.920 1.00 98.44 365 ILE A CA 1
ATOM 2917 C C . ILE A 1 365 ? -20.846 1.741 31.810 1.00 98.44 365 ILE A C 1
ATOM 291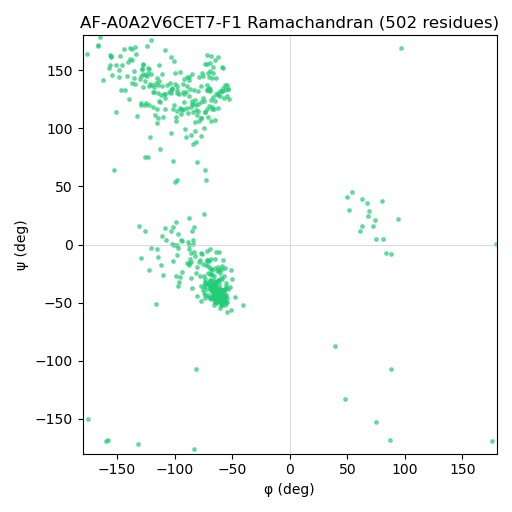9 O O . ILE A 1 365 ? -21.191 1.969 30.649 1.00 98.44 365 ILE A O 1
ATOM 2923 N N . TRP A 1 366 ? -20.304 0.574 32.170 1.00 98.69 366 TRP A N 1
ATOM 2924 C CA . TRP A 1 366 ? -20.138 -0.567 31.272 1.00 98.69 366 TRP A CA 1
ATOM 2925 C C . TRP A 1 366 ? -21.467 -1.007 30.651 1.00 98.69 366 TRP A C 1
ATOM 2927 O O . TRP A 1 366 ? -21.537 -1.248 29.444 1.00 98.69 366 TRP A O 1
ATOM 2937 N N . GLY A 1 367 ? -22.532 -1.070 31.458 1.00 98.75 367 GLY A N 1
ATOM 2938 C CA . GLY A 1 367 ? -23.880 -1.415 31.017 1.00 98.75 367 GLY A CA 1
ATOM 2939 C C . GLY A 1 367 ? -24.393 -0.497 29.908 1.00 98.75 367 GLY A C 1
ATOM 2940 O O . GLY A 1 367 ? -24.839 -0.992 28.873 1.00 98.75 367 GLY A O 1
ATOM 2941 N N . TRP A 1 368 ? -24.255 0.822 30.069 1.00 98.69 368 TRP A N 1
ATOM 2942 C CA . TRP A 1 368 ? -24.683 1.792 29.051 1.00 98.69 368 TRP A CA 1
ATOM 2943 C C . TRP A 1 368 ? -23.880 1.690 27.752 1.00 98.69 368 TRP A C 1
ATOM 2945 O O . TRP A 1 368 ? -24.450 1.740 26.657 1.00 98.69 368 TRP A O 1
ATOM 2955 N N . CYS A 1 369 ? -22.564 1.494 27.869 1.00 98.75 369 CYS A N 1
ATOM 2956 C CA . CYS A 1 369 ? -21.687 1.241 26.731 1.00 98.75 369 CYS A CA 1
ATOM 2957 C C . CYS A 1 369 ? -22.120 -0.014 25.962 1.00 98.75 369 CYS A C 1
ATOM 2959 O O . CYS A 1 369 ? -22.245 0.023 24.738 1.00 98.75 369 CYS A O 1
ATOM 2961 N N . ARG A 1 370 ? -22.397 -1.110 26.679 1.00 98.81 370 ARG A N 1
ATOM 2962 C CA . ARG A 1 370 ? -22.851 -2.375 26.095 1.00 98.81 370 ARG A CA 1
ATOM 2963 C C . ARG A 1 370 ? -24.188 -2.223 25.374 1.00 98.81 370 ARG A C 1
ATOM 2965 O O . ARG A 1 370 ? -24.309 -2.678 24.242 1.00 98.81 370 ARG A O 1
ATOM 2972 N N . GLU A 1 371 ? -25.177 -1.595 26.005 1.00 98.75 371 GLU A N 1
ATOM 2973 C CA . GLU A 1 371 ? -26.507 -1.376 25.415 1.00 98.75 371 GLU A CA 1
ATOM 2974 C C . GLU A 1 371 ? -26.422 -0.569 24.113 1.00 98.75 371 GLU A C 1
ATOM 2976 O O . GLU A 1 371 ? -26.953 -0.990 23.084 1.00 98.75 371 GLU A O 1
ATOM 2981 N N . SER A 1 372 ? -25.663 0.530 24.129 1.00 98.75 372 SER A N 1
ATOM 2982 C CA . SER A 1 372 ? -25.443 1.374 22.948 1.00 98.75 372 SER A CA 1
ATOM 2983 C C . SER A 1 372 ? -24.732 0.609 21.824 1.00 98.75 372 SER A C 1
ATOM 2985 O O . SER A 1 372 ? -25.073 0.747 20.646 1.00 98.75 372 SER A O 1
ATOM 2987 N N . LEU A 1 373 ? -23.753 -0.232 22.177 1.00 98.56 373 LEU A N 1
ATOM 2988 C CA . LEU A 1 373 ? -22.974 -1.006 21.215 1.00 98.56 373 LEU A CA 1
ATOM 2989 C C . LEU A 1 373 ? -23.770 -2.172 20.610 1.00 98.56 373 LEU A C 1
ATOM 2991 O O . LEU A 1 373 ? -23.608 -2.438 19.420 1.00 98.56 373 LEU A O 1
ATOM 2995 N N . ILE A 1 374 ? -24.664 -2.820 21.371 1.00 98.88 374 ILE A N 1
ATOM 2996 C CA . ILE A 1 374 ? -25.625 -3.808 20.842 1.00 98.88 374 ILE A CA 1
ATOM 2997 C C . ILE A 1 374 ? -26.461 -3.176 19.729 1.00 98.88 374 ILE A C 1
ATOM 2999 O O . ILE A 1 374 ? -26.595 -3.745 18.642 1.00 98.88 374 ILE A O 1
ATOM 3003 N N . GLU A 1 375 ? -27.000 -1.983 19.976 1.00 98.62 375 GLU A N 1
ATOM 3004 C CA . GLU A 1 375 ? -27.826 -1.294 18.992 1.00 98.62 375 GLU A CA 1
ATOM 3005 C C . GLU A 1 375 ? -27.019 -0.880 17.753 1.00 98.62 375 GLU A C 1
ATOM 3007 O O . GLU A 1 375 ? -27.438 -1.144 16.622 1.00 98.62 375 GLU A O 1
ATOM 3012 N N . CYS A 1 376 ? -25.826 -0.308 17.945 1.00 98.81 376 CYS A N 1
ATOM 3013 C CA . CYS A 1 376 ? -24.948 0.071 16.838 1.00 98.81 376 CYS A CA 1
ATOM 3014 C C . CYS A 1 376 ? -24.498 -1.140 16.008 1.00 98.81 376 CYS A C 1
ATOM 3016 O O . CYS A 1 376 ? -24.459 -1.055 14.781 1.00 98.81 376 CYS A O 1
ATOM 3018 N N . ALA A 1 377 ? -24.204 -2.278 16.643 1.00 98.81 377 ALA A N 1
ATOM 3019 C CA . ALA A 1 377 ? -23.816 -3.498 15.942 1.00 98.81 377 ALA A CA 1
ATOM 3020 C C . ALA A 1 377 ? -24.964 -4.056 15.083 1.00 98.81 377 ALA A C 1
ATOM 3022 O O . ALA A 1 377 ? -24.715 -4.594 14.003 1.00 98.81 377 ALA A O 1
ATOM 3023 N N . ARG A 1 378 ? -26.225 -3.887 15.510 1.00 98.75 378 ARG A N 1
ATOM 3024 C CA . ARG A 1 378 ? -27.390 -4.211 14.672 1.00 98.75 378 ARG A CA 1
ATOM 3025 C C . ARG A 1 378 ? -27.452 -3.316 13.431 1.00 98.75 378 ARG A C 1
ATOM 3027 O O . ARG A 1 378 ? -27.586 -3.842 12.329 1.00 98.75 378 ARG A O 1
ATOM 3034 N N . TYR A 1 379 ? -27.311 -1.995 13.589 1.00 98.75 379 TYR A N 1
ATOM 3035 C CA . TYR A 1 379 ? -27.274 -1.066 12.448 1.00 98.75 379 TYR A CA 1
ATOM 3036 C C . TYR A 1 379 ? -26.126 -1.381 11.482 1.00 98.75 379 TYR A C 1
ATOM 3038 O O . TYR A 1 379 ? -26.304 -1.314 10.268 1.00 98.75 379 TYR A O 1
ATOM 3046 N N . ALA A 1 380 ? -24.961 -1.758 12.012 1.00 98.75 380 ALA A N 1
ATOM 3047 C CA . ALA A 1 380 ? -23.810 -2.145 11.207 1.00 98.75 380 ALA A CA 1
ATOM 3048 C C . ALA A 1 380 ? -24.132 -3.368 10.337 1.00 98.75 380 ALA A C 1
ATOM 3050 O O . ALA A 1 380 ? -23.914 -3.336 9.124 1.00 98.75 380 ALA A O 1
ATOM 3051 N N . GLY A 1 381 ? -24.766 -4.388 10.924 1.00 98.31 381 GLY A N 1
ATOM 3052 C CA . GLY A 1 381 ? -25.207 -5.579 10.200 1.00 98.31 381 GLY A CA 1
ATOM 3053 C C . GLY A 1 381 ? -26.207 -5.302 9.082 1.00 98.31 381 GLY A C 1
ATOM 3054 O O . GLY A 1 381 ? -26.064 -5.843 7.986 1.00 98.31 381 GLY A O 1
ATOM 3055 N N . GLU A 1 382 ? -27.165 -4.401 9.305 1.00 98.31 382 GLU A N 1
ATOM 3056 C CA . GLU A 1 382 ? -28.136 -3.977 8.282 1.00 98.31 382 GLU A CA 1
ATOM 3057 C C . GLU A 1 382 ? -27.472 -3.327 7.056 1.00 98.31 382 GLU A C 1
ATOM 3059 O O . GLU A 1 382 ? -28.034 -3.358 5.961 1.00 98.31 382 GLU A O 1
ATOM 3064 N N . MET A 1 383 ? -26.271 -2.768 7.225 1.00 97.81 383 MET A N 1
ATOM 3065 C CA . MET A 1 383 ? -25.513 -2.094 6.167 1.00 97.81 383 MET A CA 1
ATOM 3066 C C . MET A 1 383 ? -24.292 -2.884 5.677 1.00 97.81 383 MET A C 1
ATOM 3068 O O . MET A 1 383 ? -23.552 -2.385 4.832 1.00 97.81 383 MET A O 1
ATOM 3072 N N . GLY A 1 384 ? -24.076 -4.106 6.176 1.00 97.56 384 GLY A N 1
ATOM 3073 C CA . GLY A 1 384 ? -22.915 -4.925 5.816 1.00 97.56 384 GLY A CA 1
ATOM 3074 C C . GLY A 1 384 ? -21.577 -4.371 6.319 1.00 97.56 384 GLY A C 1
ATOM 3075 O O . GLY A 1 384 ? -20.539 -4.669 5.733 1.00 97.56 384 GLY A O 1
ATOM 3076 N N . VAL A 1 385 ? -21.602 -3.563 7.381 1.00 98.62 385 VAL A N 1
ATOM 3077 C CA . VAL A 1 385 ? -20.420 -3.009 8.054 1.00 98.62 385 VAL A CA 1
ATOM 3078 C C . VAL A 1 385 ? -20.124 -3.833 9.307 1.00 98.62 385 VAL A C 1
ATOM 3080 O O . VAL A 1 385 ? -21.035 -4.319 9.979 1.00 98.62 385 VAL A O 1
ATOM 3083 N N . THR A 1 386 ? -18.846 -3.954 9.651 1.00 98.69 386 THR A N 1
ATOM 3084 C CA . THR A 1 386 ? -18.398 -4.516 10.927 1.00 98.69 386 THR A CA 1
ATOM 3085 C C . THR A 1 386 ? -17.829 -3.408 11.808 1.00 98.69 386 THR A C 1
ATOM 3087 O O . THR A 1 386 ? -16.959 -2.647 11.388 1.00 98.69 386 THR A O 1
ATOM 3090 N N . LEU A 1 387 ? -18.287 -3.321 13.054 1.00 98.88 387 LEU A N 1
ATOM 3091 C CA . LEU A 1 387 ? -17.683 -2.442 14.050 1.00 98.88 387 LEU A CA 1
ATOM 3092 C C . LEU A 1 387 ? -16.389 -3.063 14.583 1.00 98.88 387 LEU A C 1
ATOM 3094 O O . LEU A 1 387 ? -16.366 -4.250 14.898 1.00 98.88 387 LEU A O 1
ATOM 3098 N N . ALA A 1 388 ? -15.335 -2.268 14.732 1.00 98.56 388 ALA A N 1
ATOM 3099 C CA . ALA A 1 388 ? -14.075 -2.698 15.331 1.00 98.56 388 ALA A CA 1
ATOM 3100 C C . ALA A 1 388 ? -13.847 -1.944 16.648 1.00 98.56 388 ALA A C 1
ATOM 3102 O O . ALA A 1 388 ? -13.607 -0.737 16.650 1.00 98.56 388 ALA A O 1
ATOM 3103 N N . LEU A 1 389 ? -13.968 -2.640 17.779 1.00 98.69 389 LEU A N 1
ATOM 3104 C CA . LEU A 1 389 ? -13.829 -2.038 19.103 1.00 98.69 389 LEU A CA 1
ATOM 3105 C C . LEU A 1 389 ? -12.354 -1.900 19.483 1.00 98.69 389 LEU A C 1
ATOM 3107 O O . LEU A 1 389 ? -11.649 -2.908 19.569 1.00 98.69 389 LEU A O 1
ATOM 3111 N N . GLN A 1 390 ? -11.907 -0.667 19.734 1.00 97.81 390 GLN A N 1
ATOM 3112 C CA . GLN A 1 390 ? -10.523 -0.388 20.124 1.00 97.81 390 GLN A CA 1
ATOM 3113 C C . GLN A 1 390 ? -10.295 -0.545 21.634 1.00 97.81 390 GLN A C 1
ATOM 3115 O O . GLN A 1 390 ? -11.173 -0.214 22.435 1.00 97.81 390 GLN A O 1
ATOM 3120 N N . ASN A 1 391 ? -9.102 -0.996 22.040 1.00 96.38 391 ASN A N 1
ATOM 3121 C CA . ASN A 1 391 ? -8.660 -1.083 23.440 1.00 96.38 391 ASN A CA 1
ATOM 3122 C C . ASN A 1 391 ? -8.336 0.281 24.079 1.00 96.38 391 ASN A C 1
ATOM 3124 O O . ASN A 1 391 ? -7.242 0.500 24.595 1.00 96.38 391 ASN A O 1
ATOM 3128 N N . HIS A 1 392 ? -9.296 1.203 24.048 1.00 94.62 392 HIS A N 1
ATOM 3129 C CA . HIS A 1 392 ? -9.101 2.585 24.465 1.00 94.62 392 HIS A CA 1
ATOM 3130 C C . HIS A 1 392 ? -9.676 2.884 25.856 1.00 94.62 392 HIS A C 1
ATOM 3132 O O . HIS A 1 392 ? -10.830 2.572 26.177 1.00 94.62 392 HIS A O 1
ATOM 3138 N N . LYS A 1 393 ? -8.869 3.581 26.661 1.00 92.31 393 LYS A N 1
ATOM 3139 C CA . LYS A 1 393 ? -9.235 4.108 27.982 1.00 92.31 393 LYS A CA 1
ATOM 3140 C C . LYS A 1 393 ? -10.377 5.133 27.887 1.00 92.31 393 LYS A C 1
ATOM 3142 O O . LYS A 1 393 ? -10.624 5.682 26.823 1.00 92.31 393 LYS A O 1
ATOM 3147 N N . PRO A 1 394 ? -11.095 5.434 28.975 1.00 92.25 394 PRO A N 1
ATOM 3148 C CA . PRO A 1 394 ? -10.902 4.958 30.347 1.00 92.25 394 PRO A CA 1
ATOM 3149 C C . PRO A 1 394 ? -11.607 3.643 30.677 1.00 92.25 394 PRO A C 1
ATOM 3151 O O . PRO A 1 394 ? -11.275 3.040 31.693 1.00 92.25 394 PRO A O 1
ATOM 3154 N N . ILE A 1 395 ? -12.564 3.204 29.857 1.00 96.06 395 ILE A N 1
ATOM 3155 C CA . ILE A 1 395 ? -13.374 2.018 30.166 1.00 96.06 395 ILE A CA 1
ATOM 3156 C C . ILE A 1 395 ? -12.629 0.730 29.835 1.00 96.06 395 ILE A C 1
ATOM 3158 O O . ILE A 1 395 ? -12.638 -0.193 30.641 1.00 96.06 395 ILE A O 1
ATOM 3162 N N . ILE A 1 396 ? -11.968 0.674 28.678 1.00 96.56 396 ILE A N 1
ATOM 3163 C CA . ILE A 1 396 ? -11.202 -0.499 28.268 1.00 96.56 396 ILE A CA 1
ATOM 3164 C C . ILE A 1 396 ? -9.741 -0.286 28.649 1.00 96.56 396 ILE A C 1
ATOM 3166 O O . ILE A 1 396 ? -9.100 0.659 28.185 1.00 96.56 396 ILE A O 1
ATOM 3170 N N . LYS A 1 397 ? -9.220 -1.147 29.526 1.00 94.81 397 LYS A N 1
ATOM 3171 C CA . LYS A 1 397 ? -7.855 -1.030 30.060 1.00 94.81 397 LYS A CA 1
ATOM 3172 C C . LYS A 1 397 ? -6.860 -1.886 29.276 1.00 94.81 397 LYS A C 1
ATOM 3174 O O . LYS A 1 397 ? -5.683 -1.536 29.213 1.00 94.81 397 LYS A O 1
ATOM 3179 N N . ASP A 1 398 ? -7.328 -2.980 28.681 1.00 96.06 398 ASP A N 1
ATOM 3180 C CA . ASP A 1 398 ? -6.524 -3.930 27.915 1.00 96.06 398 ASP A CA 1
ATOM 3181 C C . ASP A 1 398 ? -7.387 -4.789 26.962 1.00 96.06 398 ASP A C 1
ATOM 3183 O O . ASP A 1 398 ? -8.571 -4.534 26.726 1.00 96.06 398 ASP A O 1
ATOM 3187 N N . HIS A 1 399 ? -6.774 -5.826 26.393 1.00 97.56 399 HIS A N 1
ATOM 3188 C CA . HIS A 1 399 ? -7.428 -6.780 25.504 1.00 97.56 399 HIS A CA 1
ATOM 3189 C C . HIS A 1 399 ? -8.480 -7.669 26.198 1.00 97.56 399 HIS A C 1
ATOM 3191 O O . HIS A 1 399 ? -9.417 -8.117 25.535 1.00 97.56 399 HIS A O 1
ATOM 3197 N N . HIS A 1 400 ? -8.380 -7.927 27.508 1.00 98.12 400 HIS A N 1
ATOM 3198 C CA . HIS A 1 400 ? -9.379 -8.718 28.230 1.00 98.12 400 HIS A CA 1
ATOM 3199 C C . HIS A 1 400 ? -10.710 -7.974 28.312 1.00 98.12 400 HIS A C 1
ATOM 3201 O O . HIS A 1 400 ? -11.758 -8.588 28.093 1.00 98.12 400 HIS A O 1
ATOM 3207 N N . ASP A 1 401 ? -10.666 -6.665 28.555 1.00 98.38 401 ASP A N 1
ATOM 3208 C CA . ASP A 1 401 ? -11.847 -5.802 28.557 1.00 98.38 401 ASP A CA 1
ATOM 3209 C C . ASP A 1 401 ? -12.489 -5.730 27.160 1.00 98.38 401 ASP A C 1
ATOM 3211 O O . ASP A 1 401 ? -13.699 -5.936 27.034 1.00 98.38 401 ASP A O 1
ATOM 3215 N N . VAL A 1 402 ? -11.705 -5.547 26.085 1.00 98.19 402 VAL A N 1
ATOM 3216 C CA . VAL A 1 402 ? -12.253 -5.602 24.710 1.00 98.19 402 VAL A CA 1
ATOM 3217 C C . VAL A 1 402 ? -12.990 -6.920 24.480 1.00 98.19 402 VAL A C 1
ATOM 3219 O O . VAL A 1 402 ? -14.138 -6.934 24.032 1.00 98.19 402 VAL A O 1
ATOM 3222 N N . LEU A 1 403 ? -12.348 -8.040 24.818 1.00 98.62 403 LEU A N 1
ATOM 3223 C CA . LEU A 1 403 ? -12.911 -9.372 24.625 1.00 98.62 403 LEU A CA 1
ATOM 3224 C C . LEU A 1 403 ? -14.143 -9.616 25.498 1.00 98.62 403 LEU A C 1
ATOM 3226 O O . LEU A 1 403 ? -15.076 -10.290 25.060 1.00 98.62 403 LEU A O 1
ATOM 3230 N N . ARG A 1 404 ? -14.175 -9.078 26.723 1.00 98.62 404 ARG A N 1
ATOM 3231 C CA . ARG A 1 404 ? -15.362 -9.106 27.582 1.00 98.62 404 ARG A CA 1
ATOM 3232 C C . ARG A 1 404 ? -16.520 -8.390 26.892 1.00 98.62 404 ARG A C 1
ATOM 3234 O O . ARG A 1 404 ? -17.575 -9.000 26.740 1.00 98.62 404 ARG A O 1
ATOM 3241 N N . MET A 1 405 ? -16.314 -7.160 26.419 1.00 98.81 405 MET A N 1
ATOM 3242 C CA . MET A 1 405 ? -17.366 -6.377 25.766 1.00 98.81 405 MET A CA 1
ATOM 3243 C C . MET A 1 405 ? -17.869 -7.055 24.485 1.00 98.81 405 MET A C 1
ATOM 3245 O O . MET A 1 405 ? -19.073 -7.223 24.313 1.00 98.81 405 MET A O 1
ATOM 3249 N N . VAL A 1 406 ? -16.963 -7.524 23.621 1.00 98.62 406 VAL A N 1
ATOM 3250 C CA . VAL A 1 406 ? -17.316 -8.238 22.379 1.00 98.62 406 VAL A CA 1
ATOM 3251 C C . VAL A 1 406 ? -18.155 -9.486 22.672 1.00 98.62 406 VAL A C 1
ATOM 3253 O O . VAL A 1 406 ? -19.178 -9.707 22.023 1.00 98.62 406 VAL A O 1
ATOM 3256 N N . ARG A 1 407 ? -17.778 -10.281 23.687 1.00 98.69 407 ARG A N 1
ATOM 3257 C CA . ARG A 1 407 ? -18.551 -11.464 24.102 1.00 98.69 407 ARG A CA 1
ATOM 3258 C C . ARG A 1 407 ? -19.927 -11.108 24.656 1.00 98.69 407 ARG A C 1
ATOM 3260 O O . ARG A 1 407 ? -20.887 -11.804 24.342 1.00 98.69 407 ARG A O 1
ATOM 3267 N N . GLU A 1 408 ? -20.020 -10.065 25.479 1.00 98.75 408 GLU A N 1
ATOM 3268 C CA . GLU A 1 408 ? -21.285 -9.636 26.086 1.00 98.75 408 GLU A CA 1
ATOM 3269 C C . GLU A 1 408 ? -22.258 -9.032 25.063 1.00 98.75 408 GLU A C 1
ATOM 3271 O O . GLU A 1 408 ? -23.459 -9.272 25.164 1.00 98.75 408 GLU A O 1
ATOM 3276 N N . VAL A 1 409 ? -21.761 -8.288 24.068 1.00 98.75 409 VAL A N 1
ATOM 3277 C CA . VAL A 1 409 ? -22.580 -7.780 22.951 1.00 98.75 409 VAL A CA 1
ATOM 3278 C C . VAL A 1 409 ? -23.029 -8.918 22.031 1.00 98.75 409 VAL A C 1
ATOM 3280 O O . VAL A 1 409 ? -24.148 -8.887 21.525 1.00 98.75 409 VAL A O 1
ATOM 3283 N N . SER A 1 410 ? -22.179 -9.934 21.833 1.00 98.19 410 SER A N 1
ATOM 3284 C CA . SER A 1 410 ? -22.513 -11.173 21.117 1.00 98.19 410 SER A CA 1
ATOM 3285 C C . SER A 1 410 ? -23.075 -10.948 19.702 1.00 98.19 410 SER A C 1
ATOM 3287 O O . SER A 1 410 ? -24.069 -11.550 19.297 1.00 98.19 410 SER A O 1
ATOM 3289 N N . SER A 1 411 ? -22.439 -10.061 18.929 1.00 98.44 411 SER A N 1
ATOM 3290 C CA . SER A 1 411 ? -22.833 -9.757 17.547 1.00 98.44 411 SER A CA 1
ATOM 3291 C C . SER A 1 411 ? -21.754 -10.187 16.550 1.00 98.44 411 SER A C 1
ATOM 3293 O O . SER A 1 411 ? -20.583 -9.885 16.777 1.00 98.44 411 SER A O 1
ATOM 3295 N N . PRO A 1 412 ? -22.111 -10.809 15.408 1.00 97.50 412 PRO A N 1
ATOM 3296 C CA . PRO A 1 412 ? -21.150 -11.098 14.340 1.00 97.50 412 PRO A CA 1
ATOM 3297 C C . PRO A 1 412 ? -20.636 -9.830 13.636 1.00 97.50 412 PRO A C 1
ATOM 3299 O O . PRO A 1 412 ? -19.663 -9.899 12.893 1.00 97.50 412 PRO A O 1
ATOM 3302 N N . HIS A 1 413 ? -21.273 -8.678 13.870 1.00 98.50 413 HIS A N 1
ATOM 3303 C CA . HIS A 1 413 ? -20.890 -7.376 13.316 1.00 98.50 413 HIS A CA 1
ATOM 3304 C C . HIS A 1 413 ? -20.088 -6.522 14.307 1.00 98.50 413 HIS A C 1
ATOM 3306 O O . HIS A 1 413 ? -20.005 -5.305 14.148 1.00 98.50 413 HIS A O 1
ATOM 3312 N N . LEU A 1 414 ? -19.508 -7.149 15.334 1.00 98.81 414 LEU A N 1
ATOM 3313 C CA . LEU A 1 414 ? -18.579 -6.524 16.265 1.00 98.81 414 LEU A CA 1
ATOM 3314 C C . LEU A 1 414 ? -17.314 -7.381 16.386 1.00 98.81 414 LEU A C 1
ATOM 3316 O O . LEU A 1 414 ? -17.368 -8.548 16.766 1.00 98.81 414 LEU A O 1
ATOM 3320 N N . GLN A 1 415 ? -16.175 -6.778 16.071 1.00 98.50 415 GLN A N 1
ATOM 3321 C CA . GLN A 1 415 ? -14.845 -7.379 16.081 1.00 98.50 415 GLN A CA 1
ATOM 3322 C C . GLN A 1 415 ? -13.851 -6.463 16.818 1.00 98.50 415 GLN A C 1
ATOM 3324 O O . GLN A 1 415 ? -14.251 -5.498 17.474 1.00 98.50 415 GLN A O 1
ATOM 3329 N N . VAL A 1 416 ? -12.558 -6.787 16.765 1.00 98.56 416 VAL A N 1
ATOM 3330 C CA . VAL A 1 416 ? -11.517 -6.183 17.606 1.00 98.56 416 VAL A CA 1
ATOM 3331 C C . VAL A 1 416 ? -10.560 -5.311 16.795 1.00 98.56 416 VAL A C 1
ATOM 3333 O O . VAL A 1 416 ? -10.091 -5.701 15.724 1.00 98.56 416 VAL A O 1
ATOM 3336 N N . CYS A 1 417 ? -10.254 -4.142 17.360 1.00 97.81 417 CYS A N 1
ATOM 3337 C CA . CYS A 1 417 ? -9.141 -3.283 16.981 1.00 97.81 417 CYS A CA 1
ATOM 3338 C C . CYS A 1 417 ? -8.117 -3.240 18.126 1.00 97.81 417 CYS A C 1
ATOM 3340 O O . CYS A 1 417 ? -8.153 -2.346 18.969 1.00 97.81 417 CYS A O 1
ATOM 3342 N N . LEU A 1 418 ? -7.241 -4.241 18.228 1.00 97.69 418 LEU A N 1
ATOM 3343 C CA . LEU A 1 418 ? -6.192 -4.226 19.245 1.00 97.69 418 LEU A CA 1
ATOM 3344 C C . LEU A 1 418 ? -5.036 -3.325 18.805 1.00 97.69 418 LEU A C 1
ATOM 3346 O O . LEU A 1 418 ? -4.389 -3.605 17.798 1.00 97.69 418 LEU A O 1
ATOM 3350 N N . ASP A 1 419 ? -4.730 -2.310 19.604 1.00 94.75 419 ASP A N 1
ATOM 3351 C CA . ASP A 1 419 ? -3.649 -1.363 19.357 1.00 94.75 419 ASP A CA 1
ATOM 3352 C C . ASP A 1 419 ? -2.548 -1.496 20.403 1.00 94.75 419 ASP A C 1
ATOM 3354 O O . ASP A 1 419 ? -2.768 -1.355 21.613 1.00 94.75 419 ASP A O 1
ATOM 3358 N N . ALA A 1 420 ? -1.330 -1.737 19.917 1.00 93.44 420 ALA A N 1
ATOM 3359 C CA . ALA A 1 420 ? -0.142 -1.906 20.746 1.00 93.44 420 ALA A CA 1
ATOM 3360 C C . ALA A 1 420 ? 0.183 -0.686 21.638 1.00 93.44 420 ALA A C 1
ATOM 3362 O O . ALA A 1 420 ? 0.536 -0.894 22.804 1.00 93.44 420 ALA A O 1
ATOM 3363 N N . PRO A 1 421 ? 0.039 0.578 21.183 1.00 89.62 421 PRO A N 1
ATOM 3364 C CA . PRO A 1 421 ? 0.364 1.747 22.012 1.00 89.62 421 PRO A CA 1
ATOM 3365 C C . PRO A 1 421 ? -0.479 1.844 23.281 1.00 89.62 421 PRO A C 1
ATOM 3367 O O . PRO A 1 421 ? -0.002 2.307 24.321 1.00 89.62 421 PRO A O 1
ATOM 3370 N N . LEU A 1 422 ? -1.716 1.352 23.213 1.00 91.06 422 LEU A N 1
ATOM 3371 C CA . LEU A 1 422 ? -2.685 1.411 24.303 1.00 91.06 422 LEU A CA 1
ATOM 3372 C C . LEU A 1 422 ? -2.538 0.250 25.294 1.00 91.06 422 LEU A C 1
ATOM 3374 O O . LEU A 1 422 ? -3.147 0.273 26.363 1.00 91.06 422 LEU A O 1
ATOM 3378 N N . MET A 1 423 ? -1.687 -0.735 24.991 1.00 93.50 423 MET A N 1
ATOM 3379 C CA . MET A 1 423 ? -1.410 -1.842 25.901 1.00 93.50 423 MET A CA 1
ATOM 3380 C C . MET A 1 423 ? -0.627 -1.368 27.138 1.00 93.50 423 MET A C 1
ATOM 3382 O O . MET A 1 423 ? 0.368 -0.639 27.000 1.00 93.50 423 MET A O 1
ATOM 3386 N N . PRO A 1 424 ? -1.034 -1.786 28.353 1.00 93.12 424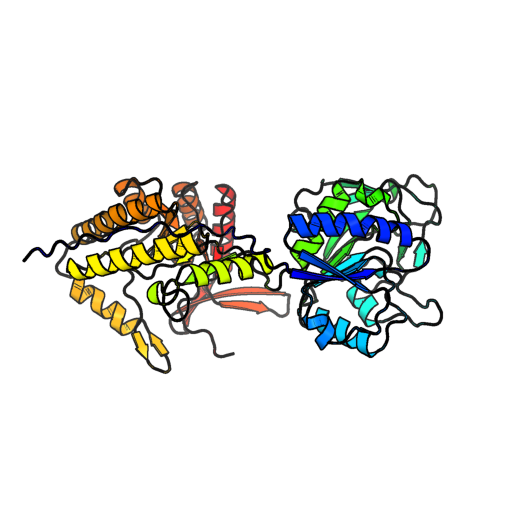 PRO A N 1
ATOM 3387 C CA . PRO A 1 424 ? -0.339 -1.423 29.586 1.00 93.12 424 PRO A CA 1
ATOM 3388 C C . PRO A 1 424 ? 1.018 -2.125 29.710 1.00 93.12 424 PRO A C 1
ATOM 3390 O O . PRO A 1 424 ? 2.007 -1.485 30.059 1.00 93.12 424 PRO A O 1
ATOM 3393 N N . ASP A 1 425 ? 1.074 -3.418 29.384 1.00 94.12 425 ASP A N 1
ATOM 3394 C CA . ASP A 1 425 ? 2.311 -4.187 29.270 1.00 94.12 425 ASP A CA 1
ATOM 3395 C C . ASP A 1 425 ? 2.672 -4.332 27.788 1.00 94.12 425 ASP A C 1
ATOM 3397 O O . ASP A 1 425 ? 1.924 -4.916 27.002 1.00 94.12 425 ASP A O 1
ATOM 3401 N N . LYS A 1 426 ? 3.822 -3.765 27.413 1.00 93.81 426 LYS A N 1
ATOM 3402 C CA . LYS A 1 426 ? 4.357 -3.779 26.046 1.00 93.81 426 LYS A CA 1
ATOM 3403 C C . LYS A 1 426 ? 5.474 -4.806 25.844 1.00 93.81 426 LYS A C 1
ATOM 3405 O O . LYS A 1 426 ? 6.208 -4.735 24.861 1.00 93.81 426 LYS A O 1
ATOM 3410 N N . SER A 1 427 ? 5.630 -5.754 26.768 1.00 95.56 427 SER A N 1
ATOM 3411 C CA . SER A 1 427 ? 6.572 -6.859 26.622 1.00 95.56 427 SER A CA 1
ATOM 3412 C C . SER A 1 427 ? 6.169 -7.796 25.480 1.00 95.56 427 SER A C 1
ATOM 3414 O O . SER A 1 427 ? 4.990 -7.973 25.171 1.00 95.56 427 SER A O 1
ATOM 3416 N N . ALA A 1 428 ? 7.157 -8.465 24.879 1.00 96.56 428 ALA A N 1
ATOM 3417 C CA . ALA A 1 428 ? 6.921 -9.439 23.813 1.00 96.56 428 ALA A CA 1
ATOM 3418 C C . ALA A 1 428 ? 5.933 -10.548 24.224 1.00 96.56 428 ALA A C 1
ATOM 3420 O O . ALA A 1 428 ? 5.118 -10.990 23.416 1.00 96.56 428 ALA A O 1
ATOM 3421 N N . ALA A 1 429 ? 6.000 -10.992 25.486 1.00 97.81 429 ALA A N 1
ATO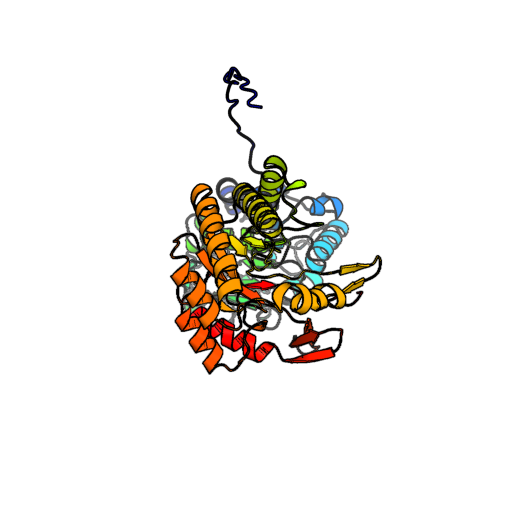M 3422 C CA . ALA A 1 429 ? 5.112 -12.018 26.022 1.00 97.81 429 ALA A CA 1
ATOM 3423 C C . ALA A 1 429 ? 3.662 -11.522 26.101 1.00 97.81 429 ALA A C 1
ATOM 3425 O O . ALA A 1 429 ? 2.768 -12.224 25.634 1.00 97.81 429 ALA A O 1
ATOM 3426 N N . ALA A 1 430 ? 3.442 -10.308 26.616 1.00 96.88 430 ALA A N 1
ATOM 3427 C CA . ALA A 1 430 ? 2.114 -9.705 26.701 1.00 96.88 430 ALA A CA 1
ATOM 3428 C C . ALA A 1 430 ? 1.515 -9.413 25.317 1.00 96.88 430 ALA A C 1
ATOM 3430 O O . ALA A 1 430 ? 0.342 -9.690 25.086 1.00 96.88 430 ALA A O 1
ATOM 3431 N N . MET A 1 431 ? 2.321 -8.923 24.368 1.00 96.94 431 MET A N 1
ATOM 3432 C CA . MET A 1 431 ? 1.878 -8.689 22.987 1.00 96.94 431 MET A CA 1
ATOM 3433 C C . MET A 1 431 ? 1.441 -9.984 22.302 1.00 96.94 431 MET A C 1
ATOM 3435 O O . MET A 1 431 ? 0.405 -10.021 21.638 1.00 96.94 431 MET A O 1
ATOM 3439 N N . ARG A 1 432 ? 2.207 -11.065 22.493 1.00 98.00 432 ARG A N 1
ATOM 3440 C CA . ARG A 1 432 ? 1.861 -12.380 21.952 1.00 98.00 432 ARG A CA 1
ATOM 3441 C C . ARG A 1 432 ? 0.608 -12.959 22.605 1.00 98.00 432 ARG A C 1
ATOM 3443 O O . ARG A 1 432 ? -0.241 -13.481 21.890 1.00 98.00 432 ARG A O 1
ATOM 3450 N N . ASP A 1 433 ? 0.486 -12.865 23.926 1.00 98.31 433 ASP A N 1
ATOM 3451 C CA . ASP A 1 433 ? -0.699 -13.327 24.657 1.00 98.31 433 ASP A CA 1
ATOM 3452 C C . ASP A 1 433 ? -1.964 -12.594 24.190 1.00 98.31 433 ASP A C 1
ATOM 3454 O O . ASP A 1 433 ? -2.936 -13.230 23.780 1.00 98.31 433 ASP A O 1
ATOM 3458 N N . ALA A 1 434 ? -1.901 -11.262 24.112 1.00 98.25 434 ALA A N 1
ATOM 3459 C CA . ALA A 1 434 ? -3.006 -10.444 23.633 1.00 98.25 434 ALA A CA 1
ATOM 3460 C C . ALA A 1 434 ? -3.393 -10.782 22.185 1.00 98.25 434 ALA A C 1
ATOM 3462 O O . ALA A 1 434 ? -4.579 -10.937 21.895 1.00 98.25 434 ALA A O 1
ATOM 3463 N N . ALA A 1 435 ? -2.412 -10.959 21.290 1.00 98.19 435 ALA A N 1
ATOM 3464 C CA . ALA A 1 435 ? -2.656 -11.361 19.905 1.00 98.19 435 ALA A CA 1
ATOM 3465 C C . ALA A 1 435 ? -3.350 -12.729 19.813 1.00 98.19 435 ALA A C 1
ATOM 3467 O O . ALA A 1 435 ? -4.353 -12.867 19.115 1.00 98.19 435 ALA A O 1
ATOM 3468 N N . LEU A 1 436 ? -2.863 -13.734 20.549 1.00 98.38 436 LEU A N 1
ATOM 3469 C CA . LEU A 1 436 ? -3.474 -15.066 20.584 1.00 98.38 436 LEU A CA 1
ATOM 3470 C C . LEU A 1 436 ? -4.899 -15.031 21.146 1.00 98.38 436 LEU A C 1
ATOM 3472 O O . LEU A 1 436 ? -5.766 -15.750 20.653 1.00 98.38 436 LEU A O 1
ATOM 3476 N N . ALA A 1 437 ? -5.146 -14.189 22.151 1.00 98.38 437 ALA A N 1
ATOM 3477 C CA . ALA A 1 437 ? -6.458 -14.040 22.765 1.00 98.38 437 ALA A CA 1
ATOM 3478 C C . ALA A 1 437 ? -7.484 -13.396 21.818 1.00 98.38 437 ALA A C 1
ATOM 3480 O O . ALA A 1 437 ? -8.643 -13.819 21.800 1.00 98.38 437 ALA A O 1
ATOM 3481 N N . VAL A 1 438 ? -7.082 -12.395 21.022 1.00 98.19 438 VAL A N 1
ATOM 3482 C CA . VAL A 1 438 ? -7.974 -11.781 20.021 1.00 98.19 438 VAL A CA 1
ATOM 3483 C C . VAL A 1 438 ? -8.131 -12.652 18.774 1.00 98.19 438 VAL A C 1
ATOM 3485 O O . VAL A 1 438 ? -9.229 -12.731 18.218 1.00 98.19 438 VAL A O 1
ATOM 3488 N N . GLY A 1 439 ? -7.071 -13.351 18.358 1.00 97.94 439 GLY A N 1
ATOM 3489 C CA . GLY A 1 439 ? -7.077 -14.288 17.237 1.00 97.94 439 GLY A CA 1
ATOM 3490 C C . GLY A 1 439 ? -7.738 -13.713 15.980 1.00 97.94 439 GLY A C 1
ATOM 3491 O O . GLY A 1 439 ? -7.507 -12.570 15.593 1.00 97.94 439 GLY A O 1
ATOM 3492 N N . SER A 1 440 ? -8.629 -14.489 15.362 1.00 96.69 440 SER A N 1
ATOM 3493 C CA . SER A 1 440 ? -9.334 -14.094 14.134 1.00 96.69 440 SER A CA 1
ATOM 3494 C C . SER A 1 440 ? -10.355 -12.962 14.311 1.00 96.69 440 SER A C 1
ATOM 3496 O O . SER A 1 440 ? -10.978 -12.556 13.332 1.00 96.69 440 SER A O 1
ATOM 3498 N N . MET A 1 441 ? -10.590 -12.471 15.535 1.00 97.69 441 MET A N 1
ATOM 3499 C CA . MET A 1 441 ? -11.437 -11.292 15.750 1.00 97.69 441 MET A CA 1
ATOM 3500 C C . MET A 1 441 ? -10.697 -9.987 15.451 1.00 97.69 441 MET A C 1
ATOM 3502 O O . MET A 1 441 ? -11.348 -8.956 15.325 1.00 97.69 441 MET A O 1
ATOM 3506 N N . GLN A 1 442 ? -9.371 -10.015 15.340 1.00 98.25 442 GLN A N 1
ATOM 3507 C CA . GLN A 1 442 ? -8.566 -8.857 14.980 1.00 98.25 442 GLN A CA 1
ATOM 3508 C C . GLN A 1 442 ? -8.788 -8.477 13.508 1.00 98.25 442 GLN A C 1
ATOM 3510 O O . GLN A 1 442 ? -8.493 -9.271 12.615 1.00 98.25 442 GLN A O 1
ATOM 3515 N N . VAL A 1 443 ? -9.281 -7.261 13.245 1.00 96.94 443 VAL A N 1
ATOM 3516 C CA . VAL A 1 443 ? -9.613 -6.807 11.874 1.00 96.94 443 VAL A CA 1
ATOM 3517 C C . VAL A 1 443 ? -8.885 -5.549 11.412 1.00 96.94 443 VAL A C 1
ATOM 3519 O O . VAL A 1 443 ? -8.757 -5.322 10.210 1.00 96.94 443 VAL A O 1
ATOM 3522 N N . MET A 1 444 ? -8.401 -4.742 12.350 1.00 96.31 444 MET A N 1
ATOM 3523 C CA . MET A 1 444 ? -7.623 -3.529 12.093 1.00 96.31 444 MET A CA 1
ATOM 3524 C C . MET A 1 444 ? -6.765 -3.199 13.311 1.00 96.31 444 MET A C 1
ATOM 3526 O O . MET A 1 444 ? -7.124 -3.571 14.424 1.00 96.31 444 MET A O 1
ATOM 3530 N N . SER A 1 445 ? -5.659 -2.494 13.125 1.00 96.38 445 SER A N 1
ATOM 3531 C CA . SER A 1 445 ? -4.833 -1.988 14.222 1.00 96.38 445 SER A CA 1
ATOM 3532 C C . SER A 1 445 ? -4.267 -0.625 13.851 1.00 96.38 445 SER A C 1
ATOM 3534 O O . SER A 1 445 ? -4.288 -0.243 12.679 1.00 96.38 445 SER A O 1
ATOM 3536 N N . HIS A 1 446 ? -3.703 0.070 14.828 1.00 94.00 446 HIS A N 1
ATOM 3537 C CA . HIS A 1 446 ? -2.991 1.318 14.630 1.00 94.00 446 HIS A CA 1
ATOM 3538 C C . HIS A 1 446 ? -1.554 1.238 15.133 1.00 94.00 446 HIS A C 1
ATOM 3540 O O . HIS A 1 446 ? -1.214 0.520 16.079 1.00 94.00 446 HIS A O 1
ATOM 3546 N N . PHE A 1 447 ? -0.705 2.030 14.491 1.00 91.25 447 PHE A N 1
ATOM 3547 C CA . PHE A 1 447 ? 0.620 2.376 14.974 1.00 91.25 447 PHE A CA 1
ATOM 3548 C C . PHE A 1 447 ? 0.772 3.896 14.964 1.00 91.25 447 PHE A C 1
ATOM 3550 O O . PHE A 1 447 ? 0.113 4.597 14.211 1.00 91.25 447 PHE A O 1
ATOM 3557 N N . GLY A 1 448 ? 1.651 4.406 15.802 1.00 87.25 448 GLY A N 1
ATOM 3558 C CA . GLY A 1 448 ? 1.912 5.821 16.002 1.00 87.25 448 GLY A CA 1
ATOM 3559 C C . GLY A 1 448 ? 3.303 6.030 16.590 1.00 87.25 448 GLY A C 1
ATOM 3560 O O . GLY A 1 448 ? 4.120 5.107 16.632 1.00 87.25 448 GLY A O 1
ATOM 3561 N N . GLY A 1 449 ? 3.560 7.250 17.043 1.00 86.75 449 GLY A N 1
ATOM 3562 C CA . GLY A 1 449 ? 4.885 7.702 17.455 1.00 86.75 449 GLY A CA 1
ATOM 3563 C C . GLY A 1 449 ? 5.605 8.454 16.337 1.00 86.75 449 GLY A C 1
ATOM 3564 O O . GLY A 1 449 ? 5.169 8.485 15.188 1.00 86.75 449 GLY A O 1
ATOM 3565 N N . GLU A 1 450 ? 6.708 9.098 16.690 1.00 87.12 450 GLU A N 1
ATOM 3566 C CA . GLU A 1 450 ? 7.556 9.838 15.763 1.00 87.12 450 GLU A CA 1
ATOM 3567 C C . GLU A 1 450 ? 8.715 8.957 15.314 1.00 87.12 450 GLU A C 1
ATOM 3569 O O . GLU A 1 450 ? 9.423 8.389 16.147 1.00 87.12 450 GLU A O 1
ATOM 3574 N N . PHE A 1 451 ? 8.922 8.869 14.001 1.00 86.75 451 PHE A N 1
ATOM 3575 C CA . PHE A 1 451 ? 9.972 8.055 13.403 1.00 86.75 451 PHE A CA 1
ATOM 3576 C C . PHE A 1 451 ? 10.957 8.931 12.635 1.00 86.75 451 PHE A C 1
ATOM 3578 O O . PHE A 1 451 ? 10.559 9.737 11.795 1.00 86.75 451 PHE A O 1
ATOM 3585 N N . GLU A 1 452 ? 12.246 8.728 12.881 1.00 84.69 452 GLU A N 1
ATOM 3586 C CA . GLU A 1 452 ? 13.330 9.400 12.170 1.00 84.69 452 GLU A CA 1
ATOM 3587 C C . GLU A 1 452 ? 14.230 8.366 11.498 1.00 84.69 452 GLU A C 1
ATOM 3589 O O . GLU A 1 452 ? 14.544 7.324 12.079 1.00 84.69 452 GLU A O 1
ATOM 3594 N N . ARG A 1 453 ? 14.635 8.648 10.255 1.00 83.38 453 ARG A N 1
ATOM 3595 C CA . ARG A 1 453 ? 15.656 7.867 9.559 1.00 83.38 453 ARG A CA 1
ATOM 3596 C C . ARG A 1 453 ? 17.014 8.525 9.772 1.00 83.38 453 ARG A C 1
ATOM 3598 O O . ARG A 1 453 ? 17.256 9.630 9.294 1.00 83.38 453 ARG A O 1
ATOM 3605 N N . ASN A 1 454 ? 17.898 7.808 10.446 1.00 82.44 454 ASN A N 1
ATOM 3606 C CA . ASN A 1 454 ? 19.263 8.223 10.724 1.00 82.44 454 ASN A CA 1
ATOM 3607 C C . ASN A 1 454 ? 20.129 8.191 9.453 1.00 82.44 454 ASN A C 1
ATOM 3609 O O . ASN A 1 454 ? 19.795 7.544 8.459 1.00 82.44 454 ASN A O 1
ATOM 3613 N N . ALA A 1 455 ? 21.281 8.870 9.492 1.00 80.69 455 ALA A N 1
ATOM 3614 C CA . ALA A 1 455 ? 22.214 8.958 8.362 1.00 80.69 455 ALA A CA 1
ATOM 3615 C C . ALA A 1 455 ? 22.779 7.596 7.906 1.00 80.69 455 ALA A C 1
ATOM 3617 O O . ALA A 1 455 ? 23.219 7.460 6.768 1.00 80.69 455 ALA A O 1
ATOM 3618 N N . ASP A 1 456 ? 22.764 6.593 8.785 1.00 81.00 456 ASP A N 1
ATOM 3619 C CA . ASP A 1 456 ? 23.146 5.206 8.500 1.00 81.00 456 ASP A CA 1
ATOM 3620 C C . ASP A 1 456 ? 22.000 4.375 7.884 1.00 81.00 456 ASP A C 1
ATOM 3622 O O . ASP A 1 456 ? 22.175 3.193 7.595 1.00 81.00 456 ASP A O 1
ATOM 3626 N N . GLY A 1 457 ? 20.829 4.984 7.679 1.00 74.06 457 GLY A N 1
ATOM 3627 C CA . GLY A 1 457 ? 19.635 4.354 7.126 1.00 74.06 457 GLY A CA 1
ATOM 3628 C C . GLY A 1 457 ? 18.724 3.689 8.161 1.00 74.06 457 GLY A C 1
ATOM 3629 O O . GLY A 1 457 ? 17.604 3.318 7.794 1.00 74.06 457 GLY A O 1
ATOM 3630 N N . ASN A 1 458 ? 19.141 3.574 9.428 1.00 80.19 458 ASN A N 1
ATOM 3631 C CA . ASN A 1 458 ? 18.328 2.979 10.492 1.00 80.19 458 ASN A CA 1
ATOM 3632 C C . ASN A 1 458 ? 17.151 3.885 10.875 1.00 80.19 458 ASN A C 1
ATOM 3634 O O . ASN A 1 458 ? 17.264 5.107 10.838 1.00 80.19 458 ASN A O 1
ATOM 3638 N N . ILE A 1 459 ? 16.025 3.288 11.275 1.00 84.56 459 ILE A N 1
ATOM 3639 C CA . ILE A 1 459 ? 14.842 4.025 11.743 1.00 84.56 459 ILE A CA 1
ATOM 3640 C C . ILE A 1 459 ? 14.777 3.952 13.268 1.00 84.56 459 ILE A C 1
ATOM 3642 O O . ILE A 1 459 ? 14.854 2.863 13.835 1.00 84.56 459 ILE A O 1
ATOM 3646 N N . THR A 1 460 ? 14.596 5.088 13.930 1.00 89.38 460 THR A N 1
ATOM 3647 C CA . THR A 1 460 ? 14.329 5.189 15.373 1.00 89.38 460 THR A CA 1
ATOM 3648 C C . THR A 1 460 ? 12.934 5.744 15.604 1.00 89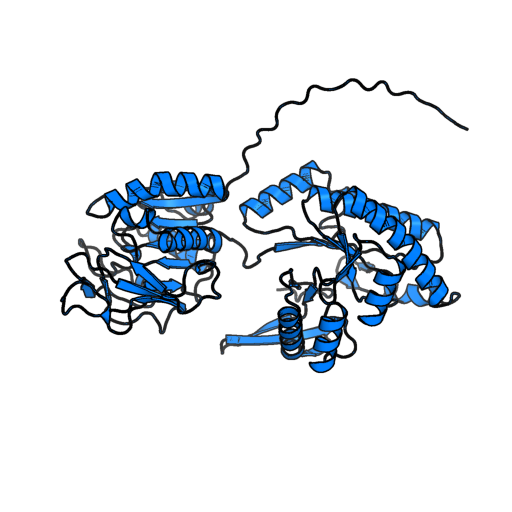.38 460 THR A C 1
ATOM 3650 O O . THR A 1 460 ? 12.592 6.762 15.008 1.00 89.38 460 THR A O 1
ATOM 3653 N N . GLY A 1 461 ? 12.149 5.087 16.457 1.00 90.62 461 GLY A N 1
ATOM 3654 C CA . GLY A 1 461 ? 10.784 5.470 16.799 1.00 90.62 461 GLY A CA 1
ATOM 3655 C C . GLY A 1 461 ? 10.631 5.810 18.279 1.00 90.62 461 GLY A C 1
ATOM 3656 O O . GLY A 1 461 ? 11.147 5.098 19.146 1.00 90.62 461 GLY A O 1
ATOM 3657 N N . VAL A 1 462 ? 9.921 6.900 18.576 1.00 90.12 462 VAL A N 1
ATOM 3658 C CA . VAL A 1 462 ? 9.641 7.353 19.947 1.00 90.12 462 VAL A CA 1
ATOM 3659 C C . VAL A 1 462 ? 8.185 7.770 20.131 1.00 90.12 462 VAL A C 1
ATOM 3661 O O . VAL A 1 462 ? 7.590 8.391 19.256 1.00 90.12 462 VAL A O 1
ATOM 3664 N N . ASP A 1 463 ? 7.620 7.483 21.300 1.00 85.12 463 ASP A N 1
ATOM 3665 C CA . ASP A 1 463 ? 6.309 8.002 21.692 1.00 85.12 463 ASP A CA 1
ATOM 3666 C C . ASP A 1 463 ? 6.464 9.375 22.346 1.00 85.12 463 ASP A C 1
ATOM 3668 O O . ASP A 1 463 ? 7.294 9.548 23.248 1.00 85.12 463 ASP A O 1
ATOM 3672 N N . ARG A 1 464 ? 5.624 10.342 21.954 1.00 82.44 464 ARG A N 1
ATOM 3673 C CA . ARG A 1 464 ? 5.540 11.651 22.610 1.00 82.44 464 ARG A CA 1
ATOM 3674 C C . ARG A 1 464 ? 4.165 11.930 23.186 1.00 82.44 464 ARG A C 1
ATOM 3676 O O . ARG A 1 464 ? 3.146 11.734 22.532 1.00 82.44 464 ARG A O 1
ATOM 3683 N N . ILE A 1 465 ? 4.166 12.483 24.393 1.00 72.88 465 ILE A N 1
ATOM 3684 C CA . ILE A 1 465 ? 2.982 13.062 25.026 1.00 72.88 465 ILE A CA 1
ATOM 3685 C C . ILE A 1 465 ? 3.356 14.487 25.420 1.00 72.88 465 ILE A C 1
ATOM 3687 O O . ILE A 1 465 ? 4.346 14.697 26.120 1.00 72.88 465 ILE A O 1
ATOM 3691 N N . ASP A 1 466 ? 2.625 15.468 24.885 1.00 68.19 466 ASP A N 1
ATOM 3692 C CA . ASP A 1 466 ? 2.857 16.902 25.111 1.00 68.19 466 ASP A CA 1
ATOM 3693 C C . ASP A 1 466 ? 4.322 17.341 24.899 1.00 68.19 466 ASP A C 1
ATOM 3695 O O . ASP A 1 466 ? 4.891 18.134 25.648 1.00 68.19 466 ASP A O 1
ATOM 3699 N N . GLY A 1 467 ? 4.957 16.793 23.857 1.00 71.62 467 GLY A N 1
ATOM 3700 C CA . GLY A 1 467 ? 6.338 17.097 23.467 1.00 71.62 467 GLY A CA 1
ATOM 3701 C C . GLY A 1 467 ? 7.417 16.316 24.227 1.00 71.62 467 GLY A C 1
ATOM 3702 O O . GLY A 1 467 ? 8.587 16.353 23.831 1.00 71.62 467 GLY A O 1
ATOM 3703 N N . VAL A 1 468 ? 7.055 15.558 25.262 1.00 78.88 468 VAL A N 1
ATOM 3704 C CA . VAL A 1 468 ? 7.991 14.763 26.069 1.00 78.88 468 VAL A CA 1
ATOM 3705 C C . VAL A 1 468 ? 8.085 13.342 25.521 1.00 78.88 468 VAL A C 1
ATOM 3707 O O . VAL A 1 468 ? 7.064 12.701 25.297 1.00 78.88 468 VAL A O 1
ATOM 3710 N N . VAL A 1 469 ? 9.309 12.838 25.325 1.00 84.00 469 VAL A N 1
ATOM 3711 C CA . VAL A 1 469 ? 9.544 11.433 24.954 1.00 84.00 469 VAL A CA 1
ATOM 3712 C C . VAL A 1 469 ? 9.170 10.532 26.126 1.00 84.00 469 VAL A C 1
ATOM 3714 O O . VAL A 1 469 ? 9.692 10.694 27.228 1.00 84.00 469 VAL A O 1
ATOM 3717 N N . THR A 1 470 ? 8.280 9.578 25.878 1.00 81.44 470 THR A N 1
ATOM 3718 C CA . THR A 1 470 ? 7.731 8.671 26.897 1.00 81.44 470 THR A CA 1
ATOM 3719 C C . THR A 1 470 ? 8.179 7.221 26.726 1.00 81.44 470 THR A C 1
ATOM 3721 O O . THR A 1 470 ? 8.130 6.458 27.688 1.00 81.44 470 THR A O 1
ATOM 3724 N N . GLY A 1 471 ? 8.675 6.843 25.546 1.00 83.69 471 GLY A N 1
ATOM 3725 C CA . GLY A 1 471 ? 9.163 5.493 25.282 1.00 83.69 471 GLY A CA 1
ATOM 3726 C C . GLY A 1 471 ? 9.772 5.331 23.893 1.00 83.69 471 GLY A C 1
ATOM 3727 O O . GLY A 1 471 ? 9.581 6.173 23.019 1.00 83.69 471 GLY A O 1
ATOM 3728 N N . GLU A 1 472 ? 10.517 4.241 23.719 1.00 90.81 472 GLU A N 1
ATOM 3729 C CA . GLU A 1 472 ? 10.993 3.735 22.426 1.00 90.81 472 GLU A CA 1
ATOM 3730 C C . GLU A 1 472 ? 9.923 2.818 21.828 1.00 90.81 472 GLU A C 1
ATOM 3732 O O . GLU A 1 472 ? 9.271 2.084 22.579 1.00 90.81 472 GLU A O 1
ATOM 3737 N N . THR A 1 473 ? 9.725 2.869 20.506 1.00 92.12 473 THR A N 1
ATOM 3738 C CA . THR A 1 473 ? 8.592 2.182 19.870 1.00 92.12 473 THR A CA 1
ATOM 3739 C C . THR A 1 473 ? 8.933 0.969 19.017 1.00 92.12 473 THR A C 1
ATOM 3741 O O . THR A 1 473 ? 8.110 0.056 18.890 1.00 92.12 473 THR A O 1
ATOM 3744 N N . ASN A 1 474 ? 10.139 0.889 18.457 1.00 91.44 474 ASN A N 1
ATOM 3745 C CA . ASN A 1 474 ? 10.481 -0.139 17.480 1.00 91.44 474 ASN A CA 1
ATOM 3746 C C . ASN A 1 474 ? 10.400 -1.539 18.083 1.00 91.44 474 ASN A C 1
ATOM 3748 O O . ASN A 1 474 ? 9.962 -2.468 17.401 1.00 91.44 474 ASN A O 1
ATOM 3752 N N . GLN A 1 475 ? 10.838 -1.716 19.335 1.00 92.44 475 GLN A N 1
ATOM 3753 C CA . GLN A 1 475 ? 10.845 -3.029 19.974 1.00 92.44 475 GLN A CA 1
ATOM 3754 C C . GLN A 1 475 ? 9.427 -3.601 20.072 1.00 92.44 475 GLN A C 1
ATOM 3756 O O . GLN A 1 475 ? 9.181 -4.707 19.584 1.00 92.44 475 GLN A O 1
ATOM 3761 N N . TYR A 1 476 ? 8.495 -2.853 20.668 1.00 93.75 476 TYR A N 1
ATOM 3762 C CA . TYR A 1 476 ? 7.152 -3.371 20.907 1.00 93.75 476 TYR A CA 1
ATOM 3763 C C . TYR A 1 476 ? 6.342 -3.481 19.611 1.00 93.75 476 TYR A C 1
ATOM 3765 O O . TYR A 1 476 ? 5.581 -4.435 19.470 1.00 93.75 476 TYR A O 1
ATOM 3773 N N . TYR A 1 477 ? 6.536 -2.589 18.629 1.00 95.06 477 TYR A N 1
ATOM 3774 C CA . TYR A 1 477 ? 5.887 -2.740 17.322 1.00 95.06 477 TYR A CA 1
ATOM 3775 C C . TYR A 1 477 ? 6.400 -3.955 16.560 1.00 95.06 477 TYR A C 1
ATOM 3777 O O . TYR A 1 477 ? 5.611 -4.658 15.933 1.00 95.06 477 TYR A O 1
ATOM 3785 N N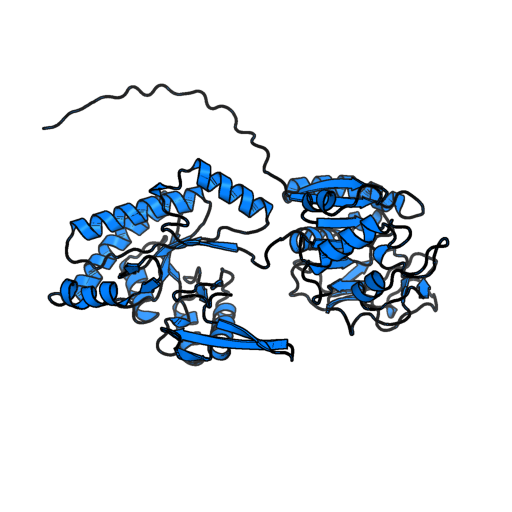 . ARG A 1 478 ? 7.704 -4.249 16.630 1.00 94.06 478 ARG A N 1
ATOM 3786 C CA . ARG A 1 478 ? 8.263 -5.455 16.010 1.00 94.06 478 ARG A CA 1
ATOM 3787 C C . ARG A 1 478 ? 7.690 -6.721 16.641 1.00 94.06 478 ARG A C 1
ATOM 3789 O O . ARG A 1 478 ? 7.345 -7.660 15.922 1.00 94.06 478 ARG A O 1
ATOM 3796 N N . ASP A 1 479 ? 7.596 -6.754 17.966 1.00 96.31 479 ASP A N 1
ATOM 3797 C CA . ASP A 1 479 ? 7.049 -7.902 18.687 1.00 96.31 479 ASP A CA 1
ATOM 3798 C C . ASP A 1 479 ? 5.542 -8.059 18.416 1.00 96.31 479 ASP A C 1
ATOM 3800 O O . ASP A 1 479 ? 5.075 -9.172 18.169 1.00 96.31 479 ASP A O 1
ATOM 3804 N N . PHE A 1 480 ? 4.802 -6.948 18.346 1.00 96.81 480 PHE A N 1
ATOM 3805 C CA . PHE A 1 480 ? 3.393 -6.923 17.957 1.00 96.81 480 PHE A CA 1
ATOM 3806 C C . PHE A 1 480 ? 3.174 -7.404 16.516 1.00 96.81 480 PHE A C 1
ATOM 3808 O O . PHE A 1 480 ? 2.348 -8.282 16.287 1.00 96.81 480 PHE A O 1
ATOM 3815 N N . ALA A 1 481 ? 3.953 -6.915 15.546 1.00 95.62 481 ALA A N 1
ATOM 3816 C CA . ALA A 1 481 ? 3.864 -7.349 14.151 1.00 95.62 481 ALA A CA 1
ATOM 3817 C C . ALA A 1 481 ? 4.143 -8.853 13.999 1.00 95.62 481 ALA A C 1
ATOM 3819 O O . ALA A 1 481 ? 3.453 -9.545 13.250 1.00 95.62 481 ALA A O 1
ATOM 3820 N N . ARG A 1 482 ? 5.114 -9.389 14.754 1.00 96.06 482 ARG A N 1
ATOM 3821 C CA . ARG A 1 482 ? 5.382 -10.834 14.798 1.00 96.06 482 ARG A CA 1
ATOM 3822 C C . ARG A 1 482 ? 4.198 -11.613 15.372 1.00 96.06 482 ARG A C 1
ATOM 3824 O O . ARG A 1 482 ? 3.835 -12.642 14.811 1.00 96.06 482 ARG A O 1
ATOM 3831 N N . ALA A 1 483 ? 3.602 -11.127 16.457 1.00 97.69 483 ALA A N 1
ATOM 3832 C CA . ALA A 1 483 ? 2.442 -11.757 17.079 1.00 97.69 483 ALA A CA 1
ATOM 3833 C C . ALA A 1 483 ? 1.203 -11.731 16.163 1.00 97.69 483 ALA A C 1
ATOM 3835 O O . ALA A 1 483 ? 0.501 -12.732 16.043 1.00 97.69 483 ALA A O 1
ATOM 3836 N N . MET A 1 484 ? 0.980 -10.626 15.448 1.00 97.50 484 MET A N 1
ATOM 3837 C CA . MET A 1 484 ? -0.072 -10.508 14.435 1.00 97.50 484 MET A CA 1
ATOM 3838 C C . MET A 1 484 ? 0.144 -11.489 13.277 1.00 97.50 484 MET A C 1
ATOM 3840 O O . MET A 1 484 ? -0.783 -12.185 12.861 1.00 97.50 484 MET A O 1
ATOM 3844 N N . HIS A 1 485 ? 1.382 -11.617 12.797 1.00 95.44 485 HIS A N 1
ATOM 3845 C CA . HIS A 1 485 ? 1.716 -12.606 11.776 1.00 95.44 485 HIS A CA 1
ATOM 3846 C C . HIS A 1 485 ? 1.451 -14.047 12.248 1.00 95.44 485 HIS A C 1
ATOM 3848 O O . HIS A 1 485 ? 0.930 -14.854 11.482 1.00 95.44 485 HIS A O 1
ATOM 3854 N N . GLU A 1 486 ? 1.751 -14.365 13.513 1.00 96.62 486 GLU A N 1
ATOM 3855 C CA . GLU A 1 486 ? 1.532 -15.695 14.097 1.00 96.62 486 GLU A CA 1
ATOM 3856 C C . GLU A 1 486 ? 0.054 -16.118 14.087 1.00 96.62 486 GLU A C 1
ATOM 3858 O O . GLU A 1 486 ? -0.249 -17.280 13.820 1.00 96.62 486 GLU A O 1
ATOM 3863 N N . ILE A 1 487 ? -0.870 -15.182 14.317 1.00 96.75 487 ILE A N 1
ATOM 3864 C CA . ILE A 1 487 ? -2.316 -15.452 14.264 1.00 96.75 487 ILE A CA 1
ATOM 3865 C C . ILE A 1 487 ? -2.897 -15.388 12.842 1.00 96.75 487 ILE A C 1
ATOM 3867 O O . ILE A 1 487 ? -4.109 -15.516 12.668 1.00 96.75 487 ILE A O 1
ATOM 3871 N N . GLY A 1 488 ? -2.054 -15.188 11.823 1.00 92.56 488 GLY A N 1
ATOM 3872 C CA . GLY A 1 488 ? -2.471 -15.083 10.424 1.00 92.56 488 GLY A CA 1
ATOM 3873 C C . GLY A 1 488 ? -3.163 -13.764 10.077 1.00 92.56 488 GLY A C 1
ATOM 3874 O O . GLY A 1 488 ? -3.895 -13.707 9.088 1.00 92.56 488 GLY A O 1
ATOM 3875 N N . TYR A 1 489 ? -2.956 -12.711 10.873 1.00 94.88 489 TYR A N 1
ATOM 3876 C CA . TYR A 1 489 ? -3.518 -11.395 10.593 1.00 94.88 489 TYR A CA 1
ATOM 3877 C C . TYR A 1 489 ? -2.940 -10.818 9.294 1.00 94.88 489 TYR A C 1
ATOM 3879 O O . TYR A 1 489 ? -1.725 -10.761 9.103 1.00 94.88 489 TYR A O 1
ATOM 3887 N N . ASN A 1 490 ? -3.828 -10.372 8.408 1.00 88.94 490 ASN A N 1
ATOM 3888 C CA . ASN A 1 490 ? -3.502 -9.781 7.109 1.00 88.94 490 ASN A CA 1
ATOM 3889 C C . ASN A 1 490 ? -4.245 -8.455 6.855 1.00 88.94 490 ASN A C 1
ATOM 3891 O O . ASN A 1 490 ? -4.345 -8.022 5.707 1.00 88.94 490 ASN A O 1
ATOM 3895 N N . GLY A 1 491 ? -4.803 -7.850 7.911 1.00 90.50 491 GLY A N 1
ATOM 3896 C CA . GLY A 1 491 ? -5.474 -6.554 7.846 1.00 90.50 491 GLY A CA 1
ATOM 3897 C C . GLY A 1 491 ? -4.501 -5.373 7.921 1.00 90.50 491 GLY A C 1
ATOM 3898 O O . GLY A 1 491 ? -3.282 -5.536 7.977 1.00 90.50 491 GLY A O 1
ATOM 3899 N N . TYR A 1 492 ? -5.058 -4.165 7.949 1.00 93.44 492 TYR A N 1
ATOM 3900 C CA . TYR A 1 492 ? -4.295 -2.916 7.964 1.00 93.44 492 TYR A CA 1
ATOM 3901 C C . TYR A 1 492 ? -3.737 -2.585 9.355 1.00 93.44 492 TYR A C 1
ATOM 3903 O O . TYR A 1 492 ? -4.391 -2.829 10.371 1.00 93.44 492 TYR A O 1
ATOM 3911 N N . ILE A 1 493 ? -2.534 -2.009 9.398 1.00 93.88 493 ILE A N 1
ATOM 3912 C CA . ILE A 1 493 ? -2.004 -1.315 10.578 1.00 93.88 493 ILE A CA 1
ATOM 3913 C C . ILE A 1 493 ? -1.838 0.152 10.180 1.00 93.88 493 ILE A C 1
ATOM 3915 O O . ILE A 1 493 ? -0.943 0.488 9.403 1.00 93.88 493 ILE A O 1
ATOM 3919 N N . SER A 1 494 ? -2.744 1.004 10.646 1.00 92.38 494 SER A N 1
ATOM 3920 C CA . SER A 1 494 ? -2.875 2.385 10.180 1.00 92.38 494 SER A CA 1
ATOM 3921 C C . SER A 1 494 ? -2.066 3.345 11.035 1.00 92.38 494 SER A C 1
ATOM 3923 O O . SER A 1 494 ? -2.040 3.226 12.256 1.00 92.38 494 SER A O 1
ATOM 3925 N N . TYR A 1 495 ? -1.388 4.297 10.394 1.00 89.38 495 TYR A N 1
ATOM 3926 C CA . TYR A 1 495 ? -0.655 5.323 11.124 1.00 89.38 495 TYR A CA 1
ATOM 3927 C C . TYR A 1 495 ? -1.639 6.325 11.733 1.00 89.38 495 TYR A C 1
ATOM 3929 O O . TYR A 1 495 ? -2.307 7.056 11.000 1.00 89.38 495 TYR A O 1
ATOM 3937 N N . GLU A 1 496 ? -1.714 6.369 13.058 1.00 84.25 496 GLU A N 1
ATOM 3938 C CA . GLU A 1 496 ? -2.540 7.288 13.832 1.00 84.25 496 GLU A CA 1
ATOM 3939 C C . GLU A 1 496 ? -1.639 8.162 14.712 1.00 84.25 496 GLU A C 1
ATOM 3941 O O . GLU A 1 496 ? -0.761 7.675 15.426 1.00 84.25 496 GLU A O 1
ATOM 3946 N N . LEU A 1 497 ? -1.867 9.477 14.675 1.00 75.94 497 LEU A N 1
ATOM 3947 C CA . LEU A 1 497 ? -1.167 10.421 15.537 1.00 75.94 497 LEU A CA 1
ATOM 3948 C C . LEU A 1 497 ? -2.163 11.336 16.252 1.00 75.94 497 LEU A C 1
ATOM 3950 O O . LEU A 1 497 ? -2.902 12.093 15.622 1.00 75.94 497 LEU A O 1
ATOM 3954 N N . CYS A 1 498 ? -2.139 11.288 17.582 1.00 69.50 498 CYS A N 1
ATOM 3955 C CA . CYS A 1 498 ? -3.081 11.996 18.453 1.00 69.50 498 CYS A CA 1
ATOM 3956 C C . CYS A 1 498 ? -2.453 13.186 19.208 1.00 69.50 498 CYS A C 1
ATOM 3958 O O . CYS A 1 498 ? -3.070 13.707 20.141 1.00 69.50 498 CYS A O 1
ATOM 3960 N N . HIS A 1 499 ? -1.256 13.637 18.808 1.00 64.31 499 HIS A N 1
ATOM 3961 C CA . HIS A 1 499 ? -0.585 14.837 19.328 1.00 64.31 499 HIS A CA 1
ATOM 3962 C C . HIS A 1 499 ? -0.230 15.823 18.203 1.00 64.31 499 HIS A C 1
ATOM 3964 O O . HIS A 1 499 ? -0.388 15.524 17.021 1.00 64.31 499 HIS A O 1
ATOM 3970 N N . GLN A 1 500 ? 0.218 17.032 18.555 1.00 59.84 500 GLN A N 1
ATOM 3971 C CA . GLN A 1 500 ? 0.647 18.004 17.549 1.00 59.84 500 GLN A CA 1
ATOM 3972 C C . GLN A 1 500 ? 1.838 17.458 16.759 1.00 59.84 500 GLN A C 1
ATOM 3974 O O . GLN A 1 500 ? 2.832 17.049 17.357 1.00 59.84 500 GLN A O 1
ATOM 3979 N N . LEU A 1 501 ? 1.742 17.492 15.429 1.00 55.34 501 LEU A N 1
ATOM 3980 C CA . LEU A 1 501 ? 2.908 17.307 14.574 1.00 55.34 501 LEU A CA 1
ATOM 3981 C C . LEU A 1 501 ? 3.890 18.464 14.812 1.00 55.34 501 LEU A C 1
ATOM 3983 O O . LEU A 1 501 ? 3.440 19.606 14.989 1.00 55.34 501 LE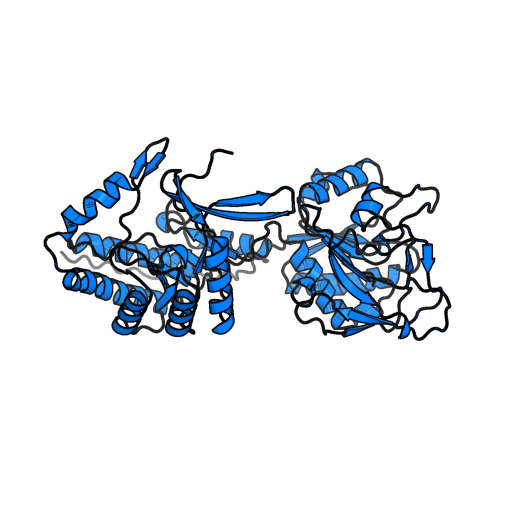U A O 1
ATOM 3987 N N . PRO A 1 502 ? 5.211 18.214 14.786 1.00 48.69 502 PRO A N 1
ATOM 3988 C CA . PRO A 1 502 ? 6.171 19.299 14.673 1.00 48.69 502 PRO A CA 1
ATOM 3989 C C . PRO A 1 502 ? 5.813 20.139 13.443 1.00 48.69 502 PRO A C 1
ATOM 3991 O O . PRO A 1 502 ? 5.491 19.606 12.380 1.00 48.69 502 PRO A O 1
ATOM 3994 N N . VAL A 1 503 ? 5.808 21.462 13.606 1.00 44.94 503 VAL A N 1
ATOM 3995 C CA . VAL A 1 503 ? 5.661 22.378 12.473 1.00 44.94 503 VAL A CA 1
ATOM 3996 C C . VAL A 1 503 ? 6.904 22.186 11.609 1.00 44.94 503 VAL A C 1
ATOM 3998 O O . VAL A 1 503 ? 7.995 22.557 12.041 1.00 44.94 503 VAL A O 1
ATOM 4001 N N . VAL A 1 504 ? 6.735 21.539 10.454 1.00 33.84 504 VAL A N 1
ATOM 4002 C CA . VAL A 1 504 ? 7.796 21.338 9.456 1.00 33.84 504 VAL A CA 1
ATOM 4003 C C . VAL A 1 504 ? 7.954 22.592 8.612 1.00 33.84 504 VAL A C 1
ATOM 4005 O O . VAL A 1 504 ? 6.908 23.129 8.173 1.00 33.84 504 VAL A O 1
#

Solvent-accessible surface area (backbone atoms only — not comparable to full-atom values): 27265 Å² total; per-residue (Å²): 137,89,82,89,78,90,79,83,84,76,86,73,85,84,72,84,86,80,73,76,78,66,50,34,33,32,38,31,35,34,33,78,59,80,78,36,35,57,16,44,61,49,43,51,64,50,49,54,52,51,17,72,76,69,42,34,46,76,49,80,38,72,67,52,86,75,43,33,58,79,54,50,74,68,29,30,22,42,33,32,48,40,30,62,66,56,84,62,47,71,59,26,51,51,28,52,50,49,35,36,61,67,27,68,17,14,34,41,34,18,37,34,52,58,63,33,43,76,51,98,91,31,68,51,49,66,67,60,23,50,64,63,22,64,35,37,53,66,52,59,40,94,58,72,25,25,33,36,35,37,51,69,38,68,82,44,71,40,32,55,94,39,61,65,54,50,72,46,74,66,38,68,54,69,30,48,76,51,62,31,63,90,61,30,50,60,35,20,30,44,41,75,87,54,36,74,52,90,66,86,75,76,62,74,69,38,73,42,26,36,28,35,81,89,38,59,12,44,42,38,40,37,49,75,52,57,50,44,69,50,76,74,35,67,54,54,48,44,31,53,52,30,41,54,62,60,16,33,33,67,56,99,53,71,52,45,70,41,50,41,40,80,92,68,44,24,47,91,82,40,54,59,72,56,28,44,49,52,37,46,52,30,55,37,45,61,26,40,52,58,27,26,37,47,84,32,38,30,45,57,83,51,63,71,59,25,52,52,34,50,53,51,49,52,42,43,46,52,38,26,43,40,37,66,16,50,28,37,36,37,49,50,39,44,66,62,69,44,80,52,103,88,48,73,43,44,69,70,29,57,61,43,50,63,75,70,48,67,90,58,53,72,65,59,35,48,48,44,25,45,56,49,47,41,54,49,30,51,56,18,50,79,58,70,26,30,35,22,42,40,31,46,58,81,82,22,64,30,66,68,47,41,52,50,51,46,59,74,49,66,46,97,20,48,40,29,19,66,35,67,86,52,38,82,62,61,46,59,67,49,33,34,52,48,34,63,72,48,34,86,42,50,60,39,31,50,43,63,59,51,75,46,73,46,96,88,68,51,76,50,35,31,33,63,59,97,86,40,81,76,45,77,39,56,69,44,52,52,37,37,52,52,24,36,50,72,57,65,57,82,62,57,71,42,87,50,78,94,63,85,72,79,89,125